Protein AF-A0A7J4TJB8-F1 (afdb_monomer)

Foldseek 3Di:
DQKFKFFDFQLAPPPCQLQVLQCVQPVHGLWDWDDDPHGITIQADRLDPDQQLCVQDLQNQWFDAPSFIDGNLVSDPPPCSSCVRGPSSSWDDDPRGIGGDRVPQPVPPDPDRSSCVRPPSNRMDIDGPLVVDDDPVVPDDDDPPPDRDGDSDDQLVVVVQVVCVVPQPLPCLLCQLQPQSQWDRDDRGIHGNPVRDPSPNLSLLRQLSNDDDDDDDPPPSVVSSQVSNCVRPVDFDKWWFFAPDDADALVLKDFFFDDDVFDFFDLVPAFFQAWFWFQPQQAPQTQTFSHLEAADADADLLWPPLQLLLNQQLQQLRRYEYEHHPQADDPSSLVRHPAYEYEDELLCFLDDLVSLQSHLEYEDELAAQQAQQFFAWAALQSQDPVSCVSRVHDHSHIRGGGSGNPQQDDQPPLLVVLVVSCVSNVSNHFYEYEHEQAQLLVVLLSVVVSPHSEYEYEHLLTTGLIDRNCRSHPDHHGQLLSLLSNCVSCVVVVCLVRYAYETEHPDAALSSQLSSLQLRHSHYHDHVNLLVQLPQPSSRNLNNQSRCQLTSHPPPVSVVNRDSNSSSNSSNVRSVRSRSSSCNSCSRRNHSYSNPRHLVSMERCDPVSCVSRVHHHPPD

Radius of gyration: 31.99 Å; Cα contacts (8 Å, |Δi|>4): 1359; chains: 1; bounding box: 102×50×69 Å

pLDDT: mean 87.49, std 13.73, range [32.53, 98.88]

Organism: NCBI:txid59277

InterPro domains:
  IPR002932 Glutamate synthase domain [PF01645] (275-592)
  IPR002932 Glutamate synthase domain [cd02808] (217-605)
  IPR013785 Aldolase-type TIM barrel [G3DSA:3.20.20.70] (262-620)
  IPR017896 4Fe-4S ferredoxin-type, iron-sulphur binding domain [PF12838] (168-209)
  IPR017896 4Fe-4S ferredoxin-type, iron-sulphur binding domain [PF13247] (41-126)
  IPR017896 4Fe-4S ferredoxin-type, iron-sulphur binding domain [PS51379] (2-22)
  IPR017896 4Fe-4S ferredoxin-type, iron-sulphur binding domain [PS51379] (67-96)
  IPR017896 4Fe-4S ferredoxin-type, iron-sulphur binding domain [PS51379] (158-188)
  IPR017896 4Fe-4S ferredoxin-type, iron-sulphur binding domain [PS51379] (189-217)
  IPR017900 4Fe-4S ferredoxin, iron-sulphur binding, conserved site [PS00198] (76-87)
  IPR017900 4Fe-4S ferredoxin, iron-sulphur binding, conserved site [PS00198] (168-179)
  IPR017900 4Fe-4S ferredoxin, iron-sulphur binding, conserved site [PS00198] (197-208)
  IPR024188 Glutamate synthase large subunit-like protein [PIRSF006429] (52-618)
  IPR043578 Glutamate synthase large subunit-like protein, archaeal type [PIRSF500061] (166-619)

Structure (mmCIF, N/CA/C/O backbone):
data_AF-A0A7J4TJB8-F1
#
_entry.id   AF-A0A7J4TJB8-F1
#
loop_
_atom_site.group_PDB
_atom_site.id
_atom_site.type_symbol
_atom_site.label_atom_id
_atom_site.label_alt_id
_atom_site.label_comp_id
_atom_site.label_asym_id
_atom_site.label_entity_id
_atom_site.label_seq_id
_atom_site.pdbx_PDB_ins_code
_atom_site.Cartn_x
_atom_site.Cartn_y
_atom_site.Cartn_z
_atom_site.occupancy
_atom_site.B_iso_or_equiv
_atom_site.auth_seq_id
_atom_site.auth_comp_id
_atom_site.auth_asym_id
_atom_site.auth_atom_id
_atom_site.pdbx_PDB_model_num
ATOM 1 N N . MET A 1 1 ? 46.210 -20.699 -13.558 1.00 47.84 1 MET A N 1
ATOM 2 C CA . MET A 1 1 ?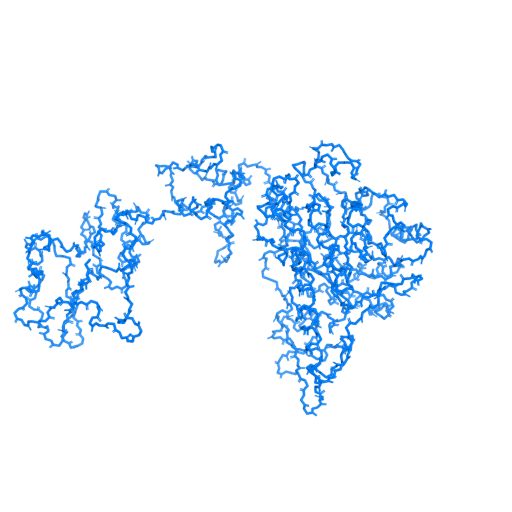 47.425 -20.871 -12.726 1.00 47.84 1 MET A CA 1
ATOM 3 C C . MET A 1 1 ? 47.164 -20.402 -11.297 1.00 47.84 1 MET A C 1
ATOM 5 O O . MET A 1 1 ? 46.428 -19.437 -11.131 1.00 47.84 1 MET A O 1
ATOM 9 N N . LYS A 1 2 ? 47.702 -21.111 -10.289 1.00 52.62 2 LYS A N 1
ATOM 10 C CA . LYS A 1 2 ? 47.479 -20.911 -8.836 1.00 52.62 2 LYS A CA 1
ATOM 11 C C . LYS A 1 2 ? 48.726 -20.380 -8.108 1.00 52.62 2 LYS A C 1
ATOM 13 O O . LYS A 1 2 ? 48.914 -20.658 -6.936 1.00 52.62 2 LYS A O 1
ATOM 18 N N . GLN A 1 3 ? 49.587 -19.644 -8.804 1.00 61.25 3 GLN A N 1
ATOM 19 C CA . GLN A 1 3 ? 50.872 -19.192 -8.276 1.00 61.25 3 GLN A CA 1
ATOM 20 C C . GLN A 1 3 ? 50.886 -17.669 -8.128 1.00 61.25 3 GLN A C 1
ATOM 22 O O . GLN A 1 3 ? 50.657 -16.950 -9.105 1.00 61.25 3 GLN A O 1
ATOM 27 N N . ILE A 1 4 ? 51.150 -17.186 -6.914 1.00 68.25 4 ILE A N 1
ATOM 28 C CA . ILE A 1 4 ? 51.391 -15.768 -6.625 1.00 68.25 4 ILE A CA 1
ATOM 29 C C . ILE A 1 4 ? 52.842 -15.566 -6.192 1.00 68.25 4 ILE A C 1
ATOM 31 O O . ILE A 1 4 ? 53.502 -16.499 -5.737 1.00 68.25 4 ILE A O 1
ATOM 35 N N . LEU A 1 5 ? 53.347 -14.346 -6.360 1.00 74.94 5 LEU A N 1
ATOM 36 C CA . LEU A 1 5 ? 54.679 -13.976 -5.897 1.00 74.94 5 LEU A CA 1
ATOM 37 C C . LEU A 1 5 ? 54.568 -13.302 -4.532 1.00 74.94 5 LEU A C 1
ATOM 39 O O . LEU A 1 5 ? 53.816 -12.333 -4.376 1.00 74.94 5 LEU A O 1
ATOM 43 N N . LEU A 1 6 ? 55.329 -13.807 -3.565 1.00 75.62 6 LEU A N 1
ATOM 44 C CA . LEU A 1 6 ? 55.437 -13.235 -2.227 1.00 75.62 6 LEU A CA 1
ATOM 45 C C . LEU A 1 6 ? 56.881 -12.861 -1.919 1.00 75.62 6 LEU A C 1
ATOM 47 O O . LEU A 1 6 ? 57.810 -13.584 -2.277 1.00 75.62 6 LEU A O 1
ATOM 51 N N . THR A 1 7 ? 57.034 -11.739 -1.224 1.00 82.00 7 THR A N 1
ATOM 52 C CA . THR A 1 7 ? 58.315 -11.271 -0.696 1.00 82.00 7 THR A CA 1
ATOM 53 C C . THR A 1 7 ? 58.364 -11.527 0.801 1.00 82.00 7 THR A C 1
ATOM 55 O O . THR A 1 7 ? 57.418 -11.178 1.506 1.00 82.00 7 THR A O 1
ATOM 58 N N . ASP A 1 8 ? 59.471 -12.083 1.275 1.00 85.06 8 ASP A N 1
ATOM 59 C CA . ASP A 1 8 ? 59.881 -12.093 2.674 1.00 85.06 8 ASP A CA 1
ATOM 60 C C . ASP A 1 8 ? 60.595 -10.758 2.977 1.00 85.06 8 ASP A C 1
ATOM 62 O O . ASP A 1 8 ? 61.728 -10.552 2.518 1.00 85.06 8 ASP A O 1
ATOM 66 N N . PRO A 1 9 ? 59.928 -9.811 3.665 1.00 81.50 9 PRO A N 1
ATOM 67 C CA . PRO A 1 9 ? 60.460 -8.466 3.857 1.00 81.50 9 PRO A CA 1
ATOM 68 C C . PRO A 1 9 ? 61.695 -8.440 4.763 1.00 81.50 9 PRO A C 1
ATOM 70 O O . PRO A 1 9 ? 62.539 -7.562 4.590 1.00 81.50 9 PRO A O 1
ATOM 73 N N . ASP A 1 10 ? 61.846 -9.427 5.651 1.00 81.69 10 ASP A N 1
ATOM 74 C CA . ASP A 1 10 ? 62.944 -9.502 6.621 1.00 81.69 10 ASP A CA 1
ATOM 75 C C . ASP A 1 10 ? 64.265 -9.935 5.963 1.00 81.69 10 ASP A C 1
ATOM 77 O O . ASP A 1 10 ? 65.349 -9.672 6.485 1.00 81.69 10 ASP A O 1
ATOM 81 N N . LYS A 1 11 ? 64.184 -10.584 4.794 1.00 85.31 11 LYS A N 1
ATOM 82 C CA . LYS A 1 11 ? 65.344 -11.013 3.993 1.00 85.31 11 LYS A CA 1
ATOM 83 C C . LYS A 1 11 ? 65.700 -10.057 2.860 1.00 85.31 11 LYS A C 1
ATOM 85 O O . LYS A 1 11 ? 66.760 -10.199 2.257 1.00 85.31 11 LYS A O 1
ATOM 90 N N . CYS A 1 12 ? 64.811 -9.129 2.509 1.00 87.06 12 CYS A N 1
ATOM 91 C CA . CYS A 1 12 ? 65.034 -8.235 1.382 1.00 87.06 12 CYS A CA 1
ATOM 92 C C . CYS A 1 12 ? 65.933 -7.060 1.792 1.00 87.06 12 CYS A C 1
ATOM 94 O O . CYS A 1 12 ? 65.550 -6.221 2.606 1.00 87.06 12 CYS A O 1
ATOM 96 N N . ASP A 1 13 ? 67.117 -6.976 1.186 1.00 87.44 13 ASP A N 1
ATOM 97 C CA . ASP A 1 13 ? 68.118 -5.928 1.422 1.00 87.44 13 ASP A CA 1
ATOM 98 C C . ASP A 1 13 ? 67.957 -4.697 0.507 1.00 87.44 13 ASP A C 1
ATOM 100 O O . ASP A 1 13 ? 68.605 -3.669 0.716 1.00 87.44 13 ASP A O 1
ATOM 104 N N . GLY A 1 14 ? 67.061 -4.776 -0.482 1.00 86.81 14 GLY A N 1
ATOM 105 C CA . GLY A 1 14 ? 66.777 -3.692 -1.419 1.00 86.81 14 GLY A CA 1
ATOM 106 C C . GLY A 1 14 ? 67.744 -3.595 -2.606 1.00 86.81 14 GLY A C 1
ATOM 107 O O . GLY A 1 14 ? 67.868 -2.516 -3.183 1.00 86.81 14 GLY A O 1
ATOM 108 N N . CYS A 1 15 ? 68.403 -4.692 -2.999 1.00 89.50 15 CYS A N 1
ATOM 109 C CA . CYS A 1 15 ? 69.392 -4.739 -4.089 1.00 89.50 15 CYS A CA 1
ATOM 110 C C . CYS A 1 15 ? 68.872 -4.378 -5.503 1.00 89.50 15 CYS A C 1
ATOM 112 O O . CYS A 1 15 ? 69.672 -4.089 -6.385 1.00 89.50 15 CYS A O 1
ATOM 114 N N . ASN A 1 16 ? 67.550 -4.363 -5.730 1.00 89.25 16 ASN A N 1
ATOM 115 C CA . ASN A 1 16 ? 66.865 -4.144 -7.023 1.00 89.25 16 ASN A CA 1
ATOM 116 C C . ASN A 1 16 ? 67.060 -5.218 -8.113 1.00 89.25 16 ASN A C 1
ATOM 118 O O . ASN A 1 16 ? 66.500 -5.071 -9.201 1.00 89.25 16 ASN A O 1
ATOM 122 N N . GLU A 1 17 ? 67.729 -6.336 -7.832 1.00 89.88 17 GLU A N 1
ATOM 123 C CA . GLU A 1 17 ? 67.968 -7.418 -8.809 1.00 89.88 17 GLU A CA 1
ATOM 124 C C . GLU A 1 17 ? 66.671 -7.934 -9.460 1.00 89.88 17 GLU A C 1
ATOM 126 O O . GLU A 1 17 ? 66.608 -8.187 -10.665 1.00 89.88 17 GLU A O 1
ATOM 131 N N . CYS A 1 18 ? 65.584 -8.021 -8.686 1.00 87.62 18 CYS A N 1
ATOM 132 C CA . CYS A 1 18 ? 64.275 -8.458 -9.172 1.00 87.62 18 CYS A CA 1
ATOM 133 C C . CYS A 1 18 ? 63.610 -7.455 -10.137 1.00 87.62 18 CYS A C 1
ATOM 135 O O . CYS A 1 18 ? 62.887 -7.870 -11.049 1.00 87.62 18 CYS A O 1
ATOM 137 N N . ILE A 1 19 ? 63.867 -6.153 -9.967 1.00 88.06 19 ILE A N 1
ATOM 138 C CA . ILE A 1 19 ? 63.383 -5.077 -10.845 1.00 88.06 19 ILE A CA 1
ATOM 139 C C . ILE A 1 19 ? 64.168 -5.100 -12.156 1.00 88.06 19 ILE A C 1
ATOM 141 O O . ILE A 1 19 ? 63.568 -5.088 -13.232 1.00 88.06 19 ILE A O 1
ATOM 145 N N . GLU A 1 20 ? 65.497 -5.192 -12.078 1.00 90.19 20 GLU A N 1
ATOM 146 C CA . GLU A 1 20 ? 66.376 -5.239 -13.251 1.00 90.19 20 GLU A CA 1
ATOM 147 C C . GLU A 1 20 ? 66.101 -6.476 -14.112 1.00 90.19 20 GLU A C 1
ATOM 149 O O . GLU A 1 20 ? 65.955 -6.374 -15.333 1.00 90.19 20 GLU A O 1
ATOM 154 N N . ALA A 1 21 ? 65.932 -7.640 -13.479 1.00 88.31 21 ALA A N 1
ATOM 155 C CA . ALA A 1 21 ? 65.569 -8.872 -14.168 1.00 88.31 21 ALA A CA 1
ATOM 156 C C . ALA A 1 21 ? 64.189 -8.781 -14.842 1.00 88.31 21 ALA A C 1
ATOM 158 O O . ALA A 1 21 ? 64.013 -9.280 -15.954 1.00 88.31 21 ALA A O 1
ATOM 159 N N . CYS A 1 22 ? 63.212 -8.122 -14.208 1.00 87.88 22 CYS A N 1
ATOM 160 C CA . CYS A 1 22 ? 61.885 -7.915 -14.791 1.00 87.88 22 CYS A CA 1
ATOM 161 C C . CYS A 1 22 ? 61.937 -6.992 -16.017 1.00 87.88 22 CYS A C 1
ATOM 163 O O . CYS A 1 22 ? 61.384 -7.336 -17.065 1.00 87.88 22 CYS A O 1
ATOM 165 N N . ALA A 1 23 ? 62.639 -5.862 -15.906 1.00 88.12 23 ALA A N 1
ATOM 166 C CA . ALA A 1 23 ? 62.807 -4.909 -16.999 1.00 88.12 23 ALA A CA 1
ATOM 167 C C . ALA A 1 23 ? 63.556 -5.525 -18.189 1.00 88.12 23 ALA A C 1
ATOM 169 O O . ALA A 1 23 ? 63.166 -5.323 -19.335 1.00 88.12 23 ALA A O 1
ATOM 170 N N . LYS A 1 24 ? 64.583 -6.346 -17.934 1.00 87.44 24 LYS A N 1
ATOM 171 C CA . LYS A 1 24 ? 65.353 -7.019 -18.990 1.00 87.44 24 LYS A CA 1
ATOM 172 C C . LYS A 1 24 ? 64.500 -7.943 -19.864 1.00 87.44 24 LYS A C 1
ATOM 174 O O . LYS A 1 24 ? 64.791 -8.086 -21.048 1.00 87.44 24 LYS A O 1
ATOM 179 N N . VAL A 1 25 ? 63.472 -8.573 -19.292 1.00 84.19 25 VAL A N 1
ATOM 180 C CA . VAL A 1 25 ? 62.590 -9.496 -20.023 1.00 84.19 25 VAL A CA 1
ATOM 181 C C . VAL A 1 25 ? 61.426 -8.765 -20.690 1.00 84.19 25 VAL A C 1
ATOM 183 O O . VAL A 1 25 ? 61.092 -9.078 -21.828 1.00 84.19 25 VAL A O 1
ATOM 186 N N . ASN A 1 26 ? 60.824 -7.788 -20.008 1.00 78.75 26 ASN A N 1
ATOM 187 C CA . ASN A 1 26 ? 59.563 -7.176 -20.447 1.00 78.75 26 ASN A CA 1
ATOM 188 C C . ASN A 1 26 ? 59.730 -5.761 -21.035 1.00 78.75 26 ASN A C 1
ATOM 190 O O . ASN A 1 26 ? 58.742 -5.105 -21.355 1.00 78.75 26 ASN A O 1
ATOM 194 N N . GLY A 1 27 ? 60.962 -5.256 -21.141 1.00 83.69 27 GLY A N 1
ATOM 195 C CA . GLY A 1 27 ? 61.284 -3.880 -21.536 1.00 83.69 27 GLY A CA 1
ATOM 196 C C . GLY A 1 27 ? 61.107 -2.864 -20.403 1.00 83.69 27 GLY A C 1
ATOM 197 O O . GLY A 1 27 ? 61.951 -1.991 -20.227 1.00 83.69 27 GLY A O 1
ATOM 198 N N . GLU A 1 28 ? 60.061 -3.012 -19.589 1.00 84.06 28 GLU A N 1
ATOM 199 C CA . GLU A 1 28 ? 59.794 -2.189 -18.406 1.00 84.06 28 GLU A CA 1
ATOM 200 C C . GLU A 1 28 ? 59.450 -3.073 -17.201 1.00 84.06 28 GLU A C 1
ATOM 202 O O . GLU A 1 28 ? 58.861 -4.150 -17.333 1.00 84.06 28 GLU A O 1
ATOM 207 N N . SER A 1 29 ? 59.832 -2.634 -15.998 1.00 85.44 29 SER A N 1
ATOM 208 C CA . SER A 1 29 ? 59.536 -3.391 -14.782 1.00 85.44 29 SER A CA 1
ATOM 209 C C . SER A 1 29 ? 58.091 -3.164 -14.340 1.00 85.44 29 SER A C 1
ATOM 211 O O . SER A 1 29 ? 57.691 -2.051 -14.008 1.00 85.44 29 SER A O 1
ATOM 213 N N . GLY A 1 30 ? 57.320 -4.249 -14.241 1.00 84.56 30 GLY A N 1
ATOM 214 C CA . GLY A 1 30 ? 56.019 -4.266 -13.560 1.00 84.56 30 GLY A CA 1
ATOM 215 C C . GLY A 1 30 ? 56.127 -4.439 -12.039 1.00 84.56 30 GLY A C 1
ATOM 216 O O . GLY A 1 30 ? 55.131 -4.777 -11.397 1.00 84.56 30 GLY A O 1
ATOM 217 N N . ILE A 1 31 ? 57.340 -4.294 -11.499 1.00 85.50 31 ILE A N 1
ATOM 218 C CA . ILE A 1 31 ? 57.729 -4.542 -10.113 1.00 85.50 31 ILE A CA 1
ATOM 219 C C . ILE A 1 31 ? 58.422 -3.295 -9.564 1.00 85.50 31 ILE A C 1
ATOM 221 O O . ILE A 1 31 ? 59.287 -2.722 -10.230 1.00 85.50 31 ILE A O 1
ATOM 225 N N . PHE A 1 32 ? 58.092 -2.912 -8.334 1.00 86.12 32 PHE A N 1
ATOM 226 C CA . PHE A 1 32 ? 58.811 -1.870 -7.604 1.00 86.12 32 PHE A CA 1
ATOM 227 C C . PHE A 1 32 ? 58.960 -2.229 -6.124 1.00 86.12 32 PHE A C 1
ATOM 229 O O . PHE A 1 32 ? 58.193 -3.030 -5.589 1.00 86.12 32 PHE A O 1
ATOM 236 N N . LEU A 1 33 ? 59.969 -1.658 -5.464 1.00 85.88 33 LEU A N 1
ATOM 237 C CA . LEU A 1 33 ? 60.226 -1.868 -4.041 1.00 85.88 33 LEU A CA 1
ATOM 238 C C . LEU A 1 33 ? 59.630 -0.732 -3.209 1.00 85.88 33 LEU A C 1
ATOM 240 O O . LEU A 1 33 ? 59.766 0.447 -3.536 1.00 85.88 33 LEU A O 1
ATOM 244 N N . HIS A 1 34 ? 59.004 -1.104 -2.101 1.00 83.00 34 HIS A N 1
ATOM 245 C CA . HIS A 1 34 ? 58.545 -0.208 -1.059 1.00 83.00 34 HIS A CA 1
ATOM 246 C C . HIS A 1 34 ? 59.405 -0.412 0.190 1.00 83.00 34 HIS A C 1
ATOM 248 O O . HIS A 1 34 ? 59.588 -1.537 0.653 1.00 83.00 34 HIS A O 1
ATOM 254 N N . LYS A 1 35 ? 59.961 0.676 0.726 1.00 83.81 35 LYS A N 1
ATOM 255 C CA . LYS A 1 35 ? 60.767 0.630 1.948 1.00 83.81 35 LYS A CA 1
ATOM 256 C C . LYS A 1 35 ? 59.850 0.551 3.168 1.00 83.81 35 LYS A C 1
ATOM 258 O O . LYS A 1 35 ? 59.024 1.440 3.356 1.00 83.81 35 LYS A O 1
ATOM 263 N N . MET A 1 36 ? 60.031 -0.479 3.989 1.00 79.75 36 MET A N 1
ATOM 264 C CA . MET A 1 36 ? 59.301 -0.672 5.243 1.00 79.75 36 MET A CA 1
ATOM 265 C C . MET A 1 36 ? 60.090 -0.078 6.423 1.00 79.75 36 MET A C 1
ATOM 267 O O . MET A 1 36 ? 61.220 0.390 6.260 1.00 79.75 36 MET A O 1
ATOM 271 N N . THR A 1 37 ? 59.498 -0.083 7.623 1.00 79.75 37 THR A N 1
ATOM 272 C CA . THR A 1 37 ? 60.195 0.298 8.868 1.00 79.75 37 THR A CA 1
ATOM 273 C C . THR A 1 37 ? 61.406 -0.604 9.126 1.00 79.75 37 THR A C 1
ATOM 275 O O . THR A 1 37 ? 62.458 -0.113 9.528 1.00 79.75 37 THR A O 1
ATOM 278 N N . GLU A 1 38 ? 61.270 -1.897 8.824 1.00 76.69 38 GLU A N 1
ATOM 279 C CA . GLU A 1 38 ? 62.338 -2.897 8.815 1.00 76.69 38 GLU A CA 1
ATOM 280 C C . GLU A 1 38 ? 62.246 -3.668 7.485 1.00 76.69 38 GLU A C 1
ATOM 282 O O . GLU A 1 38 ? 61.195 -4.220 7.164 1.00 76.69 38 GLU A O 1
ATOM 287 N N . GLY A 1 39 ? 63.306 -3.626 6.670 1.00 83.00 39 GLY A N 1
ATOM 288 C CA . GLY A 1 39 ? 63.370 -4.320 5.376 1.00 83.00 39 GLY A CA 1
ATOM 289 C C . GLY A 1 39 ? 62.679 -3.621 4.194 1.00 83.00 39 GLY A C 1
ATOM 290 O O . GLY A 1 39 ? 62.339 -2.431 4.225 1.00 83.00 39 GLY A O 1
ATOM 291 N N . TYR A 1 40 ? 62.494 -4.376 3.110 1.00 85.81 40 TYR A N 1
ATOM 292 C CA . TYR A 1 40 ? 61.868 -3.918 1.865 1.00 85.81 40 TYR A CA 1
ATOM 293 C C . TYR A 1 40 ? 60.791 -4.899 1.404 1.00 85.81 40 TYR A C 1
ATOM 295 O O . TYR A 1 40 ? 60.960 -6.111 1.481 1.00 85.81 40 TYR A O 1
ATOM 303 N N . GLN A 1 41 ? 59.689 -4.379 0.866 1.00 84.81 41 GLN A N 1
ATOM 304 C CA . GLN A 1 41 ? 58.614 -5.186 0.299 1.00 84.81 41 GLN A CA 1
ATOM 305 C C . GLN A 1 41 ? 58.478 -4.929 -1.197 1.00 84.81 41 GLN A C 1
ATOM 307 O O . GLN A 1 41 ? 58.440 -3.787 -1.653 1.00 84.81 41 GLN A O 1
ATOM 312 N N . THR A 1 42 ? 58.350 -5.994 -1.978 1.00 84.56 42 THR A N 1
ATOM 313 C CA . THR A 1 42 ? 58.063 -5.876 -3.405 1.00 84.56 42 THR A CA 1
ATOM 314 C C . THR A 1 42 ? 56.570 -5.671 -3.637 1.00 84.56 42 THR A C 1
ATOM 316 O O . THR A 1 42 ? 55.745 -6.461 -3.181 1.00 84.56 42 THR A O 1
ATOM 319 N N . ILE A 1 43 ? 56.215 -4.639 -4.398 1.00 84.06 43 ILE A N 1
ATOM 320 C CA . ILE A 1 43 ? 54.850 -4.404 -4.858 1.00 84.06 43 ILE A CA 1
ATOM 321 C C . ILE A 1 43 ? 54.710 -4.965 -6.272 1.00 84.06 43 ILE A C 1
ATOM 323 O O . ILE A 1 43 ? 55.362 -4.517 -7.217 1.00 84.06 43 ILE A O 1
ATOM 327 N N . LEU A 1 44 ? 53.855 -5.979 -6.407 1.00 84.94 44 LEU A N 1
ATOM 328 C CA . LEU A 1 44 ? 53.615 -6.701 -7.653 1.00 84.94 44 LEU A CA 1
ATOM 329 C C . LEU A 1 44 ? 52.138 -7.080 -7.791 1.00 84.94 44 LEU A C 1
ATOM 331 O O . LEU A 1 44 ? 51.409 -7.199 -6.805 1.00 84.94 44 LEU A O 1
ATOM 335 N N . CYS A 1 45 ? 51.682 -7.274 -9.031 1.00 87.12 45 CYS A N 1
ATOM 336 C CA . CYS A 1 45 ? 50.288 -7.622 -9.294 1.00 87.12 45 CYS A CA 1
ATOM 337 C C . CYS A 1 45 ? 49.970 -9.059 -8.875 1.00 87.12 45 CYS A C 1
ATOM 339 O O . CYS A 1 45 ? 50.537 -10.006 -9.414 1.00 87.12 45 CYS A O 1
ATOM 341 N N . GLN A 1 46 ? 49.001 -9.208 -7.970 1.00 84.38 46 GLN A N 1
ATOM 342 C CA . GLN A 1 46 ? 48.590 -10.495 -7.396 1.00 84.38 46 GLN A CA 1
ATOM 343 C C . GLN A 1 46 ? 47.597 -11.294 -8.260 1.00 84.38 46 GLN A C 1
ATOM 345 O O . GLN A 1 46 ? 47.017 -12.264 -7.786 1.00 84.38 46 GLN A O 1
ATOM 350 N N . GLN A 1 47 ? 47.353 -10.878 -9.510 1.00 85.19 47 GLN A N 1
ATOM 351 C CA . GLN A 1 47 ? 46.470 -11.571 -10.466 1.00 85.19 47 GLN A CA 1
ATOM 352 C C . GLN A 1 47 ? 45.119 -12.006 -9.863 1.00 85.19 47 GLN A C 1
ATOM 354 O O . GLN A 1 47 ? 44.693 -13.155 -9.984 1.00 85.19 47 GLN A O 1
ATOM 359 N N . CYS A 1 48 ? 44.458 -11.074 -9.165 1.00 78.69 48 CYS A N 1
ATOM 360 C CA . CYS A 1 48 ? 43.272 -11.354 -8.359 1.00 78.69 48 CYS A CA 1
ATOM 361 C C . CYS A 1 48 ? 42.196 -12.131 -9.138 1.00 78.69 48 CYS A C 1
ATOM 363 O O . CYS A 1 48 ? 41.914 -11.838 -10.297 1.00 78.69 48 CYS A O 1
ATOM 365 N N . ILE A 1 49 ? 41.517 -13.069 -8.471 1.00 72.50 49 ILE A N 1
ATOM 366 C CA . ILE A 1 49 ? 40.401 -13.823 -9.071 1.00 72.50 49 ILE A CA 1
ATOM 367 C C . ILE A 1 49 ? 39.254 -12.886 -9.482 1.00 72.50 49 ILE A C 1
ATOM 369 O O . ILE A 1 49 ? 38.635 -13.091 -10.525 1.00 72.50 49 ILE A O 1
ATOM 373 N N . ASN A 1 50 ? 39.012 -11.841 -8.683 1.00 69.31 50 ASN A N 1
ATOM 374 C CA . ASN A 1 50 ? 38.014 -10.800 -8.922 1.00 69.31 50 ASN A CA 1
ATOM 375 C C . ASN A 1 50 ? 38.683 -9.407 -8.889 1.00 69.31 50 ASN A C 1
ATOM 377 O O . ASN A 1 50 ? 38.663 -8.751 -7.845 1.00 69.31 50 ASN A O 1
ATOM 381 N N . PRO A 1 51 ? 39.346 -8.964 -9.975 1.00 78.44 51 PRO A N 1
ATOM 382 C CA . PRO A 1 51 ? 40.185 -7.770 -9.940 1.00 78.44 51 PRO A CA 1
ATOM 383 C C . PRO A 1 51 ? 39.365 -6.477 -9.844 1.00 78.44 51 PRO A C 1
ATOM 385 O O . PRO A 1 51 ? 38.587 -6.147 -10.738 1.00 78.44 51 PRO A O 1
ATOM 388 N N . SER A 1 52 ? 39.597 -5.679 -8.801 1.00 75.12 52 SER A N 1
ATOM 389 C CA . SER A 1 52 ? 38.989 -4.346 -8.659 1.00 75.12 52 SER A CA 1
ATOM 390 C C . SER A 1 52 ? 39.430 -3.374 -9.757 1.00 75.12 52 SER A C 1
ATOM 392 O O . SER A 1 52 ? 38.635 -2.558 -10.214 1.00 75.12 52 SER A O 1
ATOM 394 N N . CYS A 1 53 ? 40.673 -3.494 -10.235 1.00 82.44 53 CYS A N 1
ATOM 395 C CA . CYS A 1 53 ? 41.180 -2.704 -11.358 1.00 82.44 53 CYS A CA 1
ATOM 396 C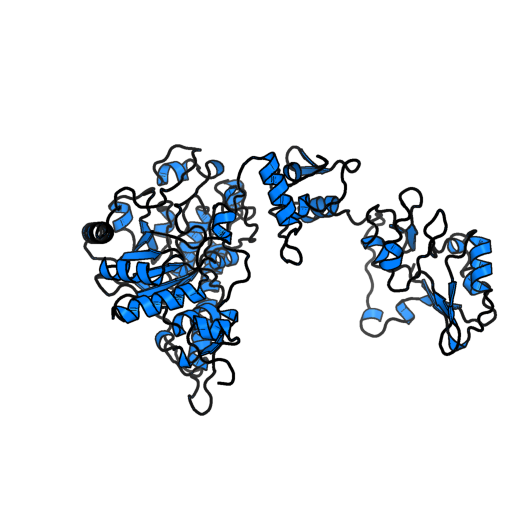 C . CYS A 1 53 ? 40.401 -2.960 -12.655 1.00 82.44 53 CYS A C 1
ATOM 398 O O . CYS A 1 53 ? 40.203 -2.028 -13.428 1.00 82.44 53 CYS A O 1
ATOM 400 N N . LEU A 1 54 ? 39.916 -4.189 -12.850 1.00 83.75 54 LEU A N 1
ATOM 401 C CA . LEU A 1 54 ? 39.064 -4.562 -13.971 1.00 83.75 54 LEU A CA 1
ATOM 402 C C . LEU A 1 54 ? 37.699 -3.871 -13.852 1.00 83.75 54 LEU A C 1
ATOM 404 O O . LEU A 1 54 ? 37.295 -3.171 -14.773 1.00 83.75 54 LEU A O 1
ATOM 408 N N . LYS A 1 55 ? 37.047 -3.953 -12.684 1.00 72.44 55 LYS A N 1
ATOM 409 C CA . LYS A 1 55 ? 35.763 -3.269 -12.413 1.00 72.44 55 LYS A CA 1
ATOM 410 C C . LYS A 1 55 ? 35.840 -1.746 -12.557 1.00 72.44 55 LYS A C 1
ATOM 412 O O . LYS A 1 55 ? 34.853 -1.104 -12.889 1.00 72.44 55 LYS A O 1
ATOM 417 N N . GLY A 1 56 ? 37.006 -1.169 -12.279 1.00 65.38 56 GLY A N 1
ATOM 418 C CA . GLY A 1 56 ? 37.260 0.263 -12.421 1.00 65.38 56 GLY A CA 1
ATOM 419 C C . GLY A 1 56 ? 37.598 0.726 -13.840 1.00 65.38 56 GLY A C 1
ATOM 420 O O . GLY A 1 56 ? 37.737 1.929 -14.062 1.00 65.38 56 GLY A O 1
ATOM 421 N N . CYS A 1 57 ? 37.783 -0.189 -14.797 1.00 75.62 57 CYS A N 1
ATOM 422 C CA . CYS A 1 57 ? 38.194 0.152 -16.154 1.00 75.62 57 CYS A CA 1
ATOM 423 C C . CYS A 1 57 ? 36.980 0.378 -17.064 1.00 75.62 57 CYS A C 1
ATOM 425 O O . CYS A 1 57 ? 36.490 -0.545 -17.699 1.00 75.62 57 CYS A O 1
ATOM 427 N N . PHE A 1 58 ? 36.536 1.629 -17.202 1.00 68.88 58 PHE A N 1
ATOM 428 C CA . PHE A 1 58 ? 35.381 1.974 -18.047 1.00 68.88 58 PHE A CA 1
ATOM 429 C C . PHE A 1 58 ? 35.594 1.751 -19.556 1.00 68.88 58 PHE A C 1
ATOM 431 O O . PHE A 1 58 ? 34.656 1.896 -20.323 1.00 68.88 58 PHE A O 1
ATOM 438 N N . ARG A 1 59 ? 36.814 1.461 -20.022 1.00 73.25 59 ARG A N 1
ATOM 439 C CA . ARG A 1 59 ? 37.104 1.175 -21.442 1.00 73.25 59 ARG A CA 1
ATOM 440 C C . ARG A 1 59 ? 37.140 -0.318 -21.757 1.00 73.25 59 ARG A C 1
ATOM 442 O O . ARG A 1 59 ? 37.441 -0.667 -22.893 1.00 73.25 59 ARG A O 1
ATOM 449 N N . ASP A 1 60 ? 36.915 -1.171 -20.756 1.00 76.50 60 ASP A N 1
ATOM 450 C CA . ASP A 1 60 ? 37.131 -2.620 -20.835 1.00 76.50 60 ASP A CA 1
ATOM 451 C C . ASP A 1 60 ? 38.550 -2.984 -21.318 1.00 76.50 60 ASP A C 1
ATOM 453 O O . ASP A 1 60 ? 38.782 -4.045 -21.893 1.00 76.50 60 ASP A O 1
ATOM 457 N N . ALA A 1 61 ? 39.519 -2.093 -21.078 1.00 82.94 61 ALA A N 1
ATOM 458 C CA . ALA A 1 61 ? 40.917 -2.299 -21.440 1.00 82.94 61 ALA A CA 1
ATOM 459 C C . ALA A 1 61 ? 41.606 -3.307 -20.507 1.00 82.94 61 ALA A C 1
ATOM 461 O O . ALA A 1 61 ? 42.679 -3.797 -20.823 1.00 82.94 61 ALA A O 1
ATOM 462 N N . ILE A 1 62 ? 41.018 -3.627 -19.351 1.00 86.94 62 ILE A N 1
ATOM 463 C CA . ILE A 1 62 ? 41.539 -4.642 -18.431 1.00 86.94 62 ILE A CA 1
ATOM 464 C C . ILE A 1 62 ? 40.671 -5.891 -18.544 1.00 86.94 62 ILE A C 1
ATOM 466 O O . ILE A 1 62 ? 39.449 -5.807 -18.474 1.00 86.94 62 ILE A O 1
ATOM 470 N N . TYR A 1 63 ? 41.298 -7.053 -18.692 1.00 83.81 63 TYR A N 1
ATOM 471 C CA . TYR A 1 63 ? 40.609 -8.337 -18.829 1.00 83.81 63 TYR A CA 1
ATOM 472 C C . TYR A 1 63 ? 41.395 -9.457 -18.145 1.00 83.81 63 TYR A C 1
ATOM 474 O O . TYR A 1 63 ? 42.519 -9.249 -17.688 1.00 83.81 63 TYR A O 1
ATOM 482 N N . ARG A 1 64 ? 40.794 -10.645 -18.025 1.00 82.38 64 ARG A N 1
ATOM 483 C CA . ARG A 1 64 ? 41.442 -11.827 -17.447 1.00 82.38 64 ARG A CA 1
ATOM 484 C C . ARG A 1 64 ? 41.532 -12.936 -18.489 1.00 82.38 64 ARG A C 1
ATOM 486 O O . ARG A 1 64 ? 40.527 -13.281 -19.100 1.00 82.38 64 ARG A O 1
ATOM 493 N N . GLU A 1 65 ? 42.721 -13.498 -18.652 1.00 81.12 65 GLU A N 1
ATOM 494 C CA . GLU A 1 65 ? 43.033 -14.569 -19.600 1.00 81.12 65 GLU A CA 1
ATOM 495 C C . GLU A 1 65 ? 43.968 -15.573 -18.915 1.00 81.12 65 GLU A C 1
ATOM 497 O O . GLU A 1 65 ? 44.963 -15.180 -18.310 1.00 81.12 65 GLU A O 1
ATOM 502 N N . ASP A 1 66 ? 43.602 -16.858 -18.910 1.00 74.12 66 ASP A N 1
ATOM 503 C CA . ASP A 1 66 ? 44.366 -17.960 -18.291 1.00 74.12 66 ASP A CA 1
ATOM 504 C C . ASP A 1 66 ? 44.766 -17.759 -16.814 1.00 74.12 66 ASP A C 1
ATOM 506 O O . ASP A 1 66 ? 45.715 -18.343 -16.280 1.00 74.12 66 ASP A O 1
ATOM 510 N N . GLY A 1 67 ? 43.976 -16.955 -16.101 1.00 73.25 67 GLY A N 1
ATOM 511 C CA . GLY A 1 67 ? 44.210 -16.601 -14.703 1.00 73.25 67 GLY A CA 1
ATOM 512 C C . GLY A 1 67 ? 45.084 -15.363 -14.504 1.00 73.25 67 GLY A C 1
ATOM 513 O O . GLY A 1 67 ? 45.193 -14.918 -13.366 1.00 73.25 67 GLY A O 1
ATOM 514 N N . VAL A 1 68 ? 45.609 -14.772 -15.578 1.00 81.44 68 VAL A N 1
ATOM 515 C CA . VAL A 1 68 ? 46.388 -13.530 -15.585 1.00 81.44 68 VAL A CA 1
ATOM 516 C C . VAL A 1 68 ? 45.470 -12.357 -15.917 1.00 81.44 68 VAL A C 1
ATOM 518 O O . VAL A 1 68 ? 44.689 -12.400 -16.865 1.00 81.44 68 VAL A O 1
ATOM 521 N N . VAL A 1 69 ? 45.542 -11.288 -15.133 1.00 86.31 69 VAL A N 1
ATOM 522 C CA . VAL A 1 69 ? 44.904 -10.009 -15.452 1.00 86.31 69 VAL A CA 1
ATOM 523 C C . VAL A 1 69 ? 45.802 -9.302 -16.458 1.00 86.31 69 VAL A C 1
ATOM 525 O O . VAL A 1 69 ? 46.994 -9.171 -16.198 1.00 86.31 69 VAL A O 1
ATOM 528 N N . LYS A 1 70 ? 45.267 -8.814 -17.576 1.00 88.44 70 LYS A N 1
ATOM 529 C CA . LYS A 1 70 ? 45.997 -8.145 -18.667 1.00 88.44 70 LYS A CA 1
ATOM 530 C C . LYS A 1 70 ? 45.425 -6.758 -18.960 1.00 88.44 70 LYS A C 1
ATOM 532 O O . LYS A 1 70 ? 44.266 -6.501 -18.634 1.00 88.44 70 LYS A O 1
ATOM 537 N N . ILE A 1 71 ? 46.244 -5.867 -19.517 1.00 89.75 71 ILE A N 1
ATOM 538 C CA . ILE A 1 71 ? 45.846 -4.537 -19.992 1.00 89.75 71 ILE A CA 1
ATOM 539 C C . ILE A 1 71 ? 46.055 -4.463 -21.508 1.00 89.75 71 ILE A C 1
ATOM 541 O O . ILE A 1 71 ? 47.183 -4.500 -21.990 1.00 89.75 71 ILE A O 1
ATOM 545 N N . ASP A 1 72 ? 44.961 -4.317 -22.247 1.00 88.81 72 ASP A N 1
ATOM 546 C CA . ASP A 1 72 ? 44.952 -3.943 -23.656 1.00 88.81 72 ASP A CA 1
ATOM 547 C C . ASP A 1 72 ? 45.338 -2.463 -23.787 1.00 88.81 72 ASP A C 1
ATOM 549 O O . ASP A 1 72 ? 44.579 -1.563 -23.411 1.00 88.81 72 ASP A O 1
ATOM 553 N N . GLN A 1 73 ? 46.547 -2.211 -24.284 1.00 89.31 73 GLN A N 1
ATOM 554 C CA . GLN A 1 73 ? 47.067 -0.851 -24.417 1.00 89.31 73 GLN A CA 1
ATOM 555 C C . GLN A 1 73 ? 46.392 -0.074 -25.556 1.00 89.31 73 GLN A C 1
ATOM 557 O O . GLN A 1 73 ? 46.361 1.150 -25.481 1.00 89.31 73 GLN A O 1
ATOM 562 N N . ASP A 1 74 ? 45.790 -0.743 -26.545 1.00 85.00 74 ASP A N 1
ATOM 563 C CA . ASP A 1 74 ? 45.099 -0.080 -27.660 1.00 85.00 74 ASP A CA 1
ATOM 564 C C . ASP A 1 74 ? 43.725 0.461 -27.225 1.00 85.00 74 ASP A C 1
ATOM 566 O O . ASP A 1 74 ? 43.240 1.479 -27.728 1.00 85.00 74 ASP A O 1
ATOM 570 N N . LEU A 1 75 ? 43.086 -0.195 -26.250 1.00 80.06 75 LEU A N 1
ATOM 571 C CA . LEU A 1 75 ? 41.833 0.271 -25.641 1.00 80.06 75 LEU A CA 1
ATOM 572 C C . LEU A 1 75 ? 42.053 1.262 -24.489 1.00 80.06 75 LEU A C 1
ATOM 574 O O . LEU A 1 75 ? 41.158 2.063 -24.169 1.00 80.06 75 LEU A O 1
ATOM 578 N N . CYS A 1 76 ? 43.223 1.198 -23.850 1.00 83.81 76 CYS A N 1
ATOM 579 C CA . CYS A 1 76 ? 43.583 2.020 -22.705 1.00 83.81 76 CYS A CA 1
ATOM 580 C C . CYS A 1 76 ? 43.731 3.498 -23.094 1.00 83.81 76 CYS A C 1
ATOM 582 O O . CYS A 1 76 ? 44.404 3.851 -24.051 1.00 83.81 76 CYS A O 1
ATOM 584 N N . VAL A 1 77 ? 43.128 4.386 -22.300 1.00 84.56 77 VAL A N 1
ATOM 585 C CA . VAL A 1 77 ? 43.202 5.849 -22.501 1.00 84.56 77 VAL A CA 1
ATOM 586 C C . VAL A 1 77 ? 44.039 6.558 -21.431 1.00 84.56 77 VAL A C 1
ATOM 588 O O . VAL A 1 77 ? 43.939 7.769 -21.269 1.00 84.56 77 VAL A O 1
ATOM 591 N N . GLY A 1 78 ? 44.795 5.812 -20.618 1.00 84.00 78 GLY A N 1
ATOM 592 C CA . GLY A 1 78 ? 45.698 6.392 -19.615 1.00 84.00 78 GLY A CA 1
ATOM 593 C C . GLY A 1 78 ? 45.020 7.147 -18.459 1.00 84.00 78 GLY A C 1
ATOM 594 O O . GLY A 1 78 ? 45.664 7.945 -17.790 1.00 84.00 78 GLY A O 1
ATOM 595 N N . CYS A 1 79 ? 43.732 6.902 -18.178 1.00 84.06 79 CYS A N 1
ATOM 596 C CA . CYS A 1 79 ? 42.952 7.634 -17.159 1.00 84.06 79 CYS A CA 1
ATOM 597 C C . CYS A 1 79 ? 43.382 7.414 -15.692 1.00 84.06 79 CYS A C 1
ATOM 599 O O . CYS A 1 79 ? 42.857 8.073 -14.798 1.00 84.06 79 CYS A O 1
ATOM 601 N N . ARG A 1 80 ? 44.282 6.455 -15.427 1.00 86.81 80 ARG A N 1
ATOM 602 C CA . ARG A 1 80 ? 44.833 6.103 -14.099 1.00 86.81 80 ARG A CA 1
ATOM 603 C C . ARG A 1 80 ? 43.833 5.598 -13.047 1.00 86.81 80 ARG A C 1
ATOM 605 O O . ARG A 1 80 ? 44.248 5.266 -11.941 1.00 86.81 80 ARG A O 1
ATOM 612 N N . LEU A 1 81 ? 42.547 5.434 -13.368 1.00 80.94 81 LEU A N 1
ATOM 613 C CA . LEU A 1 81 ? 41.544 4.903 -12.427 1.00 80.94 81 LEU A CA 1
ATOM 614 C C . LEU A 1 81 ? 41.902 3.509 -11.899 1.00 80.94 81 LEU A C 1
ATOM 616 O O . LEU A 1 81 ? 41.714 3.218 -10.722 1.00 80.94 81 LEU A O 1
ATOM 620 N N . CYS A 1 82 ? 42.482 2.654 -12.740 1.00 85.12 82 CYS A N 1
ATOM 621 C CA . CYS A 1 82 ? 42.929 1.330 -12.319 1.00 85.12 82 CYS A CA 1
ATOM 622 C C . CYS A 1 82 ? 44.046 1.372 -11.259 1.00 85.12 82 CYS A C 1
ATOM 624 O O . CYS A 1 82 ? 44.141 0.426 -10.479 1.00 85.12 82 CYS A O 1
ATOM 626 N N . MET A 1 83 ? 44.827 2.460 -11.174 1.00 87.62 83 MET A N 1
ATOM 627 C CA . MET A 1 83 ? 45.804 2.668 -10.096 1.00 87.62 83 MET A CA 1
ATOM 628 C C . MET A 1 83 ? 45.099 2.882 -8.754 1.00 87.62 83 MET A C 1
ATOM 630 O O . MET A 1 83 ? 45.455 2.236 -7.776 1.00 87.62 83 MET A O 1
ATOM 634 N N . LEU A 1 84 ? 44.056 3.724 -8.725 1.00 79.06 84 LEU A N 1
ATOM 635 C CA . LEU A 1 84 ? 43.244 3.974 -7.524 1.00 79.06 84 LEU A CA 1
ATOM 636 C C . LEU A 1 84 ? 42.481 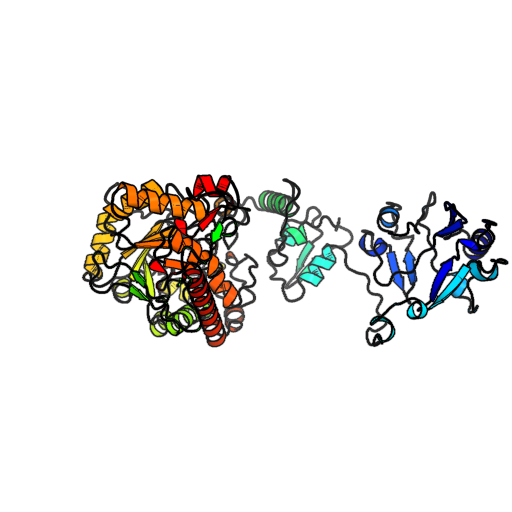2.725 -7.074 1.00 79.06 84 LEU A C 1
ATOM 638 O O . LEU A 1 84 ? 42.297 2.489 -5.886 1.00 79.06 84 LEU A O 1
ATOM 642 N N . MET A 1 85 ? 42.035 1.922 -8.037 1.00 79.19 85 MET A N 1
ATOM 643 C CA . MET A 1 85 ? 41.231 0.730 -7.777 1.00 79.19 85 MET A CA 1
ATOM 644 C C . MET A 1 85 ? 42.069 -0.490 -7.388 1.00 79.19 85 MET A C 1
ATOM 646 O O . MET A 1 85 ? 41.503 -1.508 -6.989 1.00 79.19 85 MET A O 1
ATOM 650 N N . CYS A 1 86 ? 43.396 -0.434 -7.521 1.00 83.00 86 CYS A N 1
ATOM 651 C CA . CYS A 1 86 ? 44.269 -1.521 -7.107 1.00 83.00 86 CYS A CA 1
ATOM 652 C C . CYS A 1 86 ? 44.530 -1.430 -5.593 1.00 83.00 86 CYS A C 1
ATOM 654 O O . CYS A 1 86 ? 45.263 -0.540 -5.168 1.00 83.00 86 CYS A O 1
ATOM 656 N N . PRO A 1 87 ? 44.021 -2.366 -4.767 1.00 74.00 87 PRO A N 1
ATOM 657 C CA . PRO A 1 87 ? 44.178 -2.287 -3.310 1.00 74.00 87 PRO A CA 1
ATOM 658 C C . PRO A 1 87 ? 45.633 -2.439 -2.840 1.00 74.00 87 PRO A C 1
ATOM 660 O O . PRO A 1 87 ? 45.954 -2.079 -1.716 1.00 74.00 87 PRO A O 1
ATOM 663 N N . ILE A 1 88 ? 46.506 -2.978 -3.697 1.00 78.56 88 ILE A N 1
ATOM 664 C CA . ILE A 1 88 ? 47.931 -3.220 -3.420 1.00 78.56 88 ILE A CA 1
ATOM 665 C C . ILE A 1 88 ? 48.805 -2.164 -4.127 1.00 78.56 88 ILE A C 1
ATOM 667 O O . ILE A 1 88 ? 50.017 -2.135 -3.962 1.00 78.56 88 ILE A O 1
ATOM 671 N N . GLY A 1 89 ? 48.205 -1.288 -4.943 1.00 84.38 89 GLY A N 1
ATOM 672 C CA . GLY A 1 89 ? 48.931 -0.262 -5.694 1.00 84.38 89 GLY A CA 1
ATOM 673 C C . GLY A 1 89 ? 49.829 -0.807 -6.809 1.00 84.38 89 GLY A C 1
ATOM 674 O O . GLY A 1 89 ? 50.681 -0.088 -7.307 1.00 84.38 89 GLY A O 1
ATOM 675 N N . SER A 1 90 ? 49.651 -2.055 -7.245 1.00 87.75 90 SER A N 1
ATOM 676 C CA . SER A 1 90 ? 50.557 -2.737 -8.182 1.00 87.75 90 SER A CA 1
ATOM 677 C C . SER A 1 90 ? 50.471 -2.287 -9.646 1.00 87.75 90 SER A C 1
ATOM 679 O O . SER A 1 90 ? 51.041 -2.948 -10.513 1.00 87.75 90 SER A O 1
ATOM 681 N N . ILE A 1 91 ? 49.673 -1.262 -9.948 1.00 90.38 91 ILE A N 1
ATOM 682 C CA . ILE A 1 91 ? 49.530 -0.706 -11.294 1.00 90.38 91 ILE A CA 1
ATOM 683 C C . ILE A 1 91 ? 50.173 0.673 -11.285 1.00 90.38 91 ILE A C 1
ATOM 685 O O . ILE A 1 91 ? 49.778 1.536 -10.505 1.00 90.38 91 ILE A O 1
ATOM 689 N N . THR A 1 92 ? 51.140 0.872 -12.170 1.00 85.00 92 THR A N 1
ATOM 690 C CA . THR A 1 92 ? 51.828 2.145 -12.381 1.00 85.00 92 THR A CA 1
ATOM 691 C C . THR A 1 92 ? 51.583 2.652 -13.803 1.00 85.00 92 THR A C 1
ATOM 693 O O . THR A 1 92 ? 50.899 2.000 -14.592 1.00 85.00 92 THR A O 1
ATOM 696 N N . HIS A 1 93 ? 52.079 3.839 -14.128 1.00 86.38 93 HIS A N 1
ATOM 697 C CA . HIS A 1 93 ? 51.964 4.427 -15.458 1.00 86.38 93 HIS A CA 1
ATOM 698 C C . HIS A 1 93 ? 53.303 5.018 -15.895 1.00 86.38 93 HIS A C 1
ATOM 700 O O . HIS A 1 93 ? 54.059 5.525 -15.065 1.00 86.38 93 HIS A O 1
ATOM 706 N N . THR A 1 94 ? 53.563 4.967 -17.194 1.00 81.12 94 THR A N 1
ATOM 707 C CA . THR A 1 94 ? 54.586 5.764 -17.879 1.00 81.12 94 THR A CA 1
ATOM 708 C C . THR A 1 94 ? 53.904 6.879 -18.671 1.00 81.12 94 THR A C 1
ATOM 710 O O . THR A 1 94 ? 52.695 7.083 -18.536 1.00 81.12 94 THR A O 1
ATOM 713 N N . GLU A 1 95 ? 54.662 7.633 -19.470 1.00 72.38 95 GLU A N 1
ATOM 714 C CA . GLU A 1 95 ? 54.094 8.694 -20.315 1.00 72.38 95 GLU A CA 1
ATOM 715 C C . GLU A 1 95 ? 53.029 8.152 -21.286 1.00 72.38 95 GLU A C 1
ATOM 717 O O . GLU A 1 95 ? 52.016 8.818 -21.490 1.00 72.38 95 GLU A O 1
ATOM 722 N N . ASP A 1 96 ? 53.187 6.908 -21.762 1.00 73.25 96 ASP A N 1
ATOM 723 C CA . ASP A 1 96 ? 52.345 6.346 -22.825 1.00 73.25 96 ASP A CA 1
ATOM 724 C C . ASP A 1 96 ? 51.540 5.091 -22.433 1.00 73.25 96 ASP A C 1
ATOM 726 O O . ASP A 1 96 ? 50.648 4.690 -23.182 1.00 73.25 96 ASP A O 1
ATOM 730 N N . LYS A 1 97 ? 51.835 4.419 -21.305 1.00 86.00 97 LYS A N 1
ATOM 731 C CA . LYS A 1 97 ? 51.247 3.097 -20.987 1.00 86.00 97 LYS A CA 1
ATOM 732 C C . LYS A 1 97 ? 50.918 2.902 -19.511 1.00 86.00 97 LYS A C 1
ATOM 734 O O . LYS A 1 97 ? 51.552 3.464 -18.621 1.00 86.00 97 LYS A O 1
ATOM 739 N N . MET A 1 98 ? 49.938 2.037 -19.247 1.00 89.50 98 MET A N 1
ATOM 740 C CA . MET A 1 98 ? 49.672 1.517 -17.900 1.00 89.50 98 MET A CA 1
ATOM 741 C C . MET A 1 98 ? 50.448 0.214 -17.698 1.00 89.50 98 MET A C 1
ATOM 743 O O . MET A 1 98 ? 50.303 -0.711 -18.495 1.00 89.50 98 MET A O 1
ATOM 747 N N . LEU A 1 99 ? 51.226 0.113 -16.623 1.00 87.06 99 LEU A N 1
ATOM 748 C CA . LEU A 1 99 ? 52.118 -1.013 -16.357 1.00 87.06 99 LEU A CA 1
ATOM 749 C C . LEU A 1 99 ? 51.722 -1.783 -15.106 1.00 87.06 99 LEU A C 1
ATOM 751 O O . LEU A 1 99 ? 51.354 -1.216 -14.080 1.00 87.06 99 LEU A O 1
ATOM 755 N N . LYS A 1 100 ? 51.868 -3.100 -15.184 1.00 90.25 100 LYS A N 1
ATOM 756 C CA . LYS A 1 100 ? 51.831 -4.034 -14.058 1.00 90.25 100 LYS A CA 1
ATOM 757 C C . LYS A 1 100 ? 52.462 -5.350 -14.501 1.00 90.25 100 LYS A C 1
ATOM 759 O O . LYS A 1 100 ? 52.602 -5.598 -15.695 1.00 90.25 100 LYS A O 1
ATOM 764 N N . CYS A 1 101 ? 52.775 -6.233 -13.559 1.00 87.56 101 CYS A N 1
ATOM 765 C CA . CYS A 1 101 ? 53.164 -7.597 -13.910 1.00 87.56 101 CYS A CA 1
ATOM 766 C C . CYS A 1 101 ? 52.029 -8.311 -14.680 1.00 87.56 101 CYS A C 1
ATOM 768 O O . CYS A 1 101 ? 50.896 -8.386 -14.199 1.00 87.56 101 CYS A O 1
ATOM 770 N N . GLU A 1 102 ? 52.339 -8.845 -15.863 1.00 86.44 102 GLU A N 1
ATOM 771 C CA . GLU A 1 102 ? 51.450 -9.711 -16.664 1.00 86.44 102 GLU A CA 1
ATOM 772 C C . GLU A 1 102 ? 52.028 -11.123 -16.841 1.00 86.44 102 GLU A C 1
ATOM 774 O O . GLU A 1 102 ? 51.608 -11.860 -17.724 1.00 86.44 102 GLU A O 1
ATOM 779 N N . GLN A 1 103 ? 53.026 -11.484 -16.023 1.00 80.69 103 GLN A N 1
ATOM 780 C CA . GLN A 1 103 ? 53.696 -12.793 -16.035 1.00 80.69 103 GLN A CA 1
ATOM 781 C C . GLN A 1 103 ? 54.230 -13.227 -17.417 1.00 80.69 103 GLN A C 1
ATOM 783 O O . GLN A 1 103 ? 54.379 -14.414 -17.683 1.00 80.69 103 GLN A O 1
ATOM 788 N N . GLN A 1 104 ? 54.582 -12.275 -18.287 1.00 77.19 104 GLN A N 1
ATOM 789 C CA . GLN A 1 104 ? 55.087 -12.545 -19.643 1.00 77.19 104 GLN A CA 1
ATOM 790 C C . GLN A 1 104 ? 56.351 -13.423 -19.644 1.00 77.19 104 GLN A C 1
ATOM 792 O O . GLN A 1 104 ? 56.516 -14.264 -20.521 1.00 77.19 104 GLN A O 1
ATOM 797 N N . CYS A 1 105 ? 57.193 -13.313 -18.611 1.00 76.38 105 CYS A N 1
ATOM 798 C CA . CYS A 1 105 ? 58.374 -14.158 -18.421 1.00 76.38 105 CYS A CA 1
ATOM 799 C C . CYS A 1 105 ? 58.065 -15.653 -18.198 1.00 76.38 105 CYS A C 1
ATOM 801 O O . CYS A 1 105 ? 58.955 -16.476 -18.381 1.00 76.38 105 CYS A O 1
ATOM 803 N N . MET A 1 106 ? 56.826 -16.012 -17.842 1.00 69.62 106 MET A N 1
ATOM 804 C CA . MET A 1 106 ? 56.390 -17.402 -17.644 1.00 69.62 106 MET A CA 1
ATOM 805 C C . MET A 1 106 ? 55.877 -18.062 -18.930 1.00 69.62 106 MET A C 1
ATOM 807 O O . MET A 1 106 ? 55.700 -19.276 -18.972 1.00 69.62 106 MET A O 1
ATOM 811 N N . ALA A 1 107 ? 55.657 -17.291 -20.000 1.00 59.38 107 ALA A N 1
ATOM 812 C CA . ALA A 1 107 ? 55.162 -17.816 -21.274 1.00 59.38 107 ALA A CA 1
ATOM 813 C C . ALA A 1 107 ? 56.208 -18.658 -22.040 1.00 59.38 107 ALA A C 1
ATOM 815 O O . ALA A 1 107 ? 55.856 -19.355 -22.988 1.00 59.38 107 ALA A O 1
ATOM 816 N N . SER A 1 108 ? 57.479 -18.617 -21.623 1.00 55.44 108 SER A N 1
ATOM 817 C CA . SER A 1 108 ? 58.619 -19.267 -22.293 1.00 55.44 108 SER A CA 1
ATOM 818 C C . SER A 1 108 ? 58.900 -20.710 -21.843 1.00 55.44 108 SER A C 1
ATOM 820 O O . SER A 1 108 ? 59.856 -21.311 -22.325 1.00 55.44 108 SER A O 1
ATOM 822 N N . GLY A 1 109 ? 58.104 -21.273 -20.924 1.00 57.84 109 GLY A N 1
ATOM 823 C CA . GLY A 1 109 ? 58.293 -22.641 -20.418 1.00 57.84 109 GLY A CA 1
ATOM 824 C C . GLY A 1 109 ? 59.370 -22.800 -19.334 1.00 57.84 109 GLY A C 1
ATOM 825 O O . GLY A 1 109 ? 59.836 -23.914 -19.119 1.00 57.84 109 GLY A O 1
ATOM 826 N N . GLU A 1 110 ? 59.779 -21.715 -18.665 1.00 59.78 110 GLU A N 1
ATOM 827 C CA . GLU A 1 110 ? 60.640 -21.782 -17.472 1.00 59.78 110 GLU A CA 1
ATOM 828 C C . GLU A 1 110 ? 59.813 -22.038 -16.197 1.00 59.78 110 GLU A C 1
ATOM 830 O O . GLU A 1 110 ? 58.723 -21.490 -16.033 1.00 59.78 110 GLU A O 1
ATOM 835 N N . ASP A 1 111 ? 60.362 -22.826 -15.265 1.00 66.00 111 ASP A N 1
ATOM 836 C CA . ASP A 1 111 ? 59.690 -23.217 -14.013 1.00 66.00 111 ASP A CA 1
ATOM 837 C C . ASP A 1 111 ? 59.573 -22.073 -12.982 1.00 66.00 111 ASP A C 1
ATOM 839 O O . ASP A 1 111 ? 58.829 -22.192 -12.005 1.00 66.00 111 ASP A O 1
ATOM 843 N N . GLN A 1 112 ? 60.299 -20.960 -13.167 1.00 73.31 112 GLN A N 1
ATOM 844 C CA . GLN A 1 112 ? 60.299 -19.811 -12.253 1.00 73.31 112 GLN A CA 1
ATOM 845 C C . GLN A 1 112 ? 60.403 -18.458 -12.984 1.00 73.31 112 GLN A C 1
ATOM 847 O O . GLN A 1 112 ? 61.154 -18.339 -13.953 1.00 73.31 112 GLN A O 1
ATOM 852 N N . PRO A 1 113 ? 59.733 -17.396 -12.486 1.00 83.81 113 PRO A N 1
ATOM 853 C CA . PRO A 1 113 ? 59.855 -16.048 -13.036 1.00 83.81 113 PRO A CA 1
ATOM 854 C C . PRO A 1 113 ? 61.277 -15.486 -12.935 1.00 83.81 113 PRO A C 1
ATOM 856 O O . PRO A 1 113 ? 61.962 -15.673 -11.929 1.00 83.81 113 PRO A O 1
ATOM 859 N N . ALA A 1 114 ? 61.677 -14.677 -13.921 1.00 85.19 114 ALA A N 1
ATOM 860 C CA . ALA A 1 114 ? 62.998 -14.034 -13.958 1.00 85.19 114 ALA A CA 1
ATOM 861 C C . ALA A 1 114 ? 63.337 -13.230 -12.686 1.00 85.19 114 ALA A C 1
ATOM 863 O O . ALA A 1 114 ? 64.481 -13.217 -12.247 1.00 85.19 114 ALA A O 1
ATOM 864 N N . CYS A 1 115 ? 62.338 -12.595 -12.068 1.00 87.31 115 CYS A N 1
ATOM 865 C CA . CYS A 1 115 ? 62.498 -11.832 -10.830 1.00 87.31 115 CYS A CA 1
ATOM 866 C C . CYS A 1 115 ? 62.754 -12.707 -9.590 1.00 87.31 115 CYS A C 1
ATOM 868 O O . CYS A 1 115 ? 63.412 -12.245 -8.665 1.00 87.31 115 CYS A O 1
ATOM 870 N N . VAL A 1 116 ? 62.266 -13.953 -9.576 1.00 87.50 116 VAL A N 1
ATOM 871 C CA . VAL A 1 116 ? 62.523 -14.937 -8.508 1.00 87.50 116 VAL A CA 1
ATOM 872 C C . VAL A 1 116 ? 63.910 -15.540 -8.681 1.00 87.50 116 VAL A C 1
ATOM 874 O O . VAL A 1 116 ? 64.696 -15.554 -7.743 1.00 87.50 116 VAL A O 1
ATOM 877 N N . LYS A 1 117 ? 64.243 -15.941 -9.912 1.00 86.00 117 LYS A N 1
ATOM 878 C CA . LYS A 1 117 ? 65.551 -16.504 -10.275 1.00 86.00 117 LYS A CA 1
ATOM 879 C C . LYS A 1 117 ? 66.716 -15.557 -9.972 1.00 86.00 117 LYS A C 1
ATOM 881 O O . LYS A 1 117 ? 67.824 -16.017 -9.727 1.00 86.00 117 LYS A O 1
ATOM 886 N N . ALA A 1 118 ? 66.460 -14.251 -10.021 1.00 87.25 118 ALA A N 1
ATOM 887 C CA . ALA A 1 118 ? 67.451 -13.219 -9.758 1.00 87.25 118 ALA A CA 1
ATOM 888 C C . ALA A 1 118 ? 67.598 -12.833 -8.275 1.00 87.25 118 ALA A C 1
ATOM 890 O O . ALA A 1 118 ? 68.573 -12.163 -7.977 1.00 87.25 118 ALA A O 1
ATOM 891 N N . CYS A 1 119 ? 66.688 -13.205 -7.352 1.00 87.19 119 CYS A N 1
ATOM 892 C CA . CYS A 1 119 ? 66.866 -12.847 -5.931 1.00 87.19 119 CYS A CA 1
ATOM 893 C C . CYS A 1 119 ? 67.832 -13.826 -5.241 1.00 87.19 119 CYS A C 1
ATOM 895 O O . CYS A 1 119 ? 67.408 -14.872 -4.746 1.00 87.19 119 CYS A O 1
ATOM 897 N N . GLU A 1 120 ? 69.114 -13.458 -5.135 1.00 83.69 120 GLU A N 1
ATOM 898 C CA . GLU A 1 120 ? 70.134 -14.276 -4.453 1.00 83.69 120 GLU A CA 1
ATOM 899 C C . GLU A 1 120 ? 69.823 -14.487 -2.960 1.00 83.69 120 GLU A C 1
ATOM 901 O O . GLU A 1 120 ? 70.097 -15.549 -2.396 1.00 83.69 120 GLU A O 1
ATOM 906 N N . GLN A 1 121 ? 69.158 -13.511 -2.331 1.00 82.25 121 GLN A N 1
ATOM 907 C CA . GLN A 1 121 ? 68.720 -13.577 -0.930 1.00 82.25 121 GLN A CA 1
ATOM 908 C C . GLN A 1 121 ? 67.534 -14.532 -0.696 1.00 82.25 121 GLN A C 1
ATOM 910 O O . GLN A 1 121 ? 67.094 -14.702 0.442 1.00 82.25 121 GLN A O 1
ATOM 915 N N . ASN A 1 122 ? 66.983 -15.151 -1.753 1.00 84.06 122 ASN A N 1
ATOM 916 C CA . ASN A 1 122 ? 65.771 -15.985 -1.708 1.00 84.06 122 ASN A CA 1
ATOM 917 C C . ASN A 1 122 ? 64.586 -15.290 -1.008 1.00 84.06 122 ASN A C 1
ATOM 919 O O . ASN A 1 122 ? 63.770 -15.905 -0.321 1.00 84.06 122 ASN A O 1
ATOM 923 N N . CYS A 1 123 ? 64.529 -13.974 -1.183 1.00 84.75 123 CYS A N 1
ATOM 924 C CA . CYS A 1 123 ? 63.539 -13.067 -0.635 1.00 84.75 123 CYS A CA 1
ATOM 925 C C . CYS A 1 123 ? 62.200 -13.124 -1.376 1.00 84.75 123 CYS A C 1
ATOM 927 O O . CYS A 1 123 ? 61.163 -12.875 -0.779 1.00 84.75 123 CYS A O 1
ATOM 929 N N . LEU A 1 124 ? 62.212 -13.419 -2.679 1.00 84.75 124 LEU A N 1
ATOM 930 C CA . LEU A 1 124 ? 61.031 -13.439 -3.537 1.00 84.75 124 LEU A CA 1
ATOM 931 C C . LEU A 1 124 ? 60.772 -14.878 -3.972 1.00 84.75 124 LEU A C 1
ATOM 933 O O . LEU A 1 124 ? 61.640 -15.500 -4.577 1.00 84.75 124 LEU A O 1
ATOM 937 N N . GLY A 1 125 ? 59.584 -15.399 -3.681 1.00 82.62 125 GLY A N 1
ATOM 938 C CA . GLY A 1 125 ? 59.217 -16.782 -3.967 1.00 82.62 125 GLY A CA 1
ATOM 939 C C . GLY A 1 125 ? 57.915 -16.896 -4.746 1.00 82.62 125 GLY A C 1
ATOM 940 O O . GLY A 1 125 ? 57.020 -16.058 -4.623 1.00 82.62 125 GLY A O 1
ATOM 941 N N . VAL A 1 126 ? 57.805 -17.965 -5.535 1.00 79.50 126 VAL A N 1
ATOM 942 C CA . VAL A 1 126 ? 56.527 -18.423 -6.089 1.00 79.50 126 VAL A CA 1
ATOM 943 C C . VAL A 1 126 ? 55.854 -19.298 -5.041 1.00 79.50 126 VAL A C 1
ATOM 945 O O . VAL A 1 126 ? 56.438 -20.289 -4.611 1.00 79.50 126 VAL A O 1
ATOM 948 N N . VAL A 1 127 ? 54.632 -18.957 -4.646 1.00 73.88 127 VAL A N 1
ATOM 949 C CA . VAL A 1 127 ? 53.842 -19.761 -3.705 1.00 73.88 127 VAL A CA 1
ATOM 950 C C . VAL A 1 127 ? 52.512 -20.166 -4.330 1.00 73.88 127 VAL A C 1
ATOM 952 O O . VAL A 1 127 ? 51.932 -19.396 -5.106 1.00 73.88 127 VAL A O 1
ATOM 955 N N . ASP A 1 128 ? 52.013 -21.362 -4.000 1.00 69.12 128 ASP A N 1
ATOM 956 C CA . ASP A 1 128 ? 50.638 -21.730 -4.338 1.00 69.12 128 ASP A CA 1
ATOM 957 C C . ASP A 1 128 ? 49.680 -21.051 -3.354 1.00 69.12 128 ASP A C 1
ATOM 959 O O . ASP A 1 128 ? 49.883 -21.057 -2.139 1.00 69.12 128 ASP A O 1
ATOM 963 N N . VAL A 1 129 ? 48.609 -20.460 -3.877 1.00 62.12 129 VAL A N 1
ATOM 964 C CA . VAL A 1 129 ? 47.571 -19.807 -3.065 1.00 62.12 129 VAL A CA 1
ATOM 965 C C . VAL A 1 129 ? 46.956 -20.779 -2.043 1.00 62.12 129 VAL A C 1
ATOM 967 O O . VAL A 1 129 ? 46.543 -20.350 -0.965 1.00 62.12 129 VAL A O 1
ATOM 970 N N . LYS A 1 130 ? 46.921 -22.086 -2.343 1.00 60.88 130 LYS A N 1
ATOM 971 C CA . LYS A 1 130 ? 46.442 -23.130 -1.422 1.00 60.88 130 LYS A CA 1
ATOM 972 C C . LYS A 1 130 ? 47.272 -23.236 -0.145 1.00 60.88 130 LYS A C 1
ATOM 974 O O . LYS A 1 130 ? 46.703 -23.500 0.912 1.00 60.88 130 LYS A O 1
ATOM 979 N N . ASP A 1 131 ? 48.576 -22.992 -0.237 1.00 60.12 131 ASP A N 1
ATOM 980 C CA . ASP A 1 131 ? 49.509 -23.154 0.882 1.00 60.12 131 ASP A CA 1
ATOM 981 C C . ASP A 1 131 ? 49.392 -22.007 1.903 1.00 60.12 131 ASP A C 1
ATOM 983 O O . ASP A 1 131 ? 49.880 -22.115 3.025 1.00 60.12 131 ASP A O 1
ATOM 987 N N . PHE A 1 132 ? 48.699 -20.921 1.535 1.00 55.69 132 PHE A N 1
ATOM 988 C CA . PHE A 1 132 ? 48.498 -19.723 2.359 1.00 55.69 132 PHE A CA 1
ATOM 989 C C . PHE A 1 132 ? 47.052 -19.527 2.851 1.00 55.69 132 PHE A C 1
ATOM 991 O O . PHE A 1 132 ? 46.798 -18.668 3.698 1.00 55.69 132 PHE A O 1
ATOM 998 N N . ALA A 1 133 ? 46.087 -20.298 2.337 1.00 54.28 133 ALA A N 1
ATOM 999 C CA . ALA A 1 133 ? 44.690 -20.208 2.754 1.00 54.28 133 ALA A CA 1
ATOM 1000 C C . ALA A 1 133 ? 44.486 -20.875 4.128 1.00 54.28 133 ALA A C 1
ATOM 1002 O O . ALA A 1 133 ? 44.833 -22.041 4.318 1.00 54.28 133 ALA A O 1
ATOM 1003 N N . THR A 1 134 ? 43.900 -20.162 5.096 1.00 45.47 134 THR A N 1
ATOM 1004 C CA . THR A 1 134 ? 43.576 -20.715 6.423 1.00 45.47 134 THR A CA 1
ATOM 1005 C C . THR A 1 134 ? 42.123 -21.208 6.490 1.00 45.47 134 THR A C 1
ATOM 1007 O O . THR A 1 134 ? 41.201 -20.589 5.959 1.00 45.47 134 THR A O 1
ATOM 1010 N N . GLY A 1 135 ? 41.896 -22.345 7.162 1.00 56.38 135 GLY A N 1
ATOM 1011 C CA . GLY A 1 135 ? 40.558 -22.886 7.447 1.00 56.38 135 GLY A CA 1
ATOM 1012 C C . GLY A 1 135 ? 39.850 -23.581 6.269 1.00 56.38 135 GLY A C 1
ATOM 1013 O O . GLY A 1 135 ? 40.483 -24.217 5.429 1.00 56.38 135 GLY A O 1
ATOM 1014 N N . LEU A 1 136 ? 38.512 -23.464 6.227 1.00 41.78 136 LEU A N 1
ATOM 1015 C CA . LEU A 1 136 ? 37.561 -24.108 5.288 1.00 41.78 136 LEU A CA 1
ATOM 1016 C C . LEU A 1 136 ? 37.887 -23.949 3.783 1.00 41.78 136 LEU A C 1
ATOM 1018 O O . LEU A 1 136 ? 37.288 -24.633 2.957 1.00 41.78 136 LEU A O 1
ATOM 1022 N N . GLN A 1 137 ? 38.824 -23.070 3.419 1.00 42.62 137 GLN A N 1
ATOM 1023 C CA . GLN A 1 137 ? 39.246 -22.811 2.040 1.00 42.62 137 GLN A CA 1
ATOM 1024 C C . GLN A 1 137 ? 40.291 -23.805 1.501 1.00 42.62 137 GLN A C 1
ATOM 1026 O O . GLN A 1 137 ? 40.426 -23.912 0.284 1.00 42.62 137 GLN A O 1
ATOM 1031 N N . GLN A 1 138 ? 40.988 -24.571 2.354 1.00 43.09 138 GLN A N 1
ATOM 1032 C CA . GLN A 1 138 ? 41.942 -25.598 1.891 1.00 43.09 138 GLN A CA 1
ATOM 1033 C C . GLN A 1 138 ? 41.257 -26.771 1.165 1.00 43.09 138 GLN A C 1
ATOM 1035 O O . GLN A 1 138 ? 41.847 -27.367 0.266 1.00 43.09 138 GLN A O 1
ATOM 1040 N N . ASN A 1 139 ? 39.996 -27.058 1.512 1.00 40.06 139 ASN A N 1
ATOM 1041 C CA . ASN A 1 139 ? 39.211 -28.181 0.981 1.00 40.06 139 ASN A CA 1
ATOM 1042 C C . ASN A 1 139 ? 38.230 -27.779 -0.135 1.00 40.06 139 ASN A C 1
ATOM 1044 O O . ASN A 1 139 ? 37.367 -28.569 -0.511 1.00 40.06 139 ASN A O 1
ATOM 1048 N N . PHE A 1 140 ? 38.322 -26.552 -0.657 1.00 40.09 140 PHE A N 1
ATOM 1049 C CA . PHE A 1 140 ? 37.464 -26.101 -1.751 1.00 40.09 140 PHE A CA 1
ATOM 1050 C C . PHE A 1 140 ? 38.053 -26.557 -3.097 1.00 40.09 140 PHE A C 1
ATOM 1052 O O . PHE A 1 140 ? 38.972 -25.937 -3.641 1.00 40.09 140 PHE A O 1
ATOM 1059 N N . GLU A 1 141 ? 37.534 -27.652 -3.655 1.00 43.69 141 GLU A N 1
ATOM 1060 C CA . GLU A 1 141 ? 37.752 -27.970 -5.067 1.00 43.69 141 GLU A CA 1
ATOM 1061 C C . GLU A 1 141 ? 36.830 -27.096 -5.920 1.00 43.69 141 GLU A C 1
ATOM 1063 O O . GLU A 1 141 ? 35.608 -27.218 -5.885 1.00 43.69 141 GLU A O 1
ATOM 1068 N N . MET A 1 142 ? 37.422 -26.168 -6.675 1.00 41.88 142 MET A N 1
ATOM 1069 C CA . MET A 1 142 ? 36.700 -25.480 -7.739 1.00 41.88 142 MET A CA 1
ATOM 1070 C C . MET A 1 142 ? 36.505 -26.461 -8.890 1.00 41.88 142 MET A C 1
ATOM 1072 O O . MET A 1 142 ? 37.475 -26.807 -9.568 1.00 41.88 142 MET A O 1
ATOM 1076 N N . ASP A 1 143 ? 35.265 -26.895 -9.093 1.00 34.84 143 ASP A N 1
ATOM 1077 C CA . ASP A 1 143 ? 34.873 -27.625 -10.290 1.00 34.84 143 ASP A CA 1
ATOM 1078 C C . ASP A 1 143 ? 35.113 -26.739 -11.524 1.00 34.84 143 ASP A C 1
ATOM 1080 O O . ASP A 1 143 ? 34.690 -25.583 -11.590 1.00 34.84 143 ASP A O 1
ATOM 1084 N N . ASN A 1 144 ? 35.864 -27.270 -12.485 1.00 39.44 144 ASN A N 1
ATOM 1085 C CA . ASN A 1 144 ? 36.394 -26.552 -13.648 1.00 39.44 144 ASN A CA 1
ATOM 1086 C C . ASN A 1 144 ? 35.389 -26.534 -14.818 1.00 39.44 144 ASN A C 1
ATOM 1088 O O . ASN A 1 144 ? 35.775 -26.454 -15.983 1.00 39.44 144 ASN A O 1
ATOM 1092 N N . SER A 1 145 ? 34.092 -26.622 -14.524 1.00 34.41 145 SER A N 1
ATOM 1093 C CA . SER A 1 145 ? 33.021 -26.692 -15.523 1.00 34.41 145 SER A CA 1
ATOM 1094 C C . SER A 1 145 ? 32.599 -25.326 -16.090 1.00 34.41 145 SER A C 1
ATOM 1096 O O . SER A 1 145 ? 31.698 -25.254 -16.925 1.00 34.41 145 SER A O 1
ATOM 1098 N N . LEU A 1 146 ? 33.295 -24.238 -15.739 1.00 36.38 146 LEU A N 1
ATOM 1099 C CA . LEU A 1 146 ? 33.233 -22.988 -16.498 1.00 36.38 146 LEU A CA 1
ATOM 1100 C C . LEU A 1 146 ? 34.233 -23.064 -17.651 1.00 36.38 146 LEU A C 1
ATOM 1102 O O . LEU A 1 146 ? 35.437 -22.882 -17.471 1.00 36.38 146 LEU A O 1
ATOM 1106 N N . GLY A 1 147 ? 33.703 -23.370 -18.835 1.00 32.53 147 GLY A N 1
ATOM 1107 C CA . GLY A 1 147 ? 34.449 -23.404 -20.084 1.00 32.53 147 GLY A CA 1
ATOM 1108 C C . GLY A 1 147 ? 35.291 -22.148 -20.318 1.00 32.53 147 GLY A C 1
ATOM 1109 O O . GLY A 1 147 ? 35.016 -21.063 -19.807 1.00 32.53 147 GLY A O 1
ATOM 1110 N N . SER A 1 148 ? 36.321 -22.328 -21.136 1.00 33.50 148 SER A N 1
ATOM 1111 C CA . SER A 1 148 ? 37.308 -21.357 -21.610 1.00 33.50 148 SER A CA 1
ATOM 1112 C C . SER A 1 148 ? 36.725 -20.210 -22.455 1.00 33.50 148 SER A C 1
ATOM 1114 O O . SER A 1 148 ? 37.220 -19.915 -23.541 1.00 33.50 148 SER A O 1
ATOM 1116 N N . SER A 1 149 ? 35.662 -19.555 -21.997 1.00 36.41 149 SER A N 1
ATOM 1117 C CA . SER A 1 149 ? 35.177 -18.312 -22.584 1.00 36.41 149 SER A CA 1
ATOM 1118 C C . SER A 1 149 ? 35.762 -17.138 -21.812 1.00 36.41 149 SER A C 1
ATOM 1120 O O . SER A 1 149 ? 35.561 -17.014 -20.606 1.00 36.41 149 SER A O 1
ATOM 1122 N N . SER A 1 150 ? 36.477 -16.269 -22.511 1.00 37.94 150 SER A N 1
ATOM 1123 C CA . SER A 1 150 ? 36.906 -14.951 -22.057 1.00 37.94 150 SER A CA 1
ATOM 1124 C C . SER A 1 150 ? 35.715 -14.126 -21.539 1.00 37.94 150 SER A C 1
ATOM 1126 O O . SER A 1 150 ? 35.000 -13.484 -22.305 1.00 37.94 150 SER A O 1
ATOM 1128 N N . ILE A 1 151 ? 35.473 -14.129 -20.224 1.00 45.03 151 ILE A N 1
ATOM 1129 C CA . ILE A 1 151 ? 34.410 -13.315 -19.619 1.00 45.03 151 ILE A CA 1
ATOM 1130 C C . ILE A 1 151 ? 34.916 -11.870 -19.508 1.00 45.03 151 ILE A C 1
ATOM 1132 O O . ILE A 1 151 ? 35.632 -11.521 -18.569 1.00 45.03 151 ILE A O 1
ATOM 1136 N N . ARG A 1 152 ? 34.542 -11.019 -20.473 1.00 46.56 152 ARG A N 1
ATOM 1137 C CA . ARG A 1 152 ? 34.535 -9.559 -20.287 1.00 46.56 152 ARG A CA 1
ATOM 1138 C C . ARG A 1 152 ? 33.309 -9.219 -19.432 1.00 46.56 152 ARG A C 1
ATOM 1140 O O . ARG A 1 152 ? 32.197 -9.444 -19.911 1.00 46.56 152 ARG A O 1
ATOM 1147 N N . PRO A 1 153 ? 33.446 -8.726 -18.190 1.00 45.12 153 PRO A N 1
ATOM 1148 C CA . PRO A 1 153 ? 32.295 -8.195 -17.485 1.00 45.12 153 PRO A CA 1
ATOM 1149 C C . PRO A 1 153 ? 31.843 -6.910 -18.174 1.00 45.12 153 PRO A C 1
ATOM 1151 O O . PRO A 1 153 ? 32.609 -6.226 -18.849 1.00 45.12 153 PRO A O 1
ATOM 1154 N N . LEU A 1 154 ? 30.550 -6.663 -18.064 1.00 47.91 154 LEU A N 1
ATOM 1155 C CA . LEU A 1 154 ? 29.832 -5.775 -18.952 1.00 47.91 154 LEU A CA 1
ATOM 1156 C C . LEU A 1 154 ? 29.900 -4.320 -18.466 1.00 47.91 154 LEU A C 1
ATOM 1158 O O . LEU A 1 154 ? 29.750 -4.051 -17.277 1.00 47.91 154 LEU A O 1
ATOM 1162 N N . SER A 1 155 ? 30.060 -3.380 -19.403 1.00 49.78 155 SER A N 1
ATOM 1163 C CA . SER A 1 155 ? 29.823 -1.943 -19.193 1.00 49.78 155 SER A CA 1
ATOM 1164 C C . SER A 1 155 ? 28.438 -1.694 -18.570 1.00 49.78 155 SER A C 1
ATOM 1166 O O . SER A 1 155 ? 27.568 -2.531 -18.762 1.00 49.78 155 SER A O 1
ATOM 1168 N N . PRO A 1 156 ? 28.122 -0.540 -17.950 1.00 49.31 156 PRO A N 1
ATOM 1169 C CA . PRO A 1 156 ? 26.774 -0.266 -17.411 1.00 49.31 156 PRO A CA 1
ATOM 1170 C C . PRO A 1 156 ? 25.623 -0.488 -18.416 1.00 49.31 156 PRO A C 1
ATOM 1172 O O . PRO A 1 156 ? 24.496 -0.813 -18.052 1.00 49.31 156 PRO A O 1
ATOM 1175 N N . SER A 1 157 ? 25.908 -0.336 -19.712 1.00 50.34 157 SER A N 1
ATOM 1176 C CA . SER A 1 157 ? 25.007 -0.686 -20.812 1.00 50.34 157 SER A CA 1
ATOM 1177 C C . SER A 1 157 ? 24.877 -2.194 -21.051 1.00 50.34 157 SER A C 1
ATOM 1179 O O . SER A 1 157 ? 23.777 -2.677 -21.304 1.00 50.34 157 SER A O 1
ATOM 1181 N N . GLY A 1 158 ? 25.966 -2.954 -20.963 1.00 55.56 158 GLY A N 1
ATOM 1182 C CA . GLY A 1 158 ? 25.885 -4.409 -20.969 1.00 55.56 158 GLY A CA 1
ATOM 1183 C C . GLY A 1 158 ? 25.332 -4.971 -19.648 1.00 55.56 158 GLY A C 1
ATOM 1184 O O . GLY A 1 158 ? 24.626 -5.967 -19.677 1.00 55.56 158 GLY A O 1
ATOM 1185 N N . GLU A 1 159 ? 25.550 -4.303 -18.514 1.00 57.25 159 GLU A N 1
ATOM 1186 C CA . GLU A 1 159 ? 24.917 -4.589 -17.227 1.00 57.25 159 GLU A CA 1
ATOM 1187 C C . GLU A 1 159 ? 23.409 -4.381 -17.332 1.00 57.25 159 GLU A C 1
ATOM 1189 O O . GLU A 1 159 ? 22.668 -5.227 -16.855 1.00 57.25 159 GLU A O 1
ATOM 1194 N N . LEU A 1 160 ? 22.932 -3.337 -18.022 1.00 64.06 160 LEU A N 1
ATOM 1195 C CA . LEU A 1 160 ? 21.511 -3.195 -18.353 1.00 64.06 160 LEU A CA 1
ATOM 1196 C C . LEU A 1 160 ? 21.016 -4.377 -19.197 1.00 64.06 160 LEU A C 1
ATOM 1198 O O . LEU A 1 160 ? 19.994 -4.966 -18.857 1.00 64.06 160 LEU A O 1
ATOM 1202 N N . ALA A 1 161 ? 21.722 -4.731 -20.275 1.00 61.03 161 ALA A N 1
ATOM 1203 C CA . ALA A 1 161 ? 21.316 -5.821 -21.165 1.00 61.03 161 ALA A CA 1
ATOM 1204 C C . ALA A 1 161 ? 21.261 -7.184 -20.446 1.00 61.03 161 ALA A C 1
ATOM 1206 O O . ALA A 1 161 ? 20.287 -7.909 -20.604 1.00 61.03 161 ALA A O 1
ATOM 1207 N N . MET A 1 162 ? 22.250 -7.493 -19.602 1.00 62.16 162 MET A N 1
ATOM 1208 C CA . MET A 1 162 ? 22.305 -8.723 -18.802 1.00 62.16 162 MET A CA 1
ATOM 1209 C C . MET A 1 162 ? 21.324 -8.697 -17.624 1.00 62.16 162 MET A C 1
ATOM 1211 O O . MET A 1 162 ? 20.584 -9.647 -17.409 1.00 62.16 162 MET A O 1
ATOM 1215 N N . SER A 1 163 ? 21.260 -7.600 -16.866 1.00 61.75 163 SER A N 1
ATOM 1216 C CA . SER A 1 163 ? 20.385 -7.491 -15.685 1.00 61.75 163 SER A CA 1
ATOM 1217 C C . SER A 1 163 ? 18.901 -7.415 -16.050 1.00 61.75 163 SER A C 1
ATOM 1219 O O . SER A 1 163 ? 18.045 -7.606 -15.190 1.00 61.75 163 SER A O 1
ATOM 1221 N N . THR A 1 164 ? 18.581 -7.127 -17.315 1.00 61.56 164 THR A N 1
ATOM 1222 C CA . THR A 1 164 ? 17.212 -7.178 -17.850 1.00 61.56 164 THR A CA 1
ATOM 1223 C C . THR A 1 164 ? 16.968 -8.374 -18.766 1.00 61.56 164 THR A C 1
ATOM 1225 O O . THR A 1 164 ? 15.895 -8.462 -19.367 1.00 61.56 164 THR A O 1
ATOM 1228 N N . GLU A 1 165 ? 17.908 -9.316 -18.870 1.00 66.50 165 GLU A N 1
ATOM 1229 C CA . GLU A 1 165 ? 17.733 -10.520 -19.681 1.00 66.50 165 GLU A CA 1
ATOM 1230 C C . GLU A 1 165 ? 16.519 -11.323 -19.181 1.00 66.50 165 GLU A C 1
ATOM 1232 O O . GLU A 1 165 ? 16.387 -11.623 -17.995 1.00 66.50 165 GLU A O 1
ATOM 1237 N N . GLY A 1 166 ? 15.553 -11.581 -20.070 1.00 65.19 166 GLY A N 1
ATOM 1238 C CA . GLY A 1 166 ? 14.272 -12.220 -19.728 1.00 65.19 166 GLY A CA 1
ATOM 1239 C C . GLY A 1 166 ? 13.296 -11.365 -18.900 1.00 65.19 166 GLY A C 1
ATOM 1240 O O . GLY A 1 166 ? 12.162 -11.786 -18.671 1.00 65.19 166 GLY A O 1
ATOM 1241 N N . LEU A 1 167 ? 13.699 -10.163 -18.475 1.00 67.44 167 LEU A N 1
ATOM 1242 C CA . LEU A 1 167 ? 12.884 -9.232 -17.686 1.00 67.44 167 LEU A CA 1
ATOM 1243 C C . LEU A 1 167 ? 12.524 -7.948 -18.447 1.00 67.44 167 LEU A C 1
ATOM 1245 O O . LEU A 1 167 ? 11.641 -7.212 -18.010 1.00 67.44 167 LEU A O 1
ATOM 1249 N N . CYS A 1 168 ? 13.203 -7.654 -19.560 1.00 74.94 168 CYS A N 1
ATOM 1250 C CA . CYS A 1 168 ? 12.943 -6.478 -20.380 1.00 74.94 168 CYS A CA 1
ATOM 1251 C C . CYS A 1 168 ? 11.512 -6.498 -20.942 1.00 74.94 168 CYS A C 1
ATOM 1253 O O . CYS A 1 168 ? 11.035 -7.506 -21.454 1.00 74.94 168 CYS A O 1
ATOM 1255 N N . VAL A 1 169 ? 10.836 -5.352 -20.851 1.00 73.75 169 VAL A N 1
ATOM 1256 C CA . VAL A 1 169 ? 9.416 -5.171 -21.223 1.00 73.75 169 VAL A CA 1
ATOM 1257 C C . VAL A 1 169 ? 9.224 -4.250 -22.434 1.00 73.75 169 VAL A C 1
ATOM 1259 O O . VAL A 1 169 ? 8.101 -3.840 -22.750 1.00 73.75 169 VAL A O 1
ATOM 1262 N N . PHE A 1 170 ? 10.333 -3.878 -23.081 1.00 77.69 170 PHE A N 1
ATOM 1263 C CA . PHE A 1 170 ? 10.370 -3.063 -24.303 1.00 77.69 170 PHE A CA 1
ATOM 1264 C C . PHE A 1 170 ? 9.579 -1.757 -24.152 1.00 77.69 170 PHE A C 1
ATOM 1266 O O . PHE A 1 170 ? 8.781 -1.380 -25.004 1.00 77.69 170 PHE A O 1
ATOM 1273 N N . CYS A 1 171 ? 9.750 -1.079 -23.011 1.00 77.00 171 CYS A N 1
ATOM 1274 C CA . CYS A 1 171 ? 9.047 0.172 -22.715 1.00 77.00 171 CYS A CA 1
ATOM 1275 C C . CYS A 1 171 ? 9.644 1.396 -23.426 1.00 77.00 171 CYS A C 1
ATOM 1277 O O . CYS A 1 171 ? 9.028 2.454 -23.413 1.00 77.00 171 CYS A O 1
ATOM 1279 N N . GLY A 1 172 ? 10.848 1.293 -24.001 1.00 82.94 172 GLY A N 1
ATOM 1280 C CA . GLY A 1 172 ? 11.506 2.408 -24.694 1.00 82.94 172 GLY A CA 1
ATOM 1281 C C . GLY A 1 172 ? 12.135 3.466 -23.788 1.00 82.94 172 GLY A C 1
ATOM 1282 O O . GLY A 1 172 ? 12.826 4.352 -24.285 1.00 82.94 172 GLY A O 1
ATOM 1283 N N . THR A 1 173 ? 11.989 3.374 -22.462 1.00 84.00 173 THR A N 1
ATOM 1284 C CA . THR A 1 173 ? 12.518 4.399 -21.547 1.00 84.00 173 THR A CA 1
ATOM 1285 C C . THR A 1 173 ? 14.030 4.576 -21.691 1.00 84.00 173 THR A C 1
ATOM 1287 O O . THR A 1 173 ? 14.502 5.706 -21.759 1.00 84.00 173 THR A O 1
ATOM 1290 N N . CYS A 1 174 ? 14.792 3.483 -21.809 1.00 86.19 174 CYS A N 1
ATOM 1291 C CA . CYS A 1 174 ? 16.248 3.524 -21.976 1.00 86.19 174 CYS A CA 1
ATOM 1292 C C . CYS A 1 174 ? 16.700 4.220 -23.276 1.00 86.19 174 CYS A C 1
ATOM 1294 O O . CYS A 1 174 ? 17.718 4.911 -23.263 1.00 86.19 174 CYS A O 1
ATOM 1296 N N . GLU A 1 175 ? 15.940 4.082 -24.365 1.00 89.50 175 GLU A N 1
ATOM 1297 C CA . GLU A 1 175 ? 16.152 4.801 -25.628 1.00 89.50 175 GLU A CA 1
ATOM 1298 C C . GLU A 1 175 ? 15.868 6.298 -25.453 1.00 89.50 175 GLU A C 1
ATOM 1300 O O . GLU A 1 175 ? 16.708 7.137 -25.790 1.00 89.50 175 GLU A O 1
ATOM 1305 N N . ILE A 1 176 ? 14.741 6.645 -24.820 1.00 85.19 176 ILE A N 1
ATOM 1306 C CA . ILE A 1 176 ? 14.352 8.041 -24.590 1.00 85.19 176 ILE A CA 1
ATOM 1307 C C . ILE A 1 176 ? 15.383 8.754 -23.707 1.00 85.19 176 ILE A C 1
ATOM 1309 O O . ILE A 1 176 ? 15.864 9.825 -24.068 1.00 85.19 176 ILE A O 1
ATOM 1313 N N . VAL A 1 177 ? 15.802 8.180 -22.579 1.00 85.62 177 VAL A N 1
ATOM 1314 C CA . VAL A 1 177 ? 16.736 8.859 -21.656 1.00 85.62 177 VAL A CA 1
ATOM 1315 C C . VAL A 1 177 ? 18.186 8.886 -22.147 1.00 85.62 177 VAL A C 1
ATOM 1317 O O . VAL A 1 177 ? 19.031 9.547 -21.532 1.00 85.62 177 VAL A O 1
ATOM 1320 N N . CYS A 1 178 ? 18.507 8.173 -23.233 1.00 87.31 178 CYS A N 1
ATOM 1321 C CA . CYS A 1 178 ? 19.862 8.108 -23.761 1.00 87.31 178 CYS A CA 1
ATOM 1322 C C . CYS A 1 178 ? 20.302 9.490 -24.286 1.00 87.31 178 CYS A C 1
ATOM 1324 O O . CYS A 1 178 ? 19.678 10.026 -25.208 1.00 87.31 178 CYS A O 1
ATOM 1326 N N . PRO A 1 179 ? 21.376 10.095 -23.743 1.00 85.44 179 PRO A N 1
ATOM 1327 C CA . PRO A 1 179 ? 21.814 11.425 -24.170 1.00 85.44 179 PRO A CA 1
ATOM 1328 C C . PRO A 1 179 ? 22.479 11.416 -25.552 1.00 85.44 179 PRO A C 1
ATOM 1330 O O . PRO A 1 179 ? 22.488 12.437 -26.227 1.00 85.44 179 PRO A O 1
ATOM 1333 N N . THR A 1 180 ? 23.026 10.274 -25.976 1.00 88.06 180 THR A N 1
ATOM 1334 C CA . THR A 1 180 ? 23.767 10.126 -27.238 1.00 88.06 180 THR A CA 1
ATOM 1335 C C . THR A 1 180 ? 23.013 9.323 -28.296 1.00 88.06 180 THR A C 1
ATOM 1337 O O . THR A 1 180 ? 23.572 9.034 -29.352 1.00 88.06 180 THR A O 1
ATOM 1340 N N . ASN A 1 181 ? 21.754 8.949 -28.023 1.00 88.81 181 ASN A N 1
ATOM 1341 C CA . ASN A 1 181 ? 20.945 8.067 -28.874 1.00 88.81 181 ASN A CA 1
ATOM 1342 C C . ASN A 1 181 ? 21.684 6.762 -29.238 1.00 88.81 181 ASN A C 1
ATOM 1344 O O . ASN A 1 181 ? 21.609 6.266 -30.359 1.00 88.81 181 ASN A O 1
ATOM 1348 N N . ALA A 1 182 ? 22.447 6.232 -28.279 1.00 86.00 182 ALA A N 1
ATOM 1349 C CA . ALA A 1 182 ? 23.174 4.976 -28.406 1.00 86.00 182 ALA A CA 1
ATOM 1350 C C . ALA A 1 182 ? 22.279 3.743 -28.230 1.00 86.00 182 ALA A C 1
ATOM 1352 O O . ALA A 1 182 ? 22.753 2.640 -28.454 1.00 86.00 182 ALA A O 1
ATOM 1353 N N . ILE A 1 183 ? 21.032 3.903 -27.783 1.00 88.75 183 ILE A N 1
ATOM 1354 C CA . ILE A 1 183 ? 20.115 2.795 -27.501 1.00 88.75 183 ILE A CA 1
ATOM 1355 C C . ILE A 1 183 ? 18.920 2.903 -28.434 1.00 88.75 183 ILE A C 1
ATOM 1357 O O . ILE A 1 183 ? 18.367 3.993 -28.568 1.00 88.75 183 ILE A O 1
ATOM 1361 N N . LYS A 1 184 ? 18.518 1.780 -29.027 1.00 87.69 184 LYS A N 1
ATOM 1362 C CA . LYS A 1 184 ? 17.306 1.656 -29.835 1.00 87.69 184 LYS A CA 1
ATOM 1363 C C . LYS A 1 184 ? 16.549 0.398 -29.432 1.00 87.69 184 LYS A C 1
ATOM 1365 O O . LYS A 1 184 ? 17.163 -0.657 -29.289 1.00 87.69 184 LYS A O 1
ATOM 1370 N N . ILE A 1 185 ? 15.236 0.486 -29.251 1.00 84.12 185 ILE A N 1
ATOM 1371 C CA . ILE A 1 185 ? 14.404 -0.709 -29.104 1.00 84.12 185 ILE A CA 1
ATOM 1372 C C . ILE A 1 185 ? 14.137 -1.290 -30.492 1.00 84.12 185 ILE A C 1
ATOM 1374 O O . ILE A 1 185 ? 13.598 -0.612 -31.368 1.00 84.12 185 ILE A O 1
ATOM 1378 N N . VAL A 1 186 ? 14.534 -2.545 -30.691 1.00 77.56 186 VAL A N 1
ATOM 1379 C CA . VAL A 1 186 ? 14.296 -3.303 -31.923 1.00 77.56 186 VAL A CA 1
ATOM 1380 C C . VAL A 1 186 ? 13.565 -4.576 -31.527 1.00 77.56 186 VAL A C 1
ATOM 1382 O O . VAL A 1 186 ? 14.044 -5.319 -30.676 1.00 77.56 186 VAL A O 1
ATOM 1385 N N . ASP A 1 187 ? 12.381 -4.785 -32.101 1.00 72.81 187 ASP A N 1
ATOM 1386 C CA . ASP A 1 187 ? 11.483 -5.903 -31.798 1.00 72.81 187 ASP A CA 1
ATOM 1387 C C . ASP A 1 187 ? 11.233 -6.092 -30.288 1.00 72.81 187 ASP A C 1
ATOM 1389 O O . ASP A 1 187 ? 10.411 -5.394 -29.689 1.00 72.81 187 ASP A O 1
ATOM 1393 N N . SER A 1 188 ? 11.960 -7.030 -29.674 1.00 69.12 188 SER A N 1
ATOM 1394 C CA . SER A 1 188 ? 11.863 -7.437 -28.276 1.00 69.12 188 SER A CA 1
ATOM 1395 C C . SER A 1 188 ? 13.227 -7.428 -27.572 1.00 69.12 188 SER A C 1
ATOM 1397 O O . SER A 1 188 ? 13.515 -8.312 -26.764 1.00 69.12 188 SER A O 1
ATOM 1399 N N . HIS A 1 189 ? 14.094 -6.454 -27.860 1.00 68.81 189 HIS A N 1
ATOM 1400 C CA . HIS A 1 189 ? 15.280 -6.155 -27.046 1.00 68.81 189 HIS A CA 1
ATOM 1401 C C . HIS A 1 189 ? 15.774 -4.719 -27.263 1.00 68.81 189 HIS A C 1
ATOM 1403 O O . HIS A 1 189 ? 15.356 -4.009 -28.176 1.00 68.81 189 HIS A O 1
ATOM 1409 N N . ALA A 1 190 ? 16.651 -4.260 -26.368 1.00 77.00 190 ALA A N 1
ATOM 1410 C CA . ALA A 1 190 ? 17.351 -2.990 -26.520 1.00 77.00 190 ALA A CA 1
ATOM 1411 C C . ALA A 1 190 ? 18.707 -3.238 -27.194 1.00 77.00 190 ALA A C 1
ATOM 1413 O O . ALA A 1 190 ? 19.560 -3.929 -26.638 1.00 77.00 190 ALA A O 1
ATOM 1414 N N . GLU A 1 191 ? 18.923 -2.655 -28.368 1.00 82.31 191 GLU A N 1
ATOM 1415 C CA . GLU A 1 191 ? 20.217 -2.658 -29.046 1.00 82.31 191 GLU A CA 1
ATOM 1416 C C . GLU A 1 191 ? 21.034 -1.443 -28.626 1.00 82.31 191 GLU A C 1
ATOM 1418 O O . GLU A 1 191 ? 20.520 -0.324 -28.568 1.00 82.31 191 GLU A O 1
ATOM 1423 N N . ILE A 1 192 ? 22.319 -1.661 -28.331 1.00 82.00 192 ILE A N 1
ATOM 1424 C CA . ILE A 1 192 ? 23.217 -0.612 -27.847 1.00 82.00 192 ILE A CA 1
ATOM 1425 C C . ILE A 1 192 ? 24.395 -0.442 -28.807 1.00 82.00 192 ILE A C 1
ATOM 1427 O O . ILE A 1 192 ? 25.275 -1.298 -28.904 1.00 82.00 192 ILE A O 1
ATOM 1431 N N . ASP A 1 193 ? 24.446 0.714 -29.464 1.00 80.12 193 ASP A N 1
ATOM 1432 C CA . ASP A 1 193 ? 25.570 1.182 -30.267 1.00 80.12 193 ASP A CA 1
ATOM 1433 C C . ASP A 1 193 ? 26.734 1.572 -29.343 1.00 80.12 193 ASP A C 1
ATOM 1435 O O . ASP A 1 193 ? 26.793 2.670 -28.773 1.00 80.12 193 ASP A O 1
ATOM 1439 N N . LYS A 1 194 ? 27.681 0.643 -29.185 1.00 76.25 194 LYS A N 1
ATOM 1440 C CA . LYS A 1 194 ? 28.856 0.812 -28.318 1.00 76.25 194 LYS A CA 1
ATOM 1441 C C . LYS A 1 194 ? 29.738 1.997 -28.723 1.00 76.25 194 LYS A C 1
ATOM 1443 O O . LYS A 1 194 ? 30.422 2.535 -27.861 1.00 76.25 194 LYS A O 1
ATOM 1448 N N . SER A 1 195 ? 29.699 2.438 -29.984 1.00 73.44 195 SER A N 1
ATOM 1449 C CA . SER A 1 195 ? 30.488 3.588 -30.449 1.00 73.44 195 SER A CA 1
ATOM 1450 C C . SER A 1 195 ? 29.929 4.931 -29.963 1.00 73.44 195 SER A C 1
ATOM 1452 O O . SER A 1 195 ? 30.681 5.883 -29.763 1.00 73.44 195 SER A O 1
ATOM 1454 N N . LYS A 1 196 ? 28.613 4.999 -29.724 1.00 76.69 196 LYS A N 1
ATOM 1455 C CA . LYS A 1 196 ? 27.913 6.189 -29.211 1.00 76.69 196 LYS A CA 1
ATOM 1456 C C . LYS A 1 196 ? 27.699 6.149 -27.703 1.00 76.69 196 LYS A C 1
ATOM 1458 O O . LYS A 1 196 ? 27.358 7.168 -27.098 1.00 76.69 196 LYS A O 1
ATOM 1463 N N . CYS A 1 197 ? 27.817 4.980 -27.080 1.00 79.94 197 CYS A N 1
ATOM 1464 C CA . CYS A 1 197 ? 27.575 4.818 -25.654 1.00 79.94 197 CYS A CA 1
ATOM 1465 C C . CYS A 1 197 ? 28.681 5.490 -24.827 1.00 79.94 197 CYS A C 1
ATOM 1467 O O . CYS A 1 197 ? 29.841 5.103 -24.888 1.00 79.94 197 CYS A O 1
ATOM 1469 N N . ILE A 1 198 ? 28.299 6.457 -23.989 1.00 76.12 198 ILE A N 1
ATOM 1470 C CA . ILE A 1 198 ? 29.216 7.143 -23.059 1.00 76.12 198 ILE A CA 1
ATOM 1471 C C . ILE A 1 198 ? 29.164 6.576 -21.631 1.00 76.12 198 ILE A C 1
ATOM 1473 O O . ILE A 1 198 ? 29.680 7.192 -20.708 1.00 76.12 198 ILE A O 1
ATOM 1477 N N . MET A 1 199 ? 28.477 5.444 -21.429 1.00 70.50 199 MET A N 1
ATOM 1478 C CA . MET A 1 199 ? 28.369 4.732 -20.141 1.00 70.50 199 MET A CA 1
ATOM 1479 C C . MET A 1 199 ? 27.884 5.584 -18.956 1.00 70.50 199 MET A C 1
ATOM 1481 O O . MET A 1 199 ? 28.217 5.329 -17.807 1.00 70.50 199 MET A O 1
ATOM 1485 N N . CYS A 1 200 ? 27.024 6.568 -19.220 1.00 73.44 200 CYS A N 1
ATOM 1486 C CA . CYS A 1 200 ? 26.489 7.466 -18.191 1.00 73.44 200 CYS A CA 1
ATOM 1487 C C . CYS A 1 200 ? 25.487 6.825 -17.204 1.00 73.44 200 CYS A C 1
ATOM 1489 O O . CYS A 1 200 ? 25.000 7.516 -16.316 1.00 73.44 200 CYS A O 1
ATOM 1491 N N . GLY A 1 201 ? 25.107 5.553 -17.387 1.00 75.12 201 GLY A N 1
ATOM 1492 C CA . GLY A 1 201 ? 24.184 4.828 -16.499 1.00 75.12 201 GLY A CA 1
ATOM 1493 C C . GLY A 1 201 ? 22.715 5.274 -16.541 1.00 75.12 201 GLY A C 1
ATOM 1494 O O . GLY A 1 201 ? 21.879 4.680 -15.867 1.00 75.12 201 GLY A O 1
ATOM 1495 N N . SER A 1 202 ? 22.350 6.278 -17.347 1.00 81.56 202 SER A N 1
ATOM 1496 C CA . SER A 1 202 ? 20.975 6.808 -17.371 1.00 81.56 202 SER A CA 1
ATOM 1497 C C . SER A 1 202 ? 19.936 5.790 -17.829 1.00 81.56 202 SER A C 1
ATOM 1499 O O . SER A 1 202 ? 18.809 5.815 -17.356 1.00 81.56 202 SER A O 1
ATOM 1501 N N . CYS A 1 203 ? 20.309 4.875 -18.722 1.00 82.00 203 CYS A N 1
ATOM 1502 C CA . CYS A 1 203 ? 19.430 3.802 -19.173 1.00 82.00 203 CYS A CA 1
ATOM 1503 C C . CYS A 1 203 ? 19.132 2.776 -18.071 1.00 82.00 203 CYS A C 1
ATOM 1505 O O . CYS A 1 203 ? 18.010 2.287 -17.999 1.00 82.00 203 CYS A O 1
ATOM 1507 N N . THR A 1 204 ? 20.105 2.503 -17.200 1.00 79.50 204 THR A N 1
ATOM 1508 C CA . THR A 1 204 ? 19.953 1.677 -15.998 1.00 79.50 204 THR A CA 1
ATOM 1509 C C . THR A 1 204 ? 19.082 2.392 -14.969 1.00 79.50 204 THR A C 1
ATOM 1511 O O . THR A 1 204 ? 18.128 1.809 -14.473 1.00 79.50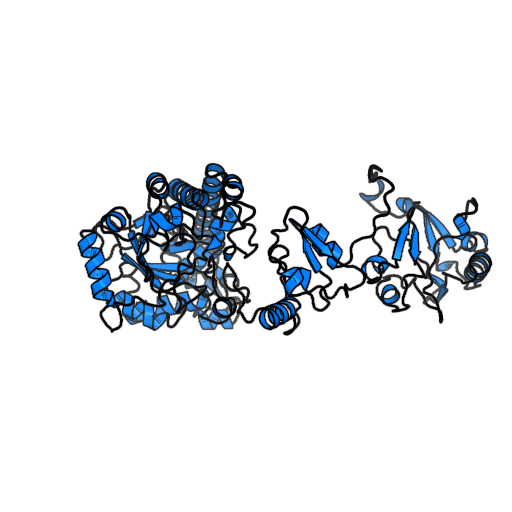 204 THR A O 1
ATOM 1514 N N . ALA A 1 205 ? 19.343 3.680 -14.720 1.00 77.31 205 ALA A N 1
ATOM 1515 C CA . ALA A 1 205 ? 18.593 4.489 -13.757 1.00 77.31 205 ALA A CA 1
ATOM 1516 C C . ALA A 1 205 ? 17.122 4.713 -14.144 1.00 77.31 205 ALA A C 1
ATOM 1518 O O . ALA A 1 205 ? 16.267 4.848 -13.275 1.00 77.31 205 ALA A O 1
ATOM 1519 N N . ALA A 1 206 ? 16.827 4.752 -15.443 1.00 79.69 206 ALA A N 1
ATOM 1520 C CA . ALA A 1 206 ? 15.467 4.895 -15.952 1.00 79.69 206 ALA A CA 1
ATOM 1521 C C . ALA A 1 206 ? 14.760 3.558 -16.194 1.00 79.69 206 ALA A C 1
ATOM 1523 O O . ALA A 1 206 ? 13.601 3.544 -16.611 1.00 79.69 206 ALA A O 1
ATOM 1524 N N . CYS A 1 207 ? 15.458 2.429 -16.042 1.00 80.25 207 CYS A N 1
ATOM 1525 C CA . CYS A 1 207 ? 14.864 1.136 -16.322 1.00 80.25 207 CYS A CA 1
ATOM 1526 C C . CYS A 1 207 ? 13.873 0.793 -15.199 1.00 80.25 207 CYS A C 1
ATOM 1528 O O . CYS A 1 207 ? 14.295 0.608 -14.064 1.00 80.25 207 CYS A O 1
ATOM 1530 N N . PRO A 1 208 ? 12.569 0.628 -15.482 1.00 71.88 208 PRO A N 1
ATOM 1531 C CA . PRO A 1 208 ? 11.590 0.312 -14.436 1.00 71.88 208 PRO A CA 1
ATOM 1532 C C . PRO A 1 208 ? 11.799 -1.083 -13.822 1.00 71.88 208 PRO A C 1
ATOM 1534 O O . PRO A 1 208 ? 11.291 -1.387 -12.747 1.00 71.88 208 PRO A O 1
ATOM 1537 N N . VAL A 1 209 ? 12.538 -1.948 -14.518 1.00 72.00 209 VAL A N 1
ATOM 1538 C CA . VAL A 1 209 ? 12.883 -3.298 -14.062 1.00 72.00 209 VAL A CA 1
ATOM 1539 C C . VAL A 1 209 ? 14.102 -3.272 -13.139 1.00 72.00 209 VAL A C 1
ATOM 1541 O O . VAL A 1 209 ? 14.163 -4.048 -12.188 1.00 72.00 209 VAL A O 1
ATOM 1544 N N . LEU A 1 210 ? 15.056 -2.372 -13.392 1.00 71.25 210 LEU A N 1
ATOM 1545 C CA . LEU A 1 210 ? 16.238 -2.203 -12.556 1.00 71.25 210 LEU A CA 1
ATOM 1546 C C . LEU A 1 210 ? 15.944 -1.115 -11.543 1.00 71.25 210 LEU A C 1
ATOM 1548 O O . LEU A 1 210 ? 16.128 0.058 -11.825 1.00 71.25 210 LEU A O 1
ATOM 1552 N N . ILE A 1 211 ? 15.443 -1.511 -10.378 1.00 60.09 211 ILE A N 1
ATOM 1553 C CA . ILE A 1 211 ? 15.069 -0.578 -9.317 1.00 60.09 211 ILE A CA 1
ATOM 1554 C C . ILE A 1 211 ? 16.338 0.135 -8.819 1.00 60.09 211 ILE A C 1
ATOM 1556 O O . ILE A 1 211 ? 17.141 -0.491 -8.124 1.00 60.09 211 ILE A O 1
ATOM 1560 N N . PRO A 1 212 ? 16.539 1.436 -9.092 1.00 54.69 212 PRO A N 1
ATOM 1561 C CA . PRO A 1 212 ? 17.606 2.184 -8.459 1.00 54.69 212 PRO A CA 1
ATOM 1562 C C . PRO A 1 212 ? 17.051 2.684 -7.124 1.00 54.69 212 PRO A C 1
ATOM 1564 O O . PRO A 1 212 ? 16.107 3.474 -7.090 1.00 54.69 212 PRO A O 1
ATOM 1567 N N . THR A 1 213 ? 17.607 2.219 -6.009 1.00 50.03 213 THR A N 1
ATOM 1568 C CA . THR A 1 213 ? 17.292 2.764 -4.682 1.00 50.03 213 THR A CA 1
ATOM 1569 C C . THR A 1 213 ? 18.551 3.323 -4.037 1.00 50.03 213 THR A C 1
ATOM 1571 O O . THR A 1 213 ? 19.496 2.571 -3.813 1.00 50.03 213 THR A O 1
ATOM 1574 N N . GLY A 1 214 ? 18.539 4.606 -3.671 1.00 52.47 214 GLY A N 1
ATOM 1575 C CA . GLY A 1 214 ? 19.499 5.168 -2.715 1.00 52.47 214 GLY A CA 1
ATOM 1576 C C . GLY A 1 214 ? 20.157 6.475 -3.151 1.00 52.47 214 GLY A C 1
ATOM 1577 O O . GLY A 1 214 ? 20.743 6.566 -4.225 1.00 52.47 214 GLY A O 1
ATOM 1578 N N . ALA A 1 215 ? 20.050 7.478 -2.279 1.00 46.22 215 ALA A N 1
ATOM 1579 C CA . ALA A 1 215 ? 20.442 8.865 -2.491 1.00 46.22 215 ALA A CA 1
ATOM 1580 C C . ALA A 1 215 ? 21.910 9.171 -2.146 1.00 46.22 215 ALA A C 1
ATOM 1582 O O . ALA A 1 215 ? 22.563 8.475 -1.372 1.00 46.22 215 ALA A O 1
ATOM 1583 N N . GLY A 1 216 ? 22.356 10.314 -2.669 1.00 58.44 216 GLY A N 1
ATOM 1584 C CA . GLY A 1 216 ? 23.562 11.039 -2.257 1.00 58.44 216 GLY A CA 1
ATOM 1585 C C . GLY A 1 216 ? 23.649 12.439 -2.881 1.00 58.44 216 GLY A C 1
ATOM 1586 O O . GLY A 1 216 ? 24.318 13.316 -2.345 1.00 58.44 216 GLY A O 1
ATOM 1587 N N . SER A 1 217 ? 22.926 12.676 -3.983 1.00 72.94 217 SER A N 1
ATOM 1588 C CA . SER A 1 217 ? 22.882 13.946 -4.713 1.00 72.94 217 SER A CA 1
ATOM 1589 C C . SER A 1 217 ? 21.440 14.333 -5.042 1.00 72.94 217 SER A C 1
ATOM 1591 O O . SER A 1 217 ? 20.624 13.458 -5.312 1.00 72.94 217 SER A O 1
ATOM 1593 N N . ILE A 1 218 ? 21.145 15.638 -5.081 1.00 75.75 218 ILE A N 1
ATOM 1594 C CA . ILE A 1 218 ? 19.898 16.174 -5.667 1.00 75.75 218 ILE A CA 1
ATOM 1595 C C . ILE A 1 218 ? 19.835 15.971 -7.193 1.00 75.75 218 ILE A C 1
ATOM 1597 O O . ILE A 1 218 ? 18.785 16.132 -7.800 1.00 75.75 218 ILE A O 1
ATOM 1601 N N . TRP A 1 219 ? 20.971 15.630 -7.806 1.00 81.19 219 TRP A N 1
ATOM 1602 C CA . TRP A 1 219 ? 21.117 15.253 -9.210 1.00 81.19 219 TRP A CA 1
ATOM 1603 C C . TRP A 1 219 ? 21.483 13.773 -9.310 1.00 81.19 219 TRP A C 1
ATOM 1605 O O . TRP A 1 219 ? 22.508 13.413 -9.893 1.00 81.19 219 TRP A O 1
ATOM 1615 N N . ASP A 1 220 ? 20.712 12.906 -8.658 1.00 77.75 220 ASP A N 1
ATOM 1616 C CA . ASP A 1 220 ? 20.922 11.470 -8.785 1.00 77.75 220 ASP A CA 1
ATOM 1617 C C . ASP A 1 220 ? 20.594 10.990 -10.221 1.00 77.75 220 ASP A C 1
ATOM 1619 O O . ASP A 1 220 ? 19.883 11.672 -10.975 1.00 77.75 220 ASP A O 1
ATOM 1623 N N . PRO A 1 221 ? 21.117 9.825 -10.643 1.00 76.88 221 PRO A N 1
ATOM 1624 C CA . PRO A 1 221 ? 20.909 9.316 -11.994 1.00 76.88 221 PRO A CA 1
ATOM 1625 C C . PRO A 1 221 ? 19.441 9.184 -12.419 1.00 76.88 221 PRO A C 1
ATOM 1627 O O . PRO A 1 221 ? 19.165 9.340 -13.612 1.00 76.88 221 PRO A O 1
ATOM 1630 N N . ARG A 1 222 ? 18.514 8.918 -11.487 1.00 78.06 222 ARG A N 1
ATOM 1631 C CA . ARG A 1 222 ? 17.082 8.832 -11.788 1.00 78.06 222 ARG A CA 1
ATOM 1632 C C . ARG A 1 222 ? 16.496 10.218 -12.019 1.00 78.06 222 ARG A C 1
ATOM 1634 O O . ARG A 1 222 ? 15.904 10.427 -13.069 1.00 78.06 222 ARG A O 1
ATOM 1641 N N . THR A 1 223 ? 16.805 11.198 -11.168 1.00 82.12 223 THR A N 1
ATOM 1642 C CA . THR A 1 223 ? 16.423 12.603 -11.412 1.00 82.12 223 THR A CA 1
ATOM 1643 C C . THR A 1 223 ? 16.914 13.104 -12.779 1.00 82.12 223 THR A C 1
ATOM 1645 O O . THR A 1 223 ? 16.163 13.714 -13.541 1.00 82.12 223 THR A O 1
ATOM 1648 N N . ILE A 1 224 ? 18.168 12.813 -13.152 1.00 81.62 224 ILE A N 1
ATOM 1649 C CA . ILE A 1 224 ? 18.707 13.185 -14.474 1.00 81.62 224 ILE A CA 1
ATOM 1650 C C . ILE A 1 224 ? 17.961 12.459 -15.604 1.00 81.62 224 ILE A C 1
ATOM 1652 O O . ILE A 1 224 ? 17.682 13.061 -16.647 1.00 81.62 224 ILE A O 1
ATOM 1656 N N . ALA A 1 225 ? 17.659 11.171 -15.427 1.00 82.56 225 ALA A N 1
ATOM 1657 C CA . ALA A 1 225 ? 16.892 10.394 -16.392 1.00 82.56 225 ALA A CA 1
ATOM 1658 C C . ALA A 1 225 ? 15.483 10.963 -16.595 1.00 82.56 225 ALA A C 1
ATOM 1660 O O . ALA A 1 225 ? 15.071 11.124 -17.743 1.00 82.56 225 ALA A O 1
ATOM 1661 N N . ASP A 1 226 ? 14.798 11.353 -15.524 1.00 84.50 226 ASP A N 1
ATOM 1662 C CA . ASP A 1 226 ? 13.463 11.945 -15.587 1.00 84.50 226 ASP A CA 1
ATOM 1663 C C . ASP A 1 226 ? 13.494 13.305 -16.293 1.00 84.50 226 ASP A C 1
ATOM 1665 O O . ASP A 1 226 ? 12.671 13.567 -17.168 1.00 84.50 226 ASP A O 1
ATOM 1669 N N . ILE A 1 227 ? 14.495 14.154 -16.034 1.00 85.81 227 ILE A N 1
ATOM 1670 C CA . ILE A 1 227 ? 14.680 15.418 -16.773 1.00 85.81 227 ILE A CA 1
ATOM 1671 C C . ILE A 1 227 ? 14.879 15.153 -18.274 1.00 85.81 227 ILE A C 1
ATOM 1673 O O . ILE A 1 227 ? 14.296 15.827 -19.126 1.00 85.81 227 ILE A O 1
ATOM 1677 N N . ARG A 1 228 ? 15.682 14.150 -18.639 1.00 84.38 228 ARG A N 1
ATOM 1678 C CA . ARG A 1 228 ? 15.892 13.777 -20.050 1.00 84.38 228 ARG A CA 1
ATOM 1679 C C . ARG A 1 228 ? 14.637 13.192 -20.687 1.00 84.38 228 ARG A C 1
ATOM 1681 O O . ARG A 1 228 ? 14.345 13.507 -21.837 1.00 84.38 228 ARG A O 1
ATOM 1688 N N . TYR A 1 229 ? 13.890 12.376 -19.950 1.00 84.88 229 TYR A N 1
ATOM 1689 C CA . TYR A 1 229 ? 12.602 11.863 -20.391 1.00 84.88 229 TYR A CA 1
ATOM 1690 C C . TYR A 1 229 ? 11.616 13.008 -20.636 1.00 84.88 229 TYR A C 1
ATOM 1692 O O . TYR A 1 229 ? 11.117 13.165 -21.748 1.00 84.88 229 TYR A O 1
ATOM 1700 N N . THR A 1 230 ? 11.385 13.850 -19.630 1.00 86.38 230 THR A N 1
ATOM 1701 C CA . THR A 1 230 ? 10.406 14.944 -19.683 1.00 86.38 230 THR A CA 1
ATOM 1702 C C . THR A 1 230 ? 10.767 15.999 -20.730 1.00 86.38 230 THR A C 1
ATOM 1704 O O . THR A 1 230 ? 9.881 16.453 -21.449 1.00 86.38 230 THR A O 1
ATOM 1707 N N . SER A 1 231 ? 12.052 16.335 -20.901 1.00 86.31 231 SER A N 1
ATOM 1708 C CA . SER A 1 231 ? 12.505 17.279 -21.936 1.00 86.31 231 SER A CA 1
ATOM 1709 C C . SER A 1 231 ? 12.293 16.778 -23.367 1.00 86.31 231 SER A C 1
ATOM 1711 O O . SER A 1 231 ? 12.031 17.589 -24.252 1.00 86.31 231 SER A O 1
ATOM 1713 N N . LYS A 1 232 ? 12.369 15.462 -23.609 1.00 83.31 232 LYS A N 1
ATOM 1714 C CA . LYS A 1 232 ? 12.086 14.871 -24.928 1.00 83.31 232 LYS A CA 1
ATOM 1715 C C . LYS A 1 232 ? 10.596 14.601 -25.140 1.00 83.31 232 LYS A C 1
ATOM 1717 O O . LYS A 1 232 ? 10.092 14.800 -26.239 1.00 83.31 232 LYS A O 1
ATOM 1722 N N . ALA A 1 233 ? 9.899 14.131 -24.106 1.00 84.75 233 ALA A N 1
ATOM 1723 C CA . ALA A 1 233 ? 8.509 13.693 -24.200 1.00 84.75 233 ALA A CA 1
ATOM 1724 C C . ALA A 1 233 ? 7.488 14.831 -24.029 1.00 84.75 233 ALA A C 1
ATOM 1726 O O . ALA A 1 233 ? 6.354 14.690 -24.483 1.00 84.75 233 ALA A O 1
ATOM 1727 N N . GLY A 1 234 ? 7.847 15.925 -23.345 1.00 84.38 234 GLY A N 1
ATOM 1728 C CA . GLY A 1 234 ? 6.920 17.009 -22.994 1.00 84.38 234 GLY A CA 1
ATOM 1729 C C . GLY A 1 234 ? 5.801 16.579 -22.035 1.00 84.38 234 GLY A C 1
ATOM 1730 O O . GLY A 1 234 ? 4.731 17.181 -22.022 1.00 84.38 234 GLY A O 1
ATOM 1731 N N . LYS A 1 235 ? 6.017 15.504 -21.266 1.00 84.88 235 LYS A N 1
ATOM 1732 C CA . LYS A 1 235 ? 5.029 14.874 -20.377 1.00 84.88 235 LYS A CA 1
ATOM 1733 C C . LYS A 1 235 ? 5.640 14.624 -19.006 1.00 84.88 235 LYS A C 1
ATOM 1735 O O . LYS A 1 235 ? 6.840 14.385 -18.914 1.00 84.88 235 LYS A O 1
ATOM 1740 N N . TYR A 1 236 ? 4.817 14.643 -17.962 1.00 88.38 236 TYR A N 1
ATOM 1741 C CA . TYR A 1 236 ? 5.226 14.209 -16.626 1.00 88.38 236 TYR A CA 1
ATOM 1742 C C . TYR A 1 236 ? 5.412 12.684 -16.571 1.00 88.38 236 TYR A C 1
ATOM 1744 O O . TYR A 1 236 ? 4.852 11.944 -17.384 1.00 88.38 236 TYR A O 1
ATOM 1752 N N . VAL A 1 237 ? 6.201 12.216 -15.604 1.00 87.12 237 VAL A N 1
ATOM 1753 C CA . VAL A 1 237 ? 6.439 10.784 -15.382 1.00 87.12 237 VAL A CA 1
ATOM 1754 C C . VAL A 1 237 ? 5.240 10.167 -14.663 1.00 87.12 237 VAL A C 1
ATOM 1756 O O . VAL A 1 237 ? 4.687 10.756 -13.732 1.00 87.12 237 VAL A O 1
ATOM 1759 N N . LEU A 1 238 ? 4.822 8.985 -15.116 1.00 87.69 238 LEU A N 1
ATOM 1760 C CA . LEU A 1 238 ? 3.815 8.157 -14.458 1.00 87.69 238 LEU A CA 1
ATOM 1761 C C . LEU A 1 238 ? 4.499 7.000 -13.732 1.00 87.69 238 LEU A C 1
ATOM 1763 O O . LEU A 1 238 ? 5.444 6.402 -14.250 1.00 87.69 238 LEU A O 1
ATOM 1767 N N . ARG A 1 239 ? 3.974 6.647 -12.559 1.00 88.75 239 ARG A N 1
ATOM 1768 C CA . ARG A 1 239 ? 4.469 5.528 -11.752 1.00 88.75 239 ARG A CA 1
ATOM 1769 C C . ARG A 1 239 ? 3.317 4.837 -11.016 1.00 88.75 239 ARG A C 1
ATOM 1771 O O . ARG A 1 239 ? 2.263 5.430 -10.782 1.00 88.75 239 ARG A O 1
ATOM 1778 N N . GLY A 1 240 ? 3.495 3.555 -10.705 1.00 90.69 240 GLY A N 1
ATOM 1779 C CA . GLY A 1 240 ? 2.699 2.848 -9.696 1.00 90.69 240 GLY A CA 1
ATOM 1780 C C . GLY A 1 240 ? 3.361 2.905 -8.313 1.00 90.69 240 GLY A C 1
ATOM 1781 O O . GLY A 1 240 ? 4.458 3.429 -8.181 1.00 90.69 240 GLY A O 1
ATOM 1782 N N . PHE A 1 241 ? 2.745 2.279 -7.307 1.00 92.50 241 PHE A N 1
ATOM 1783 C CA . PHE A 1 241 ? 3.179 2.296 -5.894 1.00 92.50 241 PHE A CA 1
ATOM 1784 C C . PHE A 1 241 ? 3.042 3.676 -5.219 1.00 92.50 241 PHE A C 1
ATOM 1786 O O . PHE A 1 241 ? 2.563 4.623 -5.831 1.00 92.50 241 PHE A O 1
ATOM 1793 N N . GLY A 1 242 ? 3.347 3.737 -3.919 1.00 91.81 242 GLY A N 1
ATOM 1794 C CA . GLY A 1 242 ? 3.343 4.964 -3.117 1.00 91.81 242 GLY A CA 1
ATOM 1795 C C . GLY A 1 242 ? 4.707 5.651 -3.092 1.00 91.81 242 GLY A C 1
ATOM 1796 O O . GLY A 1 242 ? 5.617 5.253 -3.832 1.00 91.81 242 GLY A O 1
ATOM 1797 N N . THR A 1 243 ? 4.835 6.677 -2.248 1.00 91.50 243 THR A N 1
ATOM 1798 C CA . THR A 1 243 ? 6.062 7.483 -2.114 1.00 91.50 243 THR A CA 1
ATOM 1799 C C . THR A 1 243 ? 7.314 6.639 -1.867 1.00 91.50 243 THR A C 1
ATOM 1801 O O . THR A 1 243 ? 7.286 5.613 -1.186 1.00 91.50 243 THR A O 1
ATOM 1804 N N . GLU A 1 244 ? 8.428 7.078 -2.448 1.00 84.69 244 GLU A N 1
ATOM 1805 C CA . GLU A 1 244 ? 9.764 6.519 -2.209 1.00 84.69 244 GLU A CA 1
ATOM 1806 C C . GLU A 1 244 ? 10.553 7.331 -1.172 1.00 84.69 244 GLU A C 1
ATOM 1808 O O . GLU A 1 244 ? 11.699 7.000 -0.852 1.00 84.69 244 GLU A O 1
ATOM 1813 N N . ARG A 1 245 ? 9.962 8.408 -0.643 1.00 84.69 245 ARG A N 1
ATOM 1814 C CA . ARG A 1 245 ? 10.616 9.267 0.339 1.00 84.69 245 ARG A CA 1
ATOM 1815 C C . ARG A 1 245 ? 10.786 8.537 1.658 1.00 84.69 245 ARG A C 1
ATOM 1817 O O . ARG A 1 245 ? 9.942 7.762 2.098 1.00 84.69 245 ARG A O 1
ATOM 1824 N N . ARG A 1 246 ? 11.872 8.880 2.344 1.00 86.31 246 ARG A N 1
ATOM 1825 C CA . ARG A 1 246 ? 12.017 8.561 3.758 1.00 86.31 246 ARG A CA 1
ATOM 1826 C C . ARG A 1 246 ? 11.146 9.527 4.557 1.00 86.31 246 ARG A C 1
ATOM 1828 O O . ARG A 1 246 ? 11.438 10.721 4.596 1.00 86.31 246 ARG A O 1
ATOM 1835 N N . LEU A 1 247 ? 10.093 8.998 5.160 1.00 91.81 247 LEU A N 1
ATOM 1836 C CA . LEU A 1 247 ? 9.142 9.730 5.992 1.00 91.81 247 LEU A CA 1
ATOM 1837 C C . LEU A 1 247 ? 9.257 9.256 7.451 1.00 91.81 247 LEU A C 1
ATOM 1839 O O . LEU A 1 247 ? 9.742 8.143 7.676 1.00 91.81 247 LEU A O 1
ATOM 1843 N N . PRO A 1 248 ? 8.830 10.067 8.438 1.00 93.69 248 PRO A N 1
ATOM 1844 C CA . PRO A 1 248 ? 8.575 9.572 9.789 1.00 93.69 248 PRO A CA 1
ATOM 1845 C C . PRO A 1 248 ? 7.616 8.385 9.728 1.00 93.69 248 PRO A C 1
ATOM 1847 O O . PRO A 1 248 ? 6.592 8.461 9.049 1.00 93.69 248 PRO A O 1
ATOM 1850 N N . SER A 1 249 ? 7.950 7.291 10.407 1.00 94.38 249 SER A N 1
ATOM 1851 C CA . SER A 1 249 ? 7.240 6.024 10.218 1.00 94.38 249 SER A CA 1
ATOM 1852 C C . SER A 1 249 ? 7.013 5.278 11.529 1.00 94.38 249 SER A C 1
ATOM 1854 O O . SER A 1 249 ? 7.588 5.604 12.565 1.00 94.38 249 SER A O 1
ATOM 1856 N N . LEU A 1 250 ? 6.201 4.221 11.475 1.00 96.75 250 LEU A N 1
ATOM 1857 C CA . LEU A 1 250 ? 5.974 3.332 12.617 1.00 96.75 250 LEU A CA 1
ATOM 1858 C C . LEU A 1 250 ? 7.262 2.613 13.069 1.00 96.75 250 LEU A C 1
ATOM 1860 O O . LEU A 1 250 ? 7.324 2.150 14.209 1.00 96.75 250 LEU A O 1
ATOM 1864 N N . ASP A 1 251 ? 8.308 2.551 12.235 1.00 96.25 251 ASP A N 1
ATOM 1865 C CA . ASP A 1 251 ? 9.620 2.003 12.617 1.00 96.25 251 ASP A CA 1
ATOM 1866 C C . ASP A 1 251 ? 10.310 2.851 13.699 1.00 96.25 251 ASP A C 1
ATOM 1868 O O . ASP A 1 251 ? 11.124 2.333 14.460 1.00 96.25 251 ASP A O 1
ATOM 1872 N N . ASP A 1 252 ? 9.934 4.126 13.830 1.00 96.75 252 ASP A N 1
ATOM 1873 C CA . ASP A 1 252 ? 10.462 5.051 14.834 1.00 96.75 252 ASP A CA 1
ATOM 1874 C C . ASP A 1 252 ? 9.770 4.921 16.210 1.00 96.75 252 ASP A C 1
ATOM 1876 O O . ASP A 1 252 ? 10.039 5.699 17.130 1.00 96.75 252 ASP A O 1
ATOM 1880 N N . ILE A 1 253 ? 8.884 3.934 16.374 1.00 97.81 253 ILE A N 1
ATOM 1881 C CA . ILE A 1 253 ? 8.149 3.639 17.610 1.00 97.81 253 ILE A CA 1
ATOM 1882 C C . ILE A 1 253 ? 8.493 2.227 18.083 1.00 97.81 253 ILE A C 1
ATOM 1884 O O . ILE A 1 253 ? 8.538 1.286 17.287 1.00 97.81 253 ILE A O 1
ATOM 1888 N N . ILE A 1 254 ? 8.684 2.058 19.390 1.00 96.88 254 ILE A N 1
ATOM 1889 C CA . ILE A 1 254 ? 8.913 0.763 20.033 1.00 96.88 254 ILE A CA 1
ATOM 1890 C C . ILE A 1 254 ? 7.791 0.435 21.021 1.00 96.88 254 ILE A C 1
ATOM 1892 O O . ILE A 1 254 ? 7.193 1.330 21.613 1.00 96.88 254 ILE A O 1
ATOM 1896 N N . ILE A 1 255 ? 7.525 -0.858 21.196 1.00 96.50 255 ILE A N 1
ATOM 1897 C CA . ILE A 1 255 ? 6.558 -1.391 22.161 1.00 96.50 255 ILE A CA 1
ATOM 1898 C C . ILE A 1 255 ? 7.299 -1.758 23.447 1.00 96.50 255 ILE A C 1
ATOM 1900 O O . ILE A 1 255 ? 8.370 -2.369 23.396 1.00 96.50 255 ILE A O 1
ATOM 1904 N N . LEU A 1 256 ? 6.731 -1.397 24.593 1.00 95.44 256 LEU A N 1
ATOM 1905 C CA . LEU A 1 256 ? 7.239 -1.744 25.910 1.00 95.44 256 LEU A CA 1
ATOM 1906 C C . LEU A 1 256 ? 6.658 -3.087 26.368 1.00 95.44 256 LEU A C 1
ATOM 1908 O O . LEU A 1 256 ? 5.450 -3.189 26.572 1.00 95.44 256 LEU A O 1
ATOM 1912 N N . PRO A 1 257 ? 7.486 -4.124 26.567 1.00 94.75 257 PRO A N 1
ATOM 1913 C CA . PRO A 1 257 ? 7.002 -5.378 27.117 1.00 94.75 257 PRO A CA 1
ATOM 1914 C C . PRO A 1 257 ? 6.718 -5.243 28.620 1.00 94.75 257 PRO A C 1
ATOM 1916 O O . PRO A 1 257 ? 7.481 -4.622 29.366 1.00 94.75 257 PRO A O 1
ATOM 1919 N N . GLY A 1 258 ? 5.654 -5.899 29.072 1.00 92.25 258 GLY A N 1
ATOM 1920 C CA . GLY A 1 258 ? 5.339 -6.095 30.479 1.00 92.25 258 GLY A CA 1
ATOM 1921 C C . GLY A 1 258 ? 6.414 -6.926 31.186 1.00 92.25 258 GLY A C 1
ATOM 1922 O O . GLY A 1 258 ? 7.017 -7.824 30.596 1.00 92.25 258 GLY A O 1
ATOM 1923 N N . GLN A 1 259 ? 6.668 -6.608 32.456 1.00 92.44 259 GLN A N 1
ATOM 1924 C CA . GLN A 1 259 ? 7.573 -7.312 33.370 1.00 92.44 259 GLN A CA 1
ATOM 1925 C C . GLN A 1 259 ? 6.944 -7.380 34.779 1.00 92.44 259 GLN A C 1
ATOM 1927 O O . GLN A 1 259 ? 5.944 -8.062 34.981 1.00 92.44 259 GLN A O 1
ATOM 1932 N N . ALA A 1 260 ? 7.512 -6.680 35.769 1.00 93.50 260 ALA A N 1
ATOM 1933 C CA . ALA A 1 260 ? 7.034 -6.710 37.153 1.00 93.50 260 ALA A CA 1
ATOM 1934 C C . ALA A 1 260 ? 5.864 -5.745 37.423 1.00 93.50 260 ALA A C 1
ATOM 1936 O O . ALA A 1 260 ? 5.012 -6.046 38.252 1.00 93.50 260 ALA A O 1
ATOM 1937 N N . SER A 1 261 ? 5.818 -4.589 36.749 1.00 91.94 261 SER A N 1
ATOM 1938 C CA . SER A 1 261 ? 4.755 -3.582 36.924 1.00 91.94 261 SER A CA 1
ATOM 1939 C C . SER A 1 261 ? 3.469 -3.927 36.174 1.00 91.94 261 SER A C 1
ATOM 1941 O O . SER A 1 261 ? 2.381 -3.589 36.625 1.00 91.94 261 SER A O 1
ATOM 1943 N N . VAL A 1 262 ? 3.607 -4.602 35.036 1.00 91.94 262 VAL A N 1
ATOM 1944 C CA . VAL A 1 262 ? 2.523 -5.139 34.212 1.00 91.94 262 VAL A CA 1
ATOM 1945 C C . VAL A 1 262 ? 2.967 -6.531 33.807 1.00 91.94 262 VAL A C 1
ATOM 1947 O O . VAL A 1 262 ? 4.002 -6.659 33.159 1.00 91.94 262 VAL A O 1
ATOM 1950 N N . SER A 1 263 ? 2.252 -7.570 34.226 1.00 94.44 263 SER A N 1
ATOM 1951 C CA . SER A 1 263 ? 2.611 -8.938 33.848 1.00 94.44 263 SER A CA 1
ATOM 1952 C C . SER A 1 263 ? 2.250 -9.193 32.381 1.00 94.44 263 SER A C 1
ATOM 1954 O O . SER A 1 263 ? 1.145 -8.832 31.972 1.00 94.44 263 SER A O 1
ATOM 1956 N N . PRO A 1 264 ? 3.143 -9.803 31.582 1.00 95.69 264 PRO A N 1
ATOM 1957 C CA . PRO A 1 264 ? 2.809 -10.188 30.217 1.00 95.69 264 PRO A CA 1
ATOM 1958 C C . PRO A 1 264 ? 1.771 -11.317 30.219 1.00 95.69 264 PRO A C 1
ATOM 1960 O O . PRO A 1 264 ? 1.725 -12.126 31.147 1.00 95.69 264 PRO A O 1
ATOM 1963 N N . VAL A 1 265 ? 0.985 -11.399 29.148 1.00 96.19 265 VAL A N 1
ATOM 1964 C CA . VAL A 1 265 ? 0.099 -12.537 28.869 1.00 96.19 265 VAL A CA 1
ATOM 1965 C C . VAL A 1 265 ? 0.911 -13.598 28.125 1.00 96.19 265 VAL A C 1
ATOM 1967 O O . VAL A 1 265 ? 1.603 -13.294 27.150 1.00 96.19 265 VAL A O 1
ATOM 1970 N N . ASP A 1 266 ? 0.862 -14.855 28.563 1.00 93.81 266 ASP A N 1
ATOM 1971 C CA . ASP A 1 266 ? 1.635 -15.929 27.937 1.00 93.81 266 ASP A CA 1
ATOM 1972 C C . ASP A 1 266 ? 1.034 -16.311 26.578 1.00 93.81 266 ASP A C 1
ATOM 1974 O O . ASP A 1 266 ? 0.026 -17.012 26.493 1.00 93.81 266 ASP A O 1
ATOM 1978 N N . LYS A 1 267 ? 1.710 -15.921 25.492 1.00 90.38 267 LYS A N 1
ATOM 1979 C CA . LYS A 1 267 ? 1.324 -16.243 24.109 1.00 90.38 267 LYS A CA 1
ATOM 1980 C C . LYS A 1 267 ? 0.967 -17.714 23.880 1.00 90.38 267 LYS A C 1
ATOM 1982 O O . LYS A 1 267 ? 0.058 -18.016 23.108 1.00 90.38 267 LYS A O 1
ATOM 1987 N N . TYR A 1 268 ? 1.721 -18.633 24.479 1.00 92.19 268 TYR A N 1
ATOM 1988 C CA . TYR A 1 268 ? 1.600 -20.063 24.201 1.00 92.19 268 TYR A CA 1
ATOM 1989 C C . TYR A 1 268 ? 0.570 -20.764 25.090 1.00 92.19 268 TYR A C 1
ATOM 1991 O O . TYR A 1 268 ? 0.243 -21.921 24.822 1.00 92.19 268 TYR A O 1
ATOM 1999 N N . ARG A 1 269 ? 0.080 -20.105 26.148 1.00 93.50 269 ARG A N 1
ATOM 2000 C CA . ARG A 1 269 ? -0.824 -20.710 27.144 1.00 93.50 269 ARG A CA 1
ATOM 2001 C C . ARG A 1 269 ? -2.135 -19.958 27.328 1.00 93.50 269 ARG A C 1
ATOM 2003 O O . ARG A 1 269 ? -3.116 -20.568 27.741 1.00 93.50 269 ARG A O 1
ATOM 2010 N N . GLU A 1 270 ? -2.166 -18.672 27.012 1.00 95.88 270 GLU A N 1
ATOM 2011 C CA . GLU A 1 270 ? -3.316 -17.803 27.212 1.00 95.88 270 GLU A CA 1
ATOM 2012 C C . GLU A 1 270 ? -3.865 -17.310 25.873 1.00 95.88 270 GLU A C 1
ATOM 2014 O O . GLU A 1 270 ? -3.132 -16.984 24.933 1.00 95.88 270 GLU A O 1
ATOM 2019 N N . ALA A 1 271 ? -5.193 -17.269 25.782 1.00 95.25 271 ALA A N 1
ATOM 2020 C CA . ALA A 1 271 ? -5.876 -16.758 24.606 1.00 95.25 271 ALA A CA 1
ATOM 2021 C C . ALA A 1 271 ? -5.728 -15.234 24.515 1.00 95.25 271 ALA A C 1
ATOM 2023 O O . ALA A 1 271 ? -5.662 -14.534 25.525 1.00 95.25 271 ALA A O 1
ATOM 2024 N N . CYS A 1 272 ? -5.729 -14.724 23.287 1.00 96.88 272 CYS A N 1
ATOM 2025 C CA . CYS A 1 272 ? -5.817 -13.298 23.023 1.00 96.88 272 CYS A CA 1
ATOM 2026 C C . CYS A 1 272 ? -6.803 -13.062 21.881 1.00 96.88 272 CYS A C 1
ATOM 2028 O O . CYS A 1 272 ? -6.732 -13.742 20.855 1.00 96.88 272 CYS A O 1
ATOM 2030 N N . ASN A 1 273 ? -7.753 -12.157 22.105 1.00 98.12 273 ASN A N 1
ATOM 2031 C CA . ASN A 1 273 ? -8.781 -11.815 21.137 1.00 98.12 273 ASN A CA 1
ATOM 2032 C C . ASN A 1 273 ? -8.205 -10.917 20.035 1.00 98.12 273 ASN A C 1
ATOM 2034 O O . ASN A 1 273 ? -7.618 -9.877 20.332 1.00 98.12 273 ASN A O 1
ATOM 2038 N N . THR A 1 274 ? -8.404 -11.318 18.778 1.00 98.06 274 THR A N 1
ATOM 2039 C CA . THR A 1 274 ? -7.998 -10.566 17.579 1.00 98.06 274 THR A CA 1
ATOM 2040 C C . THR A 1 274 ? -9.176 -10.076 16.744 1.00 98.06 274 THR A C 1
ATOM 2042 O O . THR A 1 274 ? -8.962 -9.424 15.724 1.00 98.06 274 THR A O 1
ATOM 2045 N N . LYS A 1 275 ? -10.408 -10.400 17.152 1.00 98.44 275 LYS A N 1
ATOM 2046 C CA . LYS A 1 275 ? -11.608 -10.055 16.398 1.00 98.44 275 LYS A CA 1
ATOM 2047 C C . LYS A 1 275 ? -11.910 -8.566 16.497 1.00 98.44 275 LYS A C 1
ATOM 2049 O O . LYS A 1 275 ? -11.794 -7.979 17.576 1.00 98.44 275 LYS A O 1
ATOM 2054 N N . VAL A 1 276 ? -12.370 -7.995 15.391 1.00 98.25 276 VAL A N 1
ATOM 2055 C CA . VAL A 1 276 ? -12.853 -6.612 15.315 1.00 98.25 276 VAL A CA 1
ATOM 2056 C C . VAL A 1 276 ? -14.255 -6.587 14.717 1.00 98.25 276 VAL A C 1
ATOM 2058 O O . VAL A 1 276 ? -14.613 -7.447 13.914 1.00 98.25 276 VAL A O 1
ATOM 2061 N N . VAL A 1 277 ? -15.052 -5.612 15.142 1.00 98.31 277 VAL A N 1
ATOM 2062 C CA . VAL A 1 277 ? -16.393 -5.349 14.616 1.00 98.31 277 VAL A CA 1
ATOM 2063 C C . VAL A 1 277 ? -16.390 -3.897 14.181 1.00 98.31 277 VAL A C 1
ATOM 2065 O O . VAL A 1 277 ? -16.097 -3.041 15.007 1.00 98.31 277 VAL A O 1
ATOM 2068 N N . LEU A 1 278 ? -16.645 -3.645 12.900 1.00 98.38 278 LEU A N 1
ATOM 2069 C CA . LEU A 1 278 ? -16.563 -2.311 12.313 1.00 98.38 278 LEU A CA 1
ATOM 2070 C C . LEU A 1 278 ? -17.925 -1.865 11.784 1.00 98.38 278 LEU A C 1
ATOM 2072 O O . LEU A 1 278 ? -18.619 -2.608 11.087 1.00 98.38 278 LEU A O 1
ATOM 2076 N N . GLY A 1 279 ? -18.263 -0.616 12.063 1.00 97.38 279 GLY A N 1
ATOM 2077 C CA . GLY A 1 279 ? -19.408 0.097 11.536 1.00 97.38 279 GLY A CA 1
ATOM 2078 C C . GLY A 1 279 ? -20.721 -0.185 12.259 1.00 97.38 279 GLY A C 1
ATOM 2079 O O . GLY A 1 279 ? -21.773 -0.207 11.629 1.00 97.38 279 GLY A O 1
ATOM 2080 N N . SER A 1 280 ? -20.681 -0.379 13.579 1.00 95.88 280 SER A N 1
ATOM 2081 C CA . SER A 1 280 ? -21.872 -0.646 14.404 1.00 95.88 280 SER A CA 1
ATOM 2082 C C . SER A 1 280 ? -22.735 0.588 14.701 1.00 95.88 280 SER A C 1
ATOM 2084 O O . SER A 1 280 ? -23.673 0.499 15.490 1.00 95.88 280 SER A O 1
ATOM 2086 N N . ARG A 1 281 ? -22.397 1.756 14.144 1.00 94.69 281 ARG A N 1
ATOM 2087 C CA . ARG A 1 281 ? -23.056 3.031 14.457 1.00 94.69 281 ARG A CA 1
ATOM 2088 C C . ARG A 1 281 ? -24.490 3.082 13.925 1.00 94.69 281 ARG A C 1
ATOM 2090 O O . ARG A 1 281 ? -25.398 3.398 14.689 1.00 94.69 281 ARG A O 1
ATOM 2097 N N . TYR A 1 282 ? -24.685 2.786 12.641 1.00 96.56 282 TYR A N 1
ATOM 2098 C CA . TYR A 1 282 ? -25.999 2.821 11.991 1.00 96.56 282 TYR A CA 1
ATOM 2099 C C . TYR A 1 282 ? -26.372 1.530 11.260 1.00 96.56 282 TYR A C 1
ATOM 2101 O O . TYR A 1 282 ? -27.555 1.316 11.014 1.00 96.56 282 TYR A O 1
ATOM 2109 N N . ALA A 1 283 ? -25.401 0.697 10.879 1.00 96.38 283 ALA A N 1
ATOM 2110 C CA . ALA A 1 283 ? -25.677 -0.520 10.123 1.00 96.38 283 ALA A CA 1
ATOM 2111 C C . ALA A 1 283 ? -26.276 -1.626 10.997 1.00 96.38 283 ALA A C 1
ATOM 2113 O O . ALA A 1 283 ? -25.772 -1.899 12.087 1.00 96.38 283 ALA A O 1
ATOM 2114 N N . GLU A 1 284 ? -27.297 -2.315 10.482 1.00 96.69 284 GLU A N 1
ATOM 2115 C CA . GLU A 1 284 ? -27.869 -3.486 11.159 1.00 96.69 284 GLU A CA 1
ATOM 2116 C C . GLU A 1 284 ? -26.887 -4.667 11.202 1.00 96.69 284 GLU A C 1
ATOM 2118 O O . GLU A 1 284 ? -26.810 -5.366 12.213 1.00 96.69 284 GLU A O 1
ATOM 2123 N N . ASN A 1 285 ? -26.099 -4.862 10.137 1.00 97.44 285 ASN A N 1
ATOM 2124 C CA . ASN A 1 285 ? -25.085 -5.910 10.044 1.00 97.44 285 ASN A CA 1
ATOM 2125 C C . ASN A 1 285 ? -23.683 -5.284 9.935 1.00 97.44 285 ASN A C 1
ATOM 2127 O O . ASN A 1 285 ? -23.197 -5.054 8.823 1.00 97.44 285 ASN A O 1
ATOM 2131 N N . PRO A 1 286 ? -23.005 -4.995 11.061 1.00 97.81 286 PRO A N 1
ATOM 2132 C CA . PRO A 1 286 ? -21.631 -4.510 11.026 1.00 97.81 286 PRO A CA 1
ATOM 2133 C C . PRO A 1 286 ? -20.672 -5.563 10.449 1.00 97.81 286 PRO A C 1
ATOM 2135 O O . PRO A 1 286 ? -20.955 -6.764 10.405 1.00 97.81 286 PRO A O 1
ATOM 2138 N N . LEU A 1 287 ? -19.491 -5.117 10.022 1.00 97.81 287 LEU A N 1
ATOM 2139 C CA . LEU A 1 287 ? -18.439 -6.011 9.548 1.00 97.81 287 LEU A CA 1
ATOM 2140 C C . LEU A 1 287 ? -17.752 -6.698 10.731 1.00 97.81 287 LEU A C 1
ATOM 2142 O O . LEU A 1 287 ? -16.887 -6.112 11.380 1.00 97.81 287 LEU A O 1
ATOM 2146 N N . GLU A 1 288 ? -18.098 -7.958 10.973 1.00 98.31 288 GLU A N 1
ATOM 2147 C CA . GLU A 1 288 ? -17.396 -8.830 11.918 1.00 98.31 288 GLU A CA 1
ATOM 2148 C C . GLU A 1 288 ? -16.219 -9.539 11.234 1.00 98.31 288 GLU A C 1
ATOM 2150 O O . GLU A 1 288 ? -16.394 -10.194 10.203 1.00 98.31 288 GLU A O 1
ATOM 2155 N N . LEU A 1 289 ? -15.016 -9.409 11.801 1.00 98.56 289 LEU A N 1
ATOM 2156 C CA . LEU A 1 289 ? -13.771 -9.929 11.230 1.00 98.56 289 LEU A CA 1
ATOM 2157 C C . LEU A 1 289 ? -12.945 -10.671 12.285 1.00 98.56 289 LEU A C 1
ATOM 2159 O O . LEU A 1 289 ? -12.875 -10.266 13.446 1.00 98.56 289 LEU A O 1
ATOM 2163 N N . GLU A 1 290 ? -12.246 -11.727 11.869 1.00 98.56 290 GLU A N 1
ATOM 2164 C CA . GLU A 1 290 ? -11.359 -12.517 12.743 1.00 98.56 290 GLU A CA 1
ATOM 2165 C C . GLU A 1 290 ? -9.981 -11.856 12.957 1.00 98.56 290 GLU A C 1
ATOM 2167 O O . GLU A 1 290 ? -9.196 -12.257 13.825 1.00 98.56 290 GLU A O 1
ATOM 2172 N N . THR A 1 291 ? -9.685 -10.827 12.162 1.00 98.62 291 THR A N 1
ATOM 2173 C CA . THR A 1 291 ? -8.418 -10.093 12.127 1.00 98.62 291 THR A CA 1
ATOM 2174 C C . THR A 1 291 ? -8.658 -8.592 11.927 1.00 98.62 291 THR A C 1
ATOM 2176 O O . THR A 1 291 ? -9.576 -8.223 11.194 1.00 98.62 291 THR A O 1
ATOM 2179 N N . PRO A 1 292 ? -7.807 -7.708 12.491 1.00 98.56 292 PRO A N 1
ATOM 2180 C CA . PRO A 1 292 ? -7.855 -6.268 12.225 1.00 98.56 292 PRO A CA 1
ATOM 2181 C C . PRO A 1 292 ? -7.287 -5.882 10.846 1.00 98.56 292 PRO A C 1
ATOM 2183 O O . PRO A 1 292 ? -7.190 -4.699 10.533 1.00 98.56 292 PRO A O 1
ATOM 2186 N N . VAL A 1 293 ? -6.830 -6.842 10.034 1.00 98.81 293 VAL A N 1
ATOM 2187 C CA . VAL A 1 293 ? -6.163 -6.576 8.752 1.00 98.81 293 VAL A CA 1
ATOM 2188 C C . VAL A 1 293 ? -7.116 -6.848 7.596 1.00 98.81 293 VAL A C 1
ATOM 2190 O O . VAL A 1 293 ? -7.503 -7.992 7.366 1.00 98.81 293 VAL A O 1
ATOM 2193 N N . LEU A 1 294 ? -7.449 -5.807 6.834 1.00 98.69 294 LEU A N 1
ATOM 2194 C CA . LEU A 1 294 ? -8.333 -5.857 5.668 1.00 98.69 294 LEU A CA 1
ATOM 2195 C C . LEU A 1 294 ? -7.557 -5.582 4.369 1.00 98.69 294 LEU A C 1
ATOM 2197 O O . LEU A 1 294 ? -6.499 -4.944 4.377 1.00 98.69 294 LEU A O 1
ATOM 2201 N N . ILE A 1 295 ? -8.094 -6.004 3.222 1.00 98.56 295 ILE A N 1
ATOM 2202 C CA . ILE A 1 295 ? -7.513 -5.681 1.910 1.00 98.56 295 ILE A CA 1
ATOM 2203 C C . ILE A 1 295 ? -8.065 -4.336 1.414 1.00 98.56 295 ILE A C 1
ATOM 2205 O O . ILE A 1 295 ? -9.274 -4.147 1.310 1.00 98.56 295 ILE A O 1
ATOM 2209 N N . ALA A 1 296 ? -7.172 -3.405 1.067 1.00 98.00 296 ALA A N 1
ATOM 2210 C CA . ALA A 1 296 ? -7.537 -2.097 0.521 1.00 98.00 296 ALA A CA 1
ATOM 2211 C C . ALA A 1 296 ? -8.208 -2.203 -0.861 1.00 98.00 296 ALA A C 1
ATOM 2213 O O . ALA A 1 296 ? -7.866 -3.075 -1.664 1.00 98.00 296 ALA A O 1
ATOM 2214 N N . GLY A 1 297 ? -9.070 -1.238 -1.196 1.00 96.88 297 GLY A N 1
ATOM 2215 C CA . GLY A 1 297 ? -9.690 -1.143 -2.519 1.00 96.88 297 GLY A CA 1
ATOM 2216 C C . GLY A 1 297 ? -8.678 -0.968 -3.651 1.00 96.88 297 GLY A C 1
ATOM 2217 O O . GLY A 1 297 ? -8.044 0.078 -3.793 1.00 96.88 297 GLY A O 1
ATOM 2218 N N . MET A 1 298 ? -8.558 -1.990 -4.498 1.00 97.56 298 MET A N 1
ATOM 2219 C CA . MET A 1 298 ? -7.728 -1.983 -5.702 1.00 97.56 298 MET A CA 1
ATOM 2220 C C . MET A 1 298 ? -8.550 -2.495 -6.884 1.00 97.56 298 MET A C 1
ATOM 2222 O O . MET A 1 298 ? -8.978 -3.646 -6.904 1.00 97.56 298 MET A O 1
ATOM 2226 N N . SER A 1 299 ? -8.777 -1.628 -7.870 1.00 97.06 299 SER A N 1
ATOM 2227 C CA . SER A 1 299 ? -9.752 -1.861 -8.942 1.00 97.06 299 SER A CA 1
ATOM 2228 C C . SER A 1 299 ? -9.377 -3.002 -9.892 1.00 97.06 299 SER A C 1
ATOM 2230 O O . SER A 1 299 ? -8.224 -3.064 -10.343 1.00 97.06 299 SER A O 1
ATOM 2232 N N . PHE A 1 300 ? -10.371 -3.773 -10.344 1.00 97.50 300 PHE A N 1
ATOM 2233 C CA . PHE A 1 300 ? -10.259 -4.511 -11.605 1.00 97.50 300 PHE A CA 1
ATOM 2234 C C . PHE A 1 300 ? -9.961 -3.541 -12.764 1.00 97.50 300 PHE A C 1
ATOM 2236 O O . PHE A 1 300 ? -10.461 -2.410 -12.812 1.00 97.50 300 PHE A O 1
ATOM 2243 N N . GLY A 1 301 ? -9.059 -3.941 -13.655 1.00 95.81 301 GLY A N 1
ATOM 2244 C CA . GLY A 1 301 ? -8.421 -3.073 -14.644 1.00 95.81 301 GLY A CA 1
ATOM 2245 C C . GLY A 1 301 ? -7.022 -2.668 -14.189 1.00 95.81 301 GLY A C 1
ATOM 2246 O O . GLY A 1 301 ? -6.043 -2.954 -14.878 1.00 95.81 301 GLY A O 1
ATOM 2247 N N . ALA A 1 302 ? -6.880 -2.079 -12.993 1.00 96.94 302 ALA A N 1
ATOM 2248 C CA . ALA A 1 302 ? -5.550 -1.856 -12.417 1.00 96.94 302 ALA A CA 1
ATOM 2249 C C . ALA A 1 302 ? -4.876 -3.192 -12.066 1.00 96.94 302 ALA A C 1
ATOM 2251 O O . ALA A 1 302 ? -3.695 -3.380 -12.373 1.00 96.94 302 ALA A O 1
ATOM 2252 N N . LEU A 1 303 ? -5.644 -4.112 -11.487 1.00 97.88 303 LEU A N 1
ATOM 2253 C CA . LEU A 1 303 ? -5.261 -5.496 -11.239 1.00 97.88 303 LEU A CA 1
ATOM 2254 C C . LEU A 1 303 ? -5.943 -6.435 -12.240 1.00 97.88 303 LEU A C 1
ATOM 2256 O O . LEU A 1 303 ? -7.004 -6.106 -12.784 1.00 97.88 303 LEU A O 1
ATOM 2260 N N . SER A 1 304 ? -5.319 -7.585 -12.478 1.00 97.88 304 SER A N 1
ATOM 2261 C CA . SER A 1 304 ? -5.897 -8.688 -13.248 1.00 97.88 304 SER A CA 1
ATOM 2262 C C . SER A 1 304 ? -7.075 -9.327 -12.507 1.00 97.88 304 SER A C 1
ATOM 2264 O O . SER A 1 304 ? -7.222 -9.171 -11.292 1.00 97.88 304 SER A O 1
ATOM 2266 N N . GLU A 1 305 ? -7.921 -10.062 -13.224 1.00 97.75 305 GLU A N 1
ATOM 2267 C CA . GLU A 1 305 ? -9.017 -10.820 -12.611 1.00 97.75 305 GLU A CA 1
ATOM 2268 C C . GLU A 1 305 ? -8.491 -11.897 -11.657 1.00 97.75 305 GLU A C 1
ATOM 2270 O O . GLU A 1 305 ? -9.013 -12.059 -10.556 1.00 97.75 305 GLU A O 1
ATOM 2275 N N . GLU A 1 306 ? -7.408 -12.570 -12.033 1.00 97.81 306 GLU A N 1
ATOM 2276 C CA . GLU A 1 306 ? -6.718 -13.579 -11.233 1.00 97.81 306 GLU A CA 1
ATOM 2277 C C . GLU A 1 306 ? -6.295 -13.004 -9.879 1.00 97.81 306 GLU A C 1
ATOM 2279 O O . GLU A 1 306 ? -6.501 -13.622 -8.834 1.00 97.81 306 GLU A O 1
ATOM 2284 N N . CYS A 1 307 ? -5.763 -11.780 -9.887 1.00 97.69 307 CYS A N 1
ATOM 2285 C CA . CYS A 1 307 ? -5.361 -11.070 -8.682 1.00 97.69 307 CYS A CA 1
ATOM 2286 C C . CYS A 1 307 ? -6.565 -10.735 -7.787 1.00 97.69 307 CYS A C 1
ATOM 2288 O O . CYS A 1 307 ? -6.515 -10.968 -6.578 1.00 97.69 307 CYS A O 1
ATOM 2290 N N . LYS A 1 308 ? -7.663 -10.249 -8.377 1.00 98.38 308 LYS A N 1
ATOM 2291 C CA . LYS A 1 308 ? -8.907 -9.924 -7.662 1.00 98.38 308 LYS A CA 1
ATOM 2292 C C . LYS A 1 308 ? -9.524 -11.160 -7.001 1.00 98.38 308 LYS A C 1
ATOM 2294 O O . LYS A 1 308 ? -9.836 -11.132 -5.813 1.00 98.38 308 LYS A O 1
ATOM 2299 N N . VAL A 1 309 ? -9.606 -12.269 -7.733 1.00 98.50 309 VAL A N 1
ATOM 2300 C CA . VAL A 1 309 ? -10.111 -13.550 -7.215 1.00 98.50 309 VAL A CA 1
ATOM 2301 C C . VAL A 1 309 ? -9.194 -14.108 -6.123 1.00 98.50 309 VAL A C 1
ATOM 2303 O O . VAL A 1 309 ? -9.683 -14.587 -5.101 1.00 98.50 309 VAL A O 1
ATOM 2306 N N . ALA A 1 310 ? -7.872 -14.018 -6.291 1.00 98.56 310 ALA A N 1
ATOM 2307 C CA . ALA A 1 310 ? -6.923 -14.466 -5.274 1.00 98.56 310 ALA A CA 1
ATOM 2308 C C . ALA A 1 310 ? -7.053 -13.673 -3.962 1.00 98.56 310 ALA A C 1
ATOM 2310 O O . ALA A 1 310 ? -6.965 -14.261 -2.887 1.00 98.56 310 ALA A O 1
ATOM 2311 N N . MET A 1 311 ? -7.294 -12.358 -4.032 1.00 98.38 311 MET A N 1
ATOM 2312 C CA . MET A 1 311 ? -7.542 -11.530 -2.845 1.00 98.38 311 MET A CA 1
ATOM 2313 C C . MET A 1 311 ? -8.837 -11.923 -2.134 1.00 98.38 311 MET A C 1
ATOM 2315 O O . MET A 1 311 ? -8.805 -12.114 -0.923 1.00 98.38 311 MET A O 1
ATOM 2319 N N . ALA A 1 312 ? -9.929 -12.115 -2.880 1.00 98.62 312 ALA A N 1
ATOM 2320 C CA . ALA A 1 312 ? -11.213 -12.567 -2.341 1.00 98.62 312 ALA A CA 1
ATOM 2321 C C . ALA A 1 312 ? -11.107 -13.924 -1.625 1.00 98.62 312 ALA A C 1
ATOM 2323 O O . ALA A 1 312 ? -11.519 -14.059 -0.474 1.00 98.62 312 ALA A O 1
ATOM 2324 N N . LYS A 1 313 ? -10.475 -14.917 -2.268 1.00 98.75 313 LYS A N 1
ATOM 2325 C CA . LYS A 1 313 ? -10.214 -16.223 -1.644 1.00 98.75 313 LYS A CA 1
ATOM 2326 C C . LYS A 1 313 ? -9.300 -16.096 -0.424 1.00 98.75 313 LYS A C 1
ATOM 2328 O O . LYS A 1 313 ? -9.552 -16.702 0.612 1.00 98.75 313 LYS A O 1
ATOM 2333 N N . GLY A 1 314 ? -8.217 -15.330 -0.553 1.00 98.56 314 GLY A N 1
ATOM 2334 C CA . GLY A 1 314 ? -7.211 -15.169 0.492 1.00 98.56 314 GLY A CA 1
ATOM 2335 C C . GLY A 1 314 ? -7.771 -14.527 1.759 1.00 98.56 314 GLY A C 1
ATOM 2336 O O . GLY A 1 314 ? -7.456 -14.993 2.851 1.00 98.56 314 GLY A O 1
ATOM 2337 N N . SER A 1 315 ? -8.621 -13.504 1.627 1.00 98.56 315 SER A N 1
ATOM 2338 C CA . SER A 1 315 ? -9.285 -12.869 2.769 1.00 98.56 315 SER A CA 1
ATOM 2339 C C . SER A 1 315 ? -10.321 -13.792 3.415 1.00 98.56 315 SER A C 1
ATOM 2341 O O . SER A 1 315 ? -10.351 -13.892 4.640 1.00 98.56 315 SER A O 1
ATOM 2343 N N . ALA A 1 316 ? -11.097 -14.534 2.616 1.00 98.69 316 ALA A N 1
ATOM 2344 C CA . ALA A 1 316 ? -12.083 -15.495 3.116 1.00 98.69 316 ALA A CA 1
ATOM 2345 C C . ALA A 1 316 ? -11.449 -16.593 3.991 1.00 98.69 316 ALA A C 1
ATOM 2347 O O . ALA A 1 316 ? -11.981 -16.943 5.040 1.00 98.69 316 ALA A O 1
ATOM 2348 N N . LEU A 1 317 ? -10.263 -17.092 3.617 1.00 98.62 317 LEU A N 1
ATOM 2349 C CA . LEU A 1 317 ? -9.541 -18.128 4.375 1.00 98.62 317 LEU A CA 1
ATOM 2350 C C . LEU A 1 317 ? -9.143 -17.713 5.802 1.00 98.62 317 LEU A C 1
ATOM 2352 O O . LEU A 1 317 ? -8.795 -18.576 6.609 1.00 98.62 317 LEU A O 1
ATOM 2356 N N . VAL A 1 318 ? -9.137 -16.413 6.102 1.00 98.38 318 VAL A N 1
ATOM 2357 C CA . VAL A 1 318 ? -8.691 -15.857 7.389 1.00 98.38 318 VAL A CA 1
ATOM 2358 C C . VAL A 1 318 ? -9.743 -14.971 8.057 1.00 98.38 318 VAL A C 1
ATOM 2360 O O . VAL A 1 318 ? -9.407 -14.261 8.999 1.00 98.38 318 VAL A O 1
ATOM 2363 N N . GLY A 1 319 ? -10.995 -14.997 7.580 1.00 98.31 319 GLY A N 1
ATOM 2364 C CA . GLY A 1 319 ? -12.081 -14.174 8.128 1.00 98.31 319 GLY A CA 1
ATOM 2365 C C . GLY A 1 319 ? -11.822 -12.669 7.998 1.00 98.31 319 GLY A C 1
ATOM 2366 O O . GLY A 1 319 ? -12.112 -11.908 8.919 1.00 98.31 319 GLY A O 1
ATOM 2367 N N . SER A 1 320 ? -11.202 -12.255 6.889 1.00 98.50 320 SER A N 1
ATOM 2368 C CA . SER A 1 320 ? -10.933 -10.859 6.527 1.00 98.50 320 SER A CA 1
ATOM 2369 C C . SER A 1 320 ? -11.841 -10.412 5.369 1.00 98.50 320 SER A C 1
ATOM 2371 O O . SER A 1 320 ? -12.528 -11.219 4.743 1.00 98.50 320 SER A O 1
ATOM 2373 N N . CYS A 1 321 ? -11.809 -9.122 5.039 1.00 98.50 321 CYS A N 1
ATOM 2374 C CA . CYS A 1 321 ? -12.620 -8.510 3.992 1.00 98.50 321 CYS A CA 1
ATOM 2375 C C . CYS A 1 321 ? -11.775 -8.124 2.766 1.00 98.50 321 CYS A C 1
ATOM 2377 O O . CYS A 1 321 ? -10.710 -7.506 2.894 1.00 98.50 321 CYS A O 1
ATOM 2379 N N . ALA A 1 322 ? -12.262 -8.482 1.575 1.00 98.31 322 ALA A N 1
ATOM 2380 C CA . ALA A 1 322 ? -11.742 -7.999 0.297 1.00 98.31 322 ALA A CA 1
ATOM 2381 C C . ALA A 1 322 ? -12.439 -6.695 -0.120 1.00 98.31 322 ALA A C 1
ATOM 2383 O O . ALA A 1 322 ? -13.524 -6.384 0.360 1.00 98.31 322 ALA A O 1
ATOM 2384 N N . ASN A 1 323 ? -11.852 -5.937 -1.049 1.00 98.62 323 ASN A N 1
ATOM 2385 C CA . ASN A 1 323 ? -12.451 -4.695 -1.544 1.00 98.62 323 ASN A CA 1
ATOM 2386 C C . ASN A 1 323 ? -12.302 -4.571 -3.068 1.00 98.62 323 ASN A C 1
ATOM 2388 O O . ASN A 1 323 ? -11.205 -4.713 -3.621 1.00 98.62 323 ASN A O 1
ATOM 2392 N N . THR A 1 324 ? -13.414 -4.285 -3.750 1.00 98.06 324 THR A N 1
ATOM 2393 C CA . THR A 1 324 ? -13.497 -4.192 -5.221 1.00 98.06 324 THR A CA 1
ATOM 2394 C C . THR A 1 324 ? -12.602 -3.097 -5.811 1.00 98.06 324 THR A C 1
ATOM 2396 O O . THR A 1 324 ? -11.984 -3.302 -6.861 1.00 98.06 324 THR A O 1
ATOM 2399 N N . GLY A 1 325 ? -12.458 -1.963 -5.120 1.00 97.00 325 GLY A N 1
ATOM 2400 C CA . GLY A 1 325 ? -11.890 -0.730 -5.665 1.00 97.00 325 GLY A CA 1
ATOM 2401 C C . GLY A 1 325 ? -12.757 -0.091 -6.765 1.00 97.00 325 GLY A C 1
ATOM 2402 O O . GLY A 1 325 ? -13.799 -0.609 -7.148 1.00 97.00 325 GLY A O 1
ATOM 2403 N N . GLU A 1 326 ? -12.295 1.022 -7.341 1.00 94.88 326 GLU A N 1
ATOM 2404 C CA . GLU A 1 326 ? -13.086 1.874 -8.259 1.00 94.88 326 GLU A CA 1
ATOM 2405 C C . GLU A 1 326 ? -13.508 1.233 -9.598 1.00 94.88 326 GLU A C 1
ATOM 2407 O O . GLU A 1 326 ? -14.045 1.917 -10.463 1.00 94.88 326 GLU A O 1
ATOM 2412 N N . GLY A 1 327 ? -13.157 -0.027 -9.855 1.00 91.88 327 GLY A N 1
ATOM 2413 C CA . GLY A 1 327 ? -13.251 -0.629 -11.188 1.00 91.88 327 GLY A CA 1
ATOM 2414 C C . GLY A 1 327 ? -14.572 -1.308 -11.512 1.00 91.88 327 GLY A C 1
ATOM 2415 O O . GLY A 1 327 ? -14.685 -1.821 -12.622 1.00 91.88 327 GLY A O 1
ATOM 2416 N N . GLY A 1 328 ? -15.509 -1.350 -10.565 1.00 94.19 328 GLY A N 1
ATOM 2417 C CA . GLY A 1 328 ? -16.632 -2.284 -10.573 1.00 94.19 328 GLY A CA 1
ATOM 2418 C C . GLY A 1 328 ? -16.246 -3.646 -9.982 1.00 94.19 328 GLY A C 1
ATOM 2419 O O . GLY A 1 328 ? -15.110 -3.857 -9.550 1.00 94.19 328 GLY A O 1
ATOM 2420 N N . MET A 1 329 ? -17.209 -4.567 -9.948 1.00 96.06 329 MET A N 1
ATOM 2421 C CA . MET A 1 329 ? -17.062 -5.890 -9.334 1.00 96.06 329 MET A CA 1
ATOM 2422 C C . MET A 1 329 ? -17.068 -6.992 -10.389 1.00 96.06 329 MET A C 1
ATOM 2424 O O . MET A 1 329 ? -17.907 -7.007 -11.289 1.00 96.06 329 MET A O 1
ATOM 2428 N N . LEU A 1 330 ? -16.157 -7.951 -10.244 1.00 96.38 330 LEU A N 1
ATOM 2429 C CA . LEU A 1 330 ? -16.182 -9.187 -11.020 1.00 96.38 330 LEU A CA 1
ATOM 2430 C C . LEU A 1 330 ? -17.145 -10.195 -10.369 1.00 96.38 330 LEU A C 1
ATOM 2432 O O . LEU A 1 330 ? -17.041 -10.410 -9.161 1.00 96.38 330 LEU A O 1
ATOM 2436 N N . PRO A 1 331 ? -18.001 -10.905 -11.130 1.00 95.62 331 PRO A N 1
ATOM 2437 C CA . PRO A 1 331 ? -18.875 -11.938 -10.560 1.00 95.62 331 PRO A CA 1
ATOM 2438 C C . PRO A 1 331 ? -18.101 -12.993 -9.755 1.00 95.62 331 PRO A C 1
ATOM 2440 O O . PRO A 1 331 ? -18.426 -13.280 -8.606 1.00 95.62 331 PRO A O 1
ATOM 2443 N N . ARG A 1 332 ? -16.981 -13.470 -10.312 1.00 96.38 332 ARG A N 1
ATOM 2444 C CA . ARG A 1 332 ? -16.109 -14.463 -9.672 1.00 96.38 332 ARG A CA 1
ATOM 2445 C C . ARG A 1 332 ? -15.422 -13.948 -8.401 1.00 96.38 332 ARG A C 1
ATOM 2447 O O . ARG A 1 332 ? -15.116 -14.740 -7.515 1.00 96.38 332 ARG A O 1
ATOM 2454 N N . GLU A 1 333 ? -15.162 -12.640 -8.305 1.00 96.44 333 GLU A N 1
ATOM 2455 C CA . GLU A 1 333 ? -14.626 -12.026 -7.080 1.00 96.44 333 GLU A CA 1
ATOM 2456 C C . GLU A 1 333 ? -15.654 -12.125 -5.949 1.00 96.44 333 GLU A C 1
ATOM 2458 O O . GLU A 1 333 ? -15.304 -12.571 -4.859 1.00 96.44 333 GLU A O 1
ATOM 2463 N N . ARG A 1 334 ? -16.925 -11.801 -6.225 1.00 97.06 334 ARG A N 1
ATOM 2464 C CA . ARG A 1 334 ? -18.013 -11.927 -5.246 1.00 97.06 334 ARG A CA 1
ATOM 2465 C C . ARG A 1 334 ? -18.257 -13.370 -4.826 1.00 97.06 334 ARG A C 1
ATOM 2467 O O . ARG A 1 334 ? -18.402 -13.608 -3.634 1.00 97.06 334 ARG A O 1
ATOM 2474 N N . GLU A 1 335 ? -18.266 -14.310 -5.771 1.00 97.56 335 GLU A N 1
ATOM 2475 C CA . GLU A 1 335 ? -18.444 -15.746 -5.490 1.00 97.56 335 GLU A CA 1
ATOM 2476 C C . GLU A 1 335 ? -17.370 -16.307 -4.548 1.00 97.56 335 GLU A C 1
ATOM 2478 O O . GLU A 1 335 ? -17.638 -17.222 -3.774 1.00 97.56 335 GLU A O 1
ATOM 2483 N N . CYS A 1 336 ? -16.143 -15.786 -4.631 1.00 98.00 336 CYS A N 1
ATOM 2484 C CA . CYS A 1 336 ? -15.013 -16.270 -3.840 1.00 98.00 336 CYS A CA 1
ATOM 2485 C C . CYS A 1 336 ? -14.833 -15.543 -2.501 1.00 98.00 336 CYS A C 1
ATOM 2487 O O . CYS A 1 336 ? -14.095 -16.041 -1.650 1.00 98.00 336 CYS A O 1
ATOM 2489 N N . ALA A 1 337 ? -15.423 -14.360 -2.335 1.00 97.81 337 ALA A N 1
ATOM 2490 C CA . ALA A 1 337 ? -15.289 -13.561 -1.126 1.00 97.81 337 ALA A CA 1
ATOM 2491 C C . ALA A 1 337 ? -16.316 -13.993 -0.075 1.00 97.81 337 ALA A C 1
ATOM 2493 O O . ALA A 1 337 ? -17.508 -14.054 -0.371 1.00 97.81 337 ALA A O 1
ATOM 2494 N N . ASP A 1 338 ? -15.860 -14.194 1.160 1.00 97.81 338 ASP A N 1
ATOM 2495 C CA . ASP A 1 338 ? -16.745 -14.286 2.327 1.00 97.81 338 ASP A CA 1
ATOM 2496 C C . ASP A 1 338 ? -17.323 -12.897 2.641 1.00 97.81 338 ASP A C 1
ATOM 2498 O O . ASP A 1 338 ? -18.514 -12.654 2.468 1.00 97.81 338 ASP A O 1
ATOM 2502 N N . LYS A 1 339 ? -16.440 -11.932 2.934 1.00 98.56 339 LYS A N 1
ATOM 2503 C CA . LYS A 1 339 ? -16.769 -10.507 3.058 1.00 98.56 339 LYS A CA 1
ATOM 2504 C C . LYS A 1 339 ? -16.171 -9.698 1.909 1.00 98.56 339 LYS A C 1
ATOM 2506 O O . LYS A 1 339 ? -14.963 -9.780 1.655 1.00 98.56 339 LYS A O 1
ATOM 2511 N N . LEU A 1 340 ? -17.003 -8.907 1.228 1.00 98.44 340 LEU A N 1
ATOM 2512 C CA . LEU A 1 340 ? -16.580 -8.011 0.149 1.00 98.44 340 LEU A CA 1
ATOM 2513 C C . LEU A 1 340 ? -17.141 -6.604 0.336 1.00 98.44 340 LEU A C 1
ATOM 2515 O O . LEU A 1 340 ? -18.349 -6.380 0.314 1.00 98.44 340 LEU A O 1
ATOM 2519 N N . MET A 1 341 ? -16.233 -5.643 0.413 1.00 98.56 341 MET A N 1
ATOM 2520 C CA . MET A 1 341 ? -16.543 -4.226 0.380 1.00 98.56 341 MET A CA 1
ATOM 2521 C C . MET A 1 341 ? -16.595 -3.718 -1.065 1.00 98.56 341 MET A C 1
ATOM 2523 O O . MET A 1 341 ? -15.658 -3.907 -1.855 1.00 98.56 341 MET A O 1
ATOM 2527 N N . VAL A 1 342 ? -17.686 -3.048 -1.419 1.00 98.31 342 VAL A N 1
ATOM 2528 C CA . VAL A 1 342 ? -17.878 -2.456 -2.749 1.00 98.31 342 VAL A CA 1
ATOM 2529 C C . VAL A 1 342 ? -17.602 -0.955 -2.699 1.00 98.31 342 VAL A C 1
ATOM 2531 O O . VAL A 1 342 ? -17.946 -0.293 -1.725 1.00 98.31 342 VAL A O 1
ATOM 2534 N N . GLN A 1 343 ? -16.931 -0.402 -3.709 1.00 97.62 343 GLN A N 1
ATOM 2535 C CA . GLN A 1 343 ? -16.466 0.983 -3.676 1.00 97.62 343 GLN A CA 1
ATOM 2536 C C . GLN A 1 343 ? -17.344 1.902 -4.535 1.00 97.62 343 GLN A C 1
ATOM 2538 O O . GLN A 1 343 ? -17.546 1.679 -5.726 1.00 97.62 343 GLN A O 1
ATOM 2543 N N . TYR A 1 344 ? -17.800 2.999 -3.938 1.00 97.06 344 TYR A N 1
ATOM 2544 C CA . TYR A 1 344 ? -18.531 4.079 -4.590 1.00 97.06 344 TYR A CA 1
ATOM 2545 C C . TYR A 1 344 ? -17.607 5.293 -4.756 1.00 97.06 344 TYR A C 1
ATOM 2547 O O . TYR A 1 344 ? -17.263 5.968 -3.786 1.00 97.06 344 TYR A O 1
ATOM 2555 N N . SER A 1 345 ? -17.158 5.569 -5.984 1.00 95.12 345 SER A N 1
ATOM 2556 C CA . SER A 1 345 ? -16.188 6.637 -6.278 1.00 95.12 345 SER A CA 1
ATOM 2557 C C . SER A 1 345 ? -16.732 7.691 -7.243 1.00 95.12 345 SER A C 1
ATOM 2559 O O . SER A 1 345 ? -17.777 7.512 -7.871 1.00 95.12 345 SER A O 1
ATOM 2561 N N . SER A 1 346 ? -15.988 8.788 -7.413 1.00 94.56 346 SER A N 1
ATOM 2562 C CA . SER A 1 346 ? -16.349 9.897 -8.307 1.00 94.56 346 SER A CA 1
ATOM 2563 C C . SER A 1 346 ? -16.555 9.493 -9.772 1.00 94.56 346 SER A C 1
ATOM 2565 O O . SER A 1 346 ? -17.285 10.176 -10.489 1.00 94.56 346 SER A O 1
ATOM 2567 N N . GLY A 1 347 ? -15.921 8.404 -10.225 1.00 93.38 347 GLY A N 1
ATOM 2568 C CA . GLY A 1 347 ? -16.075 7.875 -11.583 1.00 93.38 347 GLY A CA 1
ATOM 2569 C C . GLY A 1 347 ? -17.333 7.025 -11.785 1.00 93.38 347 GLY A C 1
ATOM 2570 O O . GLY A 1 347 ? -17.761 6.865 -12.922 1.00 93.38 347 GLY A O 1
ATOM 2571 N N . ARG A 1 348 ? -17.928 6.495 -10.702 1.00 94.00 348 ARG A N 1
ATOM 2572 C CA . ARG A 1 348 ? -19.122 5.622 -10.710 1.00 94.00 348 ARG A CA 1
ATOM 2573 C C . ARG A 1 348 ? -19.066 4.455 -11.707 1.00 94.00 348 ARG A C 1
ATOM 2575 O O . ARG A 1 348 ? -20.094 4.011 -12.212 1.00 94.00 348 ARG A O 1
ATOM 2582 N N . PHE A 1 349 ? -17.871 3.939 -11.988 1.00 94.50 349 PHE A N 1
ATOM 2583 C CA . PHE A 1 349 ? -17.708 2.832 -12.926 1.00 94.50 349 PHE A CA 1
ATOM 2584 C C . PHE A 1 349 ? -18.372 1.562 -12.388 1.00 94.50 349 PHE A C 1
ATOM 2586 O O . PHE A 1 349 ? -18.052 1.114 -11.289 1.00 94.50 349 PHE A O 1
ATOM 2593 N N . GLY A 1 350 ? -19.289 0.987 -13.169 1.00 90.94 350 GLY A N 1
ATOM 2594 C CA . GLY A 1 350 ? -19.995 -0.245 -12.803 1.00 90.94 350 GLY A CA 1
ATOM 2595 C C . GLY A 1 350 ? -20.943 -0.122 -11.602 1.00 90.94 350 GLY A C 1
ATOM 2596 O O . GLY A 1 350 ? -21.400 -1.142 -11.092 1.00 90.94 350 GLY A O 1
ATOM 2597 N N . VAL A 1 351 ? -21.244 1.097 -11.137 1.00 95.38 351 VAL A N 1
ATOM 2598 C CA . VAL A 1 351 ? -22.125 1.317 -9.982 1.00 95.38 351 VAL A CA 1
ATOM 2599 C C . VAL A 1 351 ? -23.592 1.232 -10.406 1.00 95.38 351 VAL A C 1
ATOM 2601 O O . VAL A 1 351 ? -24.040 1.930 -11.313 1.00 95.38 351 VAL A O 1
ATOM 2604 N N . SER A 1 352 ? -24.350 0.404 -9.696 1.00 95.25 352 SER A N 1
ATOM 2605 C CA . SER A 1 352 ? -25.804 0.244 -9.799 1.00 95.25 352 SER A CA 1
ATOM 2606 C C . SER A 1 352 ? -26.380 -0.098 -8.419 1.00 95.25 352 SER A C 1
ATOM 2608 O O . SER A 1 352 ? -25.618 -0.392 -7.497 1.00 95.25 352 SER A O 1
ATOM 2610 N N . ALA A 1 353 ? -27.707 -0.078 -8.260 1.00 95.75 353 ALA A N 1
ATOM 2611 C CA . ALA A 1 353 ? -28.338 -0.528 -7.015 1.00 95.75 353 ALA A CA 1
ATOM 2612 C C . ALA A 1 353 ? -27.986 -1.995 -6.706 1.00 95.75 353 ALA A C 1
ATOM 2614 O O . ALA A 1 353 ? -27.580 -2.303 -5.590 1.00 95.75 353 ALA A O 1
ATOM 2615 N N . ASP A 1 354 ? -28.020 -2.867 -7.718 1.00 95.12 354 ASP A N 1
ATOM 2616 C CA . ASP A 1 354 ? -27.639 -4.278 -7.580 1.00 95.12 354 ASP A CA 1
ATOM 2617 C C . ASP A 1 354 ? -26.183 -4.437 -7.123 1.00 95.12 354 ASP A C 1
ATOM 2619 O O . ASP A 1 354 ? -25.889 -5.276 -6.281 1.00 95.12 354 ASP A O 1
ATOM 2623 N N . TYR A 1 355 ? -25.270 -3.600 -7.628 1.00 96.25 355 TYR A N 1
ATOM 2624 C CA . TYR A 1 355 ? -23.867 -3.582 -7.199 1.00 96.25 355 TYR A CA 1
ATOM 2625 C C . TYR A 1 355 ? -23.695 -3.165 -5.732 1.00 96.25 355 TYR A C 1
ATOM 2627 O O . TYR A 1 355 ? -22.842 -3.715 -5.040 1.00 96.25 355 TYR A O 1
ATOM 2635 N N . LEU A 1 356 ? -24.480 -2.198 -5.252 1.00 97.44 356 LEU A N 1
ATOM 2636 C CA . LEU A 1 356 ? -24.419 -1.767 -3.854 1.00 97.44 356 LEU A CA 1
ATOM 2637 C C . LEU A 1 356 ? -25.008 -2.841 -2.926 1.00 97.44 356 LEU A C 1
ATOM 2639 O O . LEU A 1 356 ? -24.403 -3.165 -1.911 1.00 97.44 356 LEU A O 1
ATOM 2643 N N . ASN A 1 357 ? -26.116 -3.469 -3.322 1.00 96.44 357 ASN A N 1
ATOM 2644 C CA . ASN A 1 357 ? -26.843 -4.448 -2.504 1.00 96.44 357 ASN A CA 1
ATOM 2645 C C . ASN A 1 357 ? -26.129 -5.790 -2.295 1.00 96.44 357 ASN A C 1
ATOM 2647 O O . ASN A 1 357 ? -26.531 -6.573 -1.440 1.00 96.44 357 ASN A O 1
ATOM 2651 N N . VAL A 1 358 ? -25.080 -6.081 -3.065 1.00 95.94 358 VAL A N 1
ATOM 2652 C CA . VAL A 1 358 ? -24.276 -7.311 -2.927 1.00 95.94 358 VAL A CA 1
ATOM 2653 C C . VAL A 1 358 ? -23.007 -7.125 -2.088 1.00 95.94 358 VAL A C 1
ATOM 2655 O O . VAL A 1 358 ? -22.276 -8.095 -1.858 1.00 95.94 358 VAL A O 1
ATOM 2658 N N . GLY A 1 359 ? -22.701 -5.893 -1.674 1.00 97.06 359 GLY A N 1
ATOM 2659 C CA . GLY A 1 359 ? -21.579 -5.602 -0.788 1.00 97.06 359 GLY A CA 1
ATOM 2660 C C . GLY A 1 359 ? -21.923 -5.881 0.672 1.00 97.06 359 GLY A C 1
ATOM 2661 O O . GLY A 1 359 ? -23.022 -5.582 1.112 1.00 97.06 359 GLY A O 1
ATOM 2662 N N . ASP A 1 360 ? -20.960 -6.394 1.437 1.00 98.44 360 ASP A N 1
ATOM 2663 C CA . ASP A 1 360 ? -21.056 -6.507 2.903 1.00 98.44 360 ASP A CA 1
ATOM 2664 C C . ASP A 1 360 ? -20.760 -5.171 3.609 1.00 98.44 360 ASP A C 1
ATOM 2666 O O . ASP A 1 360 ? -20.937 -5.044 4.816 1.00 98.44 360 ASP A O 1
ATOM 2670 N N . ALA A 1 361 ? -20.248 -4.195 2.857 1.00 98.50 361 ALA A N 1
ATOM 2671 C CA . ALA A 1 361 ? -20.025 -2.809 3.249 1.00 98.50 361 ALA A CA 1
ATOM 2672 C C . ALA A 1 361 ? -19.830 -1.952 1.994 1.00 98.50 361 ALA A C 1
ATOM 2674 O O . ALA A 1 361 ? -19.361 -2.450 0.962 1.00 98.50 361 ALA A O 1
ATOM 2675 N N . ILE A 1 362 ? -20.118 -0.655 2.098 1.00 98.62 362 ILE A N 1
ATOM 2676 C CA . ILE A 1 362 ? -19.918 0.305 1.008 1.00 98.62 362 ILE A CA 1
ATOM 2677 C C . ILE A 1 362 ? -18.790 1.265 1.371 1.00 98.62 362 ILE A C 1
ATOM 2679 O O . ILE A 1 362 ? -18.858 1.933 2.395 1.00 98.62 362 ILE A O 1
ATOM 2683 N N . GLU A 1 363 ? -17.773 1.393 0.520 1.00 98.69 363 GLU A N 1
ATOM 2684 C CA . GLU A 1 363 ? -16.711 2.385 0.693 1.00 98.69 363 GLU A CA 1
ATOM 2685 C C . GLU A 1 363 ? -16.900 3.578 -0.244 1.00 98.69 363 GLU A C 1
ATOM 2687 O O . GLU A 1 363 ? -16.646 3.494 -1.446 1.00 98.69 363 GLU A O 1
ATOM 2692 N N . VAL A 1 364 ? -17.299 4.723 0.301 1.00 98.06 364 VAL A N 1
ATOM 2693 C CA . VAL A 1 364 ? -17.338 5.996 -0.419 1.00 98.06 364 VAL A CA 1
ATOM 2694 C C . VAL A 1 364 ? -15.922 6.552 -0.516 1.00 98.06 364 VAL A C 1
ATOM 2696 O O . VAL A 1 364 ? -15.353 7.044 0.459 1.00 98.06 364 VAL A O 1
ATOM 2699 N N . LYS A 1 365 ? -15.331 6.496 -1.710 1.00 97.06 365 LYS A N 1
ATOM 2700 C CA . LYS A 1 365 ? -13.967 6.978 -1.942 1.00 97.06 365 LYS A CA 1
ATOM 2701 C C . LYS A 1 365 ? -13.948 8.461 -2.293 1.00 97.06 365 LYS A C 1
ATOM 2703 O O . LYS A 1 365 ? -14.287 8.841 -3.414 1.00 97.06 365 LYS A O 1
ATOM 2708 N N . ILE A 1 366 ? -13.444 9.271 -1.365 1.00 95.19 366 ILE A N 1
ATOM 2709 C CA . ILE A 1 366 ? -13.135 10.691 -1.575 1.00 95.19 366 ILE A CA 1
ATOM 2710 C C . ILE A 1 366 ? -11.688 10.856 -2.054 1.00 95.19 366 ILE A C 1
ATOM 2712 O O . ILE A 1 366 ? -11.430 11.586 -3.008 1.00 95.19 366 ILE A O 1
ATOM 2716 N N . GLY A 1 367 ? -10.742 10.145 -1.431 1.00 93.94 367 GLY A N 1
ATOM 2717 C CA . GLY A 1 367 ? -9.311 10.274 -1.716 1.00 93.94 367 GLY A CA 1
ATOM 2718 C C . GLY A 1 367 ? -8.528 8.966 -1.601 1.00 93.94 367 GLY A C 1
ATOM 2719 O O . GLY A 1 367 ? -9.086 7.901 -1.356 1.00 93.94 367 GLY A O 1
ATOM 2720 N N . GLN A 1 368 ? -7.220 9.043 -1.854 1.00 95.25 368 GLN A N 1
ATOM 2721 C CA . GLN A 1 368 ? -6.252 7.962 -1.625 1.00 95.25 368 GLN A CA 1
ATOM 2722 C C . GLN A 1 368 ? -4.843 8.535 -1.423 1.00 95.25 368 GLN A C 1
ATOM 2724 O O . GLN A 1 368 ? -4.572 9.652 -1.864 1.00 95.25 368 GLN A O 1
ATOM 2729 N N . GLY A 1 369 ? -3.937 7.734 -0.862 1.00 95.38 369 GLY A N 1
ATOM 2730 C CA . GLY A 1 369 ? -2.569 8.124 -0.497 1.00 95.38 369 GLY A CA 1
ATOM 2731 C C . GLY A 1 369 ? -1.691 8.611 -1.643 1.00 95.38 369 GLY A C 1
ATOM 2732 O O . GLY A 1 369 ? -1.080 9.665 -1.555 1.00 95.38 369 GLY A O 1
ATOM 2733 N N . ALA A 1 370 ? -1.670 7.878 -2.756 1.00 95.56 370 ALA A N 1
ATOM 2734 C CA . ALA A 1 370 ? -0.773 8.174 -3.877 1.00 95.56 370 ALA A CA 1
ATOM 2735 C C . ALA A 1 370 ? -1.129 9.446 -4.668 1.00 95.56 370 ALA A C 1
ATOM 2737 O O . ALA A 1 370 ? -0.345 9.892 -5.504 1.00 95.56 370 ALA A O 1
ATOM 2738 N N . LYS A 1 371 ? -2.360 9.948 -4.523 1.00 94.88 371 LYS A N 1
ATOM 2739 C CA . LYS A 1 371 ? -2.858 11.088 -5.302 1.00 94.88 371 LYS A CA 1
ATOM 2740 C C . LYS A 1 371 ? -4.037 11.804 -4.641 1.00 94.88 371 LYS A C 1
ATOM 2742 O O . LYS A 1 371 ? -5.115 11.882 -5.240 1.00 94.88 371 LYS A O 1
ATOM 2747 N N . PRO A 1 372 ? -3.868 12.315 -3.409 1.00 92.38 372 PRO A N 1
ATOM 2748 C CA . PRO A 1 372 ? -4.887 13.142 -2.779 1.00 92.38 372 PRO A CA 1
ATOM 2749 C C . PRO A 1 372 ? -5.227 14.334 -3.687 1.00 92.38 372 PRO A C 1
ATOM 2751 O O . PRO A 1 372 ? -4.349 14.970 -4.266 1.00 92.38 372 PRO A O 1
ATOM 2754 N N . GLY A 1 373 ? -6.522 14.605 -3.860 1.00 91.19 373 GLY A N 1
ATOM 2755 C CA . GLY A 1 373 ? -7.006 15.667 -4.751 1.00 91.19 373 GLY A CA 1
ATOM 2756 C C . GLY A 1 373 ? -7.064 15.306 -6.243 1.00 91.19 373 GLY A C 1
ATOM 2757 O O . GLY A 1 373 ? -7.355 16.180 -7.058 1.00 91.19 373 GLY A O 1
ATOM 2758 N N . MET A 1 374 ? -6.829 14.045 -6.627 1.00 93.19 374 MET A N 1
ATOM 2759 C CA . MET A 1 374 ? -7.069 13.539 -7.985 1.00 93.19 374 MET A CA 1
ATOM 2760 C C . MET A 1 374 ? -7.888 12.243 -7.974 1.00 93.19 374 MET A C 1
ATOM 2762 O O . MET A 1 374 ? -7.843 11.457 -7.030 1.00 93.19 374 MET A O 1
ATOM 2766 N N . GLY A 1 375 ? -8.605 11.981 -9.069 1.00 90.88 375 GLY A N 1
ATOM 2767 C CA . GLY A 1 375 ? -9.358 10.740 -9.241 1.00 90.88 375 GLY A CA 1
ATOM 2768 C C . GLY A 1 375 ? -8.511 9.547 -9.705 1.00 90.88 375 GLY A C 1
ATOM 2769 O O . GLY A 1 375 ? -7.317 9.655 -10.017 1.00 90.88 375 GLY A O 1
ATOM 2770 N N . GLY A 1 376 ? -9.145 8.375 -9.778 1.00 93.31 376 GLY A N 1
ATOM 2771 C CA . GLY A 1 376 ? -8.591 7.155 -10.363 1.00 93.31 376 GLY A CA 1
ATOM 2772 C C . GLY A 1 376 ? -8.006 7.371 -11.766 1.00 93.31 376 GLY A C 1
ATOM 2773 O O . GLY A 1 376 ? -8.410 8.269 -12.498 1.00 93.31 376 GLY A O 1
ATOM 2774 N N . HIS A 1 377 ? -6.978 6.595 -12.113 1.00 94.62 377 HIS A N 1
ATOM 2775 C CA . HIS A 1 377 ? -6.356 6.615 -13.442 1.00 94.62 377 HIS A CA 1
ATOM 2776 C C . HIS A 1 377 ? -6.204 5.171 -13.887 1.00 94.62 377 HIS A C 1
ATOM 2778 O O . HIS A 1 377 ? -5.525 4.385 -13.220 1.00 94.62 377 HIS A O 1
ATOM 2784 N N . LEU A 1 378 ? -6.813 4.838 -15.014 1.00 96.38 378 LEU A N 1
ATOM 2785 C CA . LEU A 1 378 ? -6.555 3.605 -15.731 1.00 96.38 378 LEU A CA 1
ATOM 2786 C C . LEU A 1 378 ? -6.272 3.968 -17.186 1.00 96.38 378 LEU A C 1
ATOM 2788 O O . LEU A 1 378 ? -7.124 4.551 -17.849 1.00 96.38 378 LEU A O 1
ATOM 2792 N N . LEU A 1 379 ? -5.066 3.653 -17.652 1.00 93.00 379 LEU A N 1
ATOM 2793 C CA . LEU A 1 379 ? -4.652 3.965 -19.016 1.00 93.00 379 LEU A CA 1
ATOM 2794 C C . LEU A 1 379 ? -5.337 3.033 -20.022 1.00 93.00 379 LEU A C 1
ATOM 2796 O O . LEU A 1 379 ? -5.607 1.872 -19.709 1.00 93.00 379 LEU A O 1
ATOM 2800 N N . ALA A 1 380 ? -5.553 3.536 -21.233 1.00 92.12 380 ALA A N 1
ATOM 2801 C CA . ALA A 1 380 ? -6.185 2.874 -22.368 1.00 92.12 380 ALA A CA 1
ATOM 2802 C C . ALA A 1 380 ? -5.620 1.476 -22.646 1.00 92.12 380 ALA A C 1
ATOM 2804 O O . ALA A 1 380 ? -6.376 0.546 -22.915 1.00 92.12 380 ALA A O 1
ATOM 2805 N N . GLU A 1 381 ? -4.303 1.307 -22.502 1.00 88.12 381 GLU A N 1
ATOM 2806 C CA . GLU A 1 381 ? -3.590 0.030 -22.671 1.00 88.12 381 GLU A CA 1
ATOM 2807 C C . GLU A 1 381 ? -4.117 -1.084 -21.749 1.00 88.12 381 GLU A C 1
ATOM 2809 O O . GLU A 1 381 ? -3.926 -2.266 -22.019 1.00 88.12 381 GLU A O 1
ATOM 2814 N N . LYS A 1 382 ? -4.792 -0.716 -20.655 1.00 93.88 382 LYS A N 1
ATOM 2815 C CA . LYS A 1 382 ? -5.377 -1.630 -19.668 1.00 93.88 382 LYS A CA 1
ATOM 2816 C C . LYS A 1 382 ? -6.903 -1.666 -19.716 1.00 93.88 382 LYS A C 1
ATOM 2818 O O . LYS A 1 382 ? -7.521 -2.300 -18.863 1.00 93.88 382 LYS A O 1
ATOM 2823 N N . VAL A 1 383 ? -7.528 -1.000 -20.681 1.00 95.81 383 VAL A N 1
ATOM 2824 C CA . VAL A 1 383 ? -8.974 -1.075 -20.902 1.00 95.81 383 VAL A CA 1
ATOM 2825 C C . VAL A 1 383 ? -9.242 -2.184 -21.911 1.00 95.81 383 VAL A C 1
ATOM 2827 O O . VAL A 1 383 ? -9.397 -1.942 -23.105 1.00 95.81 383 VAL A O 1
ATOM 2830 N N . SER A 1 384 ? -9.240 -3.422 -21.411 1.00 94.88 384 SER A N 1
ATOM 2831 C CA . SER A 1 384 ? -9.625 -4.618 -22.169 1.00 94.88 384 SER A CA 1
ATOM 2832 C C . SER A 1 384 ? -11.144 -4.657 -22.411 1.00 94.88 384 SER A C 1
ATOM 2834 O O . SER A 1 384 ? -11.880 -3.930 -21.738 1.00 94.88 384 SER A O 1
ATOM 2836 N N . PRO A 1 385 ? -11.657 -5.519 -23.313 1.00 96.19 385 PRO A N 1
ATOM 2837 C CA . PRO A 1 385 ? -13.100 -5.653 -23.541 1.00 96.19 385 PRO A CA 1
ATOM 2838 C C . PRO A 1 385 ? -13.899 -5.904 -22.259 1.00 96.19 385 PRO A C 1
ATOM 2840 O O . PRO A 1 385 ? -14.910 -5.248 -22.031 1.00 96.19 385 PRO A O 1
ATOM 2843 N N . LYS A 1 386 ? -13.390 -6.768 -21.373 1.00 95.81 386 LYS A N 1
ATOM 2844 C CA . LYS A 1 386 ? -14.030 -7.068 -20.087 1.00 95.81 386 LYS A CA 1
ATOM 2845 C C . LYS A 1 386 ? -13.995 -5.880 -19.120 1.00 95.81 386 LYS A C 1
ATOM 2847 O O . LYS A 1 386 ? -14.962 -5.634 -18.407 1.00 95.81 386 LYS A O 1
ATOM 2852 N N . VAL A 1 387 ? -12.900 -5.116 -19.098 1.00 97.00 387 VAL A N 1
ATOM 2853 C CA . VAL A 1 387 ? -12.813 -3.883 -18.294 1.00 97.00 387 VAL A CA 1
ATOM 2854 C C . VAL A 1 387 ? -13.789 -2.826 -18.811 1.00 97.00 387 VAL A C 1
ATOM 2856 O O . VAL A 1 387 ? -14.467 -2.187 -18.012 1.00 97.00 387 VAL A O 1
ATOM 2859 N N . ALA A 1 388 ? -13.870 -2.647 -20.131 1.00 96.94 388 ALA A N 1
ATOM 2860 C CA . ALA A 1 388 ? -14.786 -1.710 -20.774 1.00 96.94 388 ALA A CA 1
ATOM 2861 C C . ALA A 1 388 ? -16.253 -2.046 -20.461 1.00 96.94 388 ALA A C 1
ATOM 2863 O O . ALA A 1 388 ? -17.014 -1.158 -20.079 1.00 96.94 388 ALA A O 1
ATOM 2864 N N . GLU A 1 389 ? -16.613 -3.330 -20.547 1.00 96.19 389 GLU A N 1
ATOM 2865 C CA . GLU A 1 389 ? -17.939 -3.851 -20.208 1.00 96.19 389 GLU A CA 1
ATOM 2866 C C . GLU A 1 389 ? -18.308 -3.571 -18.747 1.00 96.19 389 GLU A C 1
ATOM 2868 O O . GLU A 1 389 ? -19.312 -2.912 -18.490 1.00 96.19 389 GLU A O 1
ATOM 2873 N N . ILE A 1 390 ? -17.469 -3.991 -17.793 1.00 95.50 390 ILE A N 1
ATOM 2874 C CA . ILE A 1 390 ? -17.748 -3.821 -16.356 1.00 95.50 390 ILE A CA 1
ATOM 2875 C C . ILE A 1 390 ? -17.848 -2.343 -15.972 1.00 95.50 390 ILE A C 1
ATOM 2877 O O . ILE A 1 390 ? -18.678 -1.965 -15.147 1.00 95.50 390 ILE A O 1
ATOM 2881 N N . ARG A 1 391 ? -17.010 -1.486 -16.562 1.00 95.69 391 ARG A N 1
ATOM 2882 C CA . ARG A 1 391 ? -16.993 -0.054 -16.242 1.00 95.69 391 ARG A CA 1
ATOM 2883 C C . ARG A 1 391 ? -18.044 0.758 -16.996 1.00 95.69 391 ARG A C 1
ATOM 2885 O O . ARG A 1 391 ? -18.291 1.895 -16.598 1.00 95.69 391 ARG A O 1
ATOM 2892 N N . GLY A 1 392 ? -18.626 0.219 -18.067 1.00 93.62 392 GLY A N 1
ATOM 2893 C CA . GLY A 1 392 ? -19.534 0.950 -18.952 1.00 93.62 392 GLY A CA 1
ATOM 2894 C C . GLY A 1 392 ? -18.841 2.063 -19.748 1.00 93.62 392 GLY A C 1
ATOM 2895 O O . GLY A 1 392 ? -19.407 3.142 -19.914 1.00 93.62 392 GLY A O 1
ATOM 2896 N N . ILE A 1 393 ? -17.608 1.831 -20.214 1.00 94.19 393 ILE A N 1
ATOM 2897 C CA . ILE A 1 393 ? -16.798 2.817 -20.956 1.00 94.19 393 ILE A CA 1
ATOM 2898 C C . ILE A 1 393 ? -16.386 2.294 -22.341 1.00 94.19 393 ILE A C 1
ATOM 2900 O O . ILE A 1 393 ? -16.369 1.082 -22.552 1.00 94.19 393 ILE A O 1
ATOM 2904 N N . PRO A 1 394 ? -16.010 3.169 -23.293 1.00 94.31 394 PRO A N 1
ATOM 2905 C CA . PRO A 1 394 ? -15.470 2.732 -24.577 1.00 94.31 394 PRO A CA 1
ATOM 2906 C C . PRO A 1 394 ? -14.169 1.923 -24.438 1.00 94.31 394 PRO A C 1
ATOM 2908 O O . PRO A 1 394 ? -13.331 2.179 -23.572 1.00 94.31 394 PRO A O 1
ATOM 2911 N N . LEU A 1 395 ? -13.983 0.950 -25.333 1.00 94.75 395 LEU A N 1
ATOM 2912 C CA . LEU A 1 395 ? -12.756 0.157 -25.406 1.00 94.75 395 LEU A CA 1
ATOM 2913 C C . LEU A 1 395 ? -11.553 1.039 -25.772 1.00 94.75 395 LEU A C 1
ATOM 2915 O O . LEU A 1 395 ? -11.637 1.852 -26.692 1.00 94.75 395 LEU A O 1
ATOM 2919 N N . GLY A 1 396 ? -10.417 0.832 -25.097 1.00 87.94 396 GLY A N 1
ATOM 2920 C CA . GLY A 1 396 ? -9.151 1.483 -25.447 1.00 87.94 396 GLY A CA 1
ATOM 2921 C C . GLY A 1 396 ? -9.100 2.990 -25.176 1.00 87.94 396 GLY A C 1
ATOM 2922 O O . GLY A 1 396 ? -8.272 3.680 -25.765 1.00 87.94 396 GLY A O 1
ATOM 2923 N N . THR A 1 397 ? -9.965 3.517 -24.306 1.00 91.81 397 THR A N 1
ATOM 2924 C CA . THR A 1 397 ? -9.904 4.914 -23.845 1.00 91.81 397 THR A CA 1
ATOM 2925 C C . THR A 1 397 ? -9.413 4.997 -22.409 1.00 91.81 397 THR A C 1
ATOM 2927 O O . THR A 1 397 ? -9.794 4.164 -21.591 1.00 91.81 397 THR A O 1
ATOM 2930 N N . ASP A 1 398 ? -8.622 6.018 -22.079 1.00 92.81 398 ASP A N 1
ATOM 2931 C CA . ASP A 1 398 ? -8.236 6.283 -20.691 1.00 92.81 398 ASP A CA 1
ATOM 2932 C C . ASP A 1 398 ? -9.485 6.483 -19.815 1.00 92.81 398 ASP A C 1
ATOM 2934 O O . ASP A 1 398 ? -10.375 7.270 -20.143 1.00 92.81 398 ASP A O 1
ATOM 2938 N N . ALA A 1 399 ? -9.532 5.810 -18.666 1.00 93.62 399 ALA A N 1
ATOM 2939 C CA . ALA A 1 399 ? -10.546 6.027 -17.643 1.00 93.62 399 ALA A CA 1
ATOM 2940 C C . ALA A 1 399 ? -9.956 6.881 -16.517 1.00 93.62 399 ALA A C 1
ATOM 2942 O O . ALA A 1 399 ? -9.263 6.384 -15.620 1.00 93.62 399 ALA A O 1
ATOM 2943 N N . LEU A 1 400 ? -10.225 8.184 -16.594 1.00 93.81 400 LEU A N 1
ATOM 2944 C CA . LEU A 1 400 ? -9.806 9.181 -15.614 1.00 93.81 400 LEU A CA 1
ATOM 2945 C C . LEU A 1 400 ? -11.015 9.600 -14.778 1.00 93.81 400 LEU A C 1
ATOM 2947 O O . LEU A 1 400 ? -11.929 10.250 -15.287 1.00 93.81 400 LEU A O 1
ATOM 2951 N N . SER A 1 401 ? -11.032 9.229 -13.497 1.00 94.94 401 SER A N 1
ATOM 2952 C CA . SER A 1 401 ? -12.110 9.652 -12.601 1.00 94.94 401 SER A CA 1
ATOM 2953 C C . SER A 1 401 ? -11.972 11.153 -12.291 1.00 94.94 401 SER A C 1
ATOM 2955 O O . SER A 1 401 ? -10.849 11.655 -12.154 1.00 94.94 401 SER A O 1
ATOM 2957 N N . PRO A 1 402 ? -13.083 11.887 -12.106 1.00 95.19 402 PRO A N 1
ATOM 2958 C CA . PRO A 1 402 ? -13.042 13.257 -11.604 1.00 95.19 402 PRO A CA 1
ATOM 2959 C C . PRO A 1 402 ? -12.357 13.354 -10.229 1.00 95.19 402 PRO A C 1
ATOM 2961 O O . PRO A 1 402 ? -12.436 12.432 -9.418 1.00 95.19 402 PRO A O 1
ATOM 2964 N N . ALA A 1 403 ? -11.725 14.492 -9.930 1.00 92.88 403 ALA A N 1
ATOM 2965 C CA . ALA A 1 403 ? -11.055 14.736 -8.642 1.00 92.88 403 ALA A CA 1
ATOM 2966 C C . ALA A 1 403 ? -12.009 14.813 -7.435 1.00 92.88 403 ALA A C 1
ATOM 2968 O O . ALA A 1 403 ? -11.575 14.708 -6.294 1.00 92.88 403 ALA A O 1
ATOM 2969 N N . ARG A 1 404 ? -13.302 15.016 -7.692 1.00 92.31 404 ARG A N 1
ATOM 2970 C CA . ARG A 1 404 ? -14.381 15.074 -6.704 1.00 92.31 404 ARG A CA 1
ATOM 2971 C C . ARG A 1 404 ? -15.656 14.522 -7.321 1.00 92.31 404 ARG A C 1
ATOM 2973 O O . ARG A 1 404 ? -15.778 14.504 -8.547 1.00 92.31 404 ARG A O 1
ATOM 2980 N N . PHE A 1 405 ? -16.625 14.145 -6.498 1.00 93.81 405 PHE A N 1
ATOM 2981 C CA . PHE A 1 405 ? -17.985 13.921 -6.980 1.00 93.81 405 PHE A CA 1
ATOM 2982 C C . PHE A 1 405 ? -18.497 15.203 -7.655 1.00 93.81 405 PHE A C 1
ATOM 2984 O O . PHE A 1 405 ? -18.433 16.297 -7.090 1.00 93.81 405 PHE A O 1
ATOM 2991 N N . LEU A 1 406 ? -18.931 15.095 -8.912 1.00 91.69 406 LEU A N 1
ATOM 2992 C CA . LEU A 1 406 ? -19.361 16.268 -9.684 1.00 91.69 406 LEU A CA 1
ATOM 2993 C C . LEU A 1 406 ? -20.672 16.857 -9.152 1.00 91.69 406 LEU A C 1
ATOM 2995 O O . LEU A 1 406 ? -20.914 18.050 -9.310 1.00 91.69 406 LEU A O 1
ATOM 2999 N N . ASP A 1 407 ? -21.455 16.020 -8.486 1.00 90.19 407 ASP A N 1
ATOM 3000 C CA . ASP A 1 407 ? -22.746 16.277 -7.863 1.00 90.19 407 ASP A CA 1
ATOM 3001 C C . ASP A 1 407 ? -22.682 16.487 -6.340 1.00 90.19 407 ASP A C 1
ATOM 3003 O O . ASP A 1 407 ? -23.700 16.839 -5.757 1.00 90.19 407 ASP A O 1
ATOM 3007 N N . ALA A 1 408 ? -21.500 16.385 -5.716 1.00 87.56 408 ALA A N 1
ATOM 3008 C CA . ALA A 1 408 ? -21.271 16.855 -4.345 1.00 87.56 408 ALA A CA 1
ATOM 3009 C C . ALA A 1 408 ? -20.232 17.980 -4.347 1.00 87.56 408 ALA A C 1
ATOM 3011 O O . ALA A 1 408 ? -19.029 17.763 -4.511 1.00 87.56 408 ALA A O 1
ATOM 3012 N N . THR A 1 409 ? -20.715 19.218 -4.251 1.00 85.00 409 THR A N 1
ATOM 3013 C CA . THR A 1 409 ? -19.902 20.429 -4.476 1.00 85.00 409 THR A CA 1
ATOM 3014 C C . THR A 1 409 ? -20.000 21.437 -3.338 1.00 85.00 409 THR A C 1
ATOM 3016 O O . THR A 1 409 ? -19.231 22.399 -3.305 1.00 85.00 409 THR A O 1
ATOM 3019 N N . ARG A 1 410 ? -20.952 21.237 -2.424 1.00 88.12 410 ARG A N 1
ATOM 3020 C CA . ARG A 1 410 ? -21.258 22.121 -1.305 1.00 88.12 410 ARG A CA 1
ATOM 3021 C C . ARG A 1 410 ? -21.146 21.357 0.018 1.00 88.12 410 ARG A C 1
ATOM 3023 O O . ARG A 1 410 ? -21.254 20.130 0.029 1.00 88.12 410 ARG A O 1
ATOM 3030 N N . PRO A 1 411 ? -20.951 22.072 1.138 1.00 81.56 411 PRO A N 1
ATOM 3031 C CA . PRO A 1 411 ? -21.132 21.488 2.463 1.00 81.56 411 PRO A CA 1
ATOM 3032 C C . PRO A 1 411 ? -22.515 20.832 2.571 1.00 81.56 411 PRO A C 1
ATOM 3034 O O . PRO A 1 411 ? -23.497 21.411 2.104 1.00 81.56 411 PRO A O 1
ATOM 3037 N N . GLY A 1 412 ? -22.585 19.637 3.159 1.00 86.06 412 GLY A N 1
ATOM 3038 C CA . GLY A 1 412 ? -23.835 18.875 3.247 1.00 86.06 412 GLY A CA 1
ATOM 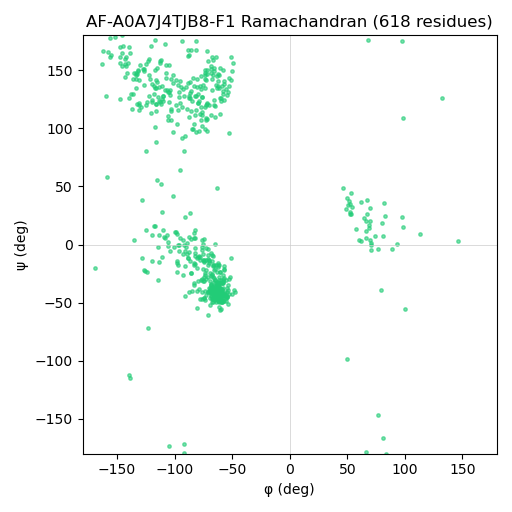3039 C C . GLY A 1 412 ? -24.328 18.325 1.904 1.00 86.06 412 GLY A C 1
ATOM 3040 O O . GLY A 1 412 ? -25.531 18.272 1.671 1.00 86.06 412 GLY A O 1
ATOM 3041 N N . ASP A 1 413 ? -23.439 17.990 0.965 1.00 93.12 413 ASP A N 1
ATOM 3042 C CA . ASP A 1 413 ? -23.790 17.073 -0.134 1.00 93.12 413 ASP A CA 1
ATOM 3043 C C . ASP A 1 413 ? -23.322 15.629 0.144 1.00 93.12 413 ASP A C 1
ATOM 3045 O O . ASP A 1 413 ? -23.877 14.680 -0.409 1.00 93.12 413 ASP A O 1
ATOM 3049 N N . LEU A 1 414 ? -22.307 15.448 1.000 1.00 93.50 414 LEU A N 1
ATOM 3050 C CA . LEU A 1 414 ? -21.794 14.122 1.362 1.00 93.50 414 LEU A CA 1
ATOM 3051 C C . LEU A 1 414 ? -22.781 13.337 2.237 1.00 93.50 414 LEU A C 1
ATOM 3053 O O . LEU A 1 414 ? -22.960 12.146 2.011 1.00 93.50 414 LEU A O 1
ATOM 3057 N N . ASP A 1 415 ? -23.441 14.003 3.182 1.00 94.38 415 ASP A N 1
ATOM 3058 C CA . ASP A 1 415 ? -24.545 13.453 3.984 1.00 94.38 415 ASP A CA 1
ATOM 3059 C C . ASP A 1 415 ? -25.658 12.893 3.087 1.00 94.38 415 ASP A C 1
ATOM 3061 O O . ASP A 1 415 ? -26.076 11.758 3.266 1.00 94.38 415 ASP A O 1
ATOM 3065 N N . LYS A 1 416 ? -26.065 13.619 2.038 1.00 94.50 416 LYS A N 1
ATOM 3066 C CA . LYS A 1 416 ? -27.071 13.161 1.070 1.00 94.50 416 LYS A CA 1
ATOM 3067 C C . LYS A 1 416 ? -26.606 11.936 0.290 1.00 94.50 416 LYS A C 1
ATOM 3069 O O . LYS A 1 416 ? -27.420 11.082 -0.047 1.00 94.50 416 LYS A O 1
ATOM 3074 N N . HIS A 1 417 ? -25.316 11.856 -0.040 1.00 93.62 417 HIS A N 1
ATOM 3075 C CA . HIS A 1 417 ? -24.751 10.676 -0.694 1.00 93.62 417 HIS A CA 1
ATOM 3076 C C . HIS A 1 417 ? -24.741 9.466 0.241 1.00 93.62 417 HIS A C 1
ATOM 3078 O O . HIS A 1 417 ? -25.094 8.374 -0.195 1.00 93.62 417 HIS A O 1
ATOM 3084 N N . ILE A 1 418 ? -24.343 9.658 1.500 1.00 96.50 418 ILE A N 1
ATOM 3085 C CA . ILE A 1 418 ? -24.363 8.608 2.521 1.00 96.50 418 ILE A CA 1
ATOM 3086 C C . ILE A 1 418 ? -25.804 8.138 2.734 1.00 96.50 418 ILE A C 1
ATOM 3088 O O . ILE A 1 418 ? -26.059 6.946 2.613 1.00 96.50 418 ILE A O 1
ATOM 3092 N N . GLU A 1 419 ? -26.750 9.057 2.924 1.00 96.50 419 GLU A N 1
ATOM 3093 C CA . GLU A 1 419 ? -28.175 8.753 3.094 1.00 96.50 419 GLU A CA 1
ATOM 3094 C C . GLU A 1 419 ? -28.742 7.977 1.900 1.00 96.50 419 GLU A C 1
ATOM 3096 O O . GLU A 1 419 ? -29.382 6.947 2.073 1.00 96.50 419 GLU A O 1
ATOM 3101 N N . LEU A 1 420 ? -28.440 8.403 0.668 1.00 95.75 420 LEU A N 1
ATOM 3102 C CA . LEU A 1 420 ? -28.847 7.672 -0.535 1.00 95.75 420 LEU A CA 1
ATOM 3103 C C . LEU A 1 420 ? -28.343 6.223 -0.517 1.00 95.75 420 LEU A C 1
ATOM 3105 O O . LEU A 1 420 ? -29.078 5.310 -0.880 1.00 95.75 420 LEU A O 1
ATOM 3109 N N . ILE A 1 421 ? -27.086 6.008 -0.130 1.00 97.12 421 ILE A N 1
ATOM 3110 C CA . ILE A 1 421 ? -26.500 4.667 -0.062 1.00 97.12 421 ILE A CA 1
ATOM 3111 C C . ILE A 1 421 ? -27.170 3.846 1.045 1.00 97.12 421 ILE A C 1
ATOM 3113 O O . ILE A 1 421 ? -27.434 2.662 0.831 1.00 97.12 421 ILE A O 1
ATOM 3117 N N . ARG A 1 422 ? -27.495 4.456 2.192 1.00 96.88 422 ARG A N 1
ATOM 3118 C CA . ARG A 1 422 ? -28.243 3.789 3.269 1.00 96.88 422 ARG A CA 1
ATOM 3119 C C . ARG A 1 422 ? -29.612 3.328 2.802 1.00 96.88 422 ARG A C 1
ATOM 3121 O O . ARG A 1 422 ? -29.938 2.164 2.982 1.00 96.88 422 ARG A O 1
ATOM 3128 N N . GLU A 1 423 ? -30.357 4.203 2.137 1.00 97.50 423 GLU A N 1
ATOM 3129 C CA . GLU A 1 423 ? -31.679 3.884 1.593 1.00 97.50 423 GLU A CA 1
ATOM 3130 C C . GLU A 1 423 ? -31.612 2.773 0.537 1.00 97.50 423 GLU A C 1
ATOM 3132 O O . GLU A 1 423 ? -32.440 1.868 0.530 1.00 97.50 423 GLU A O 1
ATOM 3137 N N . VAL A 1 424 ? -30.602 2.794 -0.342 1.00 97.62 424 VAL A N 1
ATOM 3138 C CA . VAL A 1 424 ? -30.418 1.729 -1.343 1.00 97.62 424 VAL A CA 1
ATOM 3139 C C . VAL A 1 424 ? -30.136 0.383 -0.680 1.00 97.62 424 VAL A C 1
ATOM 3141 O O . VAL A 1 424 ? -30.681 -0.623 -1.123 1.00 97.62 424 VAL A O 1
ATOM 3144 N N . THR A 1 425 ? -29.304 0.384 0.362 1.00 97.19 425 THR A N 1
ATOM 3145 C CA . THR A 1 425 ? -28.877 -0.823 1.086 1.00 97.19 425 THR A CA 1
ATOM 3146 C C . THR A 1 425 ? -29.815 -1.223 2.226 1.00 97.19 425 THR A C 1
ATOM 3148 O O . THR A 1 425 ? -29.492 -2.144 2.974 1.00 97.19 425 THR A O 1
ATOM 3151 N N . ASP A 1 426 ? -30.959 -0.546 2.369 1.00 97.19 426 ASP A N 1
ATOM 3152 C CA . ASP A 1 426 ? -31.949 -0.758 3.433 1.00 97.19 426 ASP A CA 1
ATOM 3153 C C . ASP A 1 426 ? -31.322 -0.788 4.839 1.00 97.19 426 ASP A C 1
ATOM 3155 O O . ASP A 1 426 ? -31.636 -1.635 5.675 1.00 97.19 426 ASP A O 1
ATOM 3159 N N . TRP A 1 427 ? -30.348 0.105 5.066 1.00 97.31 427 TRP A N 1
ATOM 3160 C CA . TRP A 1 427 ? -29.612 0.248 6.329 1.00 97.31 427 TRP A CA 1
ATOM 3161 C C . TRP A 1 427 ? -28.879 -1.029 6.799 1.00 97.31 427 TRP A C 1
ATOM 3163 O O . TRP A 1 427 ? -28.387 -1.098 7.927 1.00 97.31 427 TRP A O 1
ATOM 3173 N N . GLN A 1 428 ? -28.742 -2.033 5.926 1.00 97.94 428 GLN A N 1
ATOM 3174 C CA . GLN A 1 428 ? -28.227 -3.351 6.295 1.00 97.94 428 GLN A CA 1
ATOM 3175 C C . GLN A 1 428 ? -26.717 -3.375 6.520 1.00 97.94 428 GLN A C 1
ATOM 3177 O O . GLN A 1 428 ? -26.251 -4.183 7.319 1.00 97.94 428 GLN A O 1
ATOM 3182 N N . VAL A 1 429 ? -25.949 -2.545 5.810 1.00 98.31 429 VAL A N 1
ATOM 3183 C CA . VAL A 1 429 ? -24.481 -2.648 5.750 1.00 98.31 429 VAL A CA 1
ATOM 3184 C C . VAL A 1 429 ? -23.795 -1.327 6.103 1.00 98.31 429 VAL A C 1
ATOM 3186 O O . VAL A 1 429 ? -24.358 -0.256 5.860 1.00 98.31 429 VAL A O 1
ATOM 3189 N N . PRO A 1 430 ? -22.572 -1.363 6.663 1.00 98.44 430 PRO A N 1
ATOM 3190 C CA . PRO A 1 430 ? -21.867 -0.156 7.063 1.00 98.44 430 PRO A CA 1
ATOM 3191 C C . PRO A 1 430 ? -21.330 0.629 5.873 1.00 98.44 430 PRO A C 1
ATOM 3193 O O . PRO A 1 430 ? -20.896 0.076 4.855 1.00 98.44 430 PRO A O 1
ATOM 3196 N N . ILE A 1 4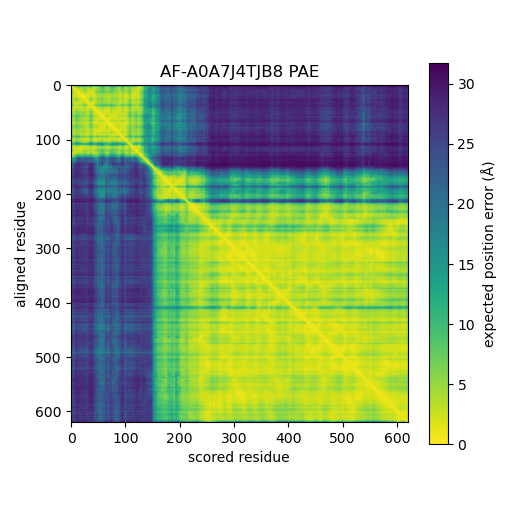31 ? -21.304 1.949 6.051 1.00 98.69 431 ILE A N 1
ATOM 3197 C CA . ILE A 1 431 ? -20.720 2.895 5.110 1.00 98.69 431 ILE A CA 1
ATOM 3198 C C . ILE A 1 431 ? -19.370 3.364 5.643 1.00 98.69 431 ILE A C 1
ATOM 3200 O O . ILE A 1 431 ? -19.266 4.062 6.655 1.00 98.69 431 ILE A O 1
ATOM 3204 N N . VAL A 1 432 ? -18.329 2.999 4.902 1.00 98.75 432 VAL A N 1
ATOM 3205 C CA . VAL A 1 432 ? -16.955 3.448 5.095 1.00 98.75 432 VAL A CA 1
ATOM 3206 C C . VAL A 1 432 ? -16.708 4.666 4.215 1.00 98.75 432 VAL A C 1
ATOM 3208 O O . VAL A 1 432 ? -17.017 4.642 3.027 1.00 98.75 432 VAL A O 1
ATOM 3211 N N . VAL A 1 433 ? -16.103 5.727 4.739 1.00 98.50 433 VAL A N 1
ATOM 3212 C CA . VAL A 1 433 ? -15.672 6.868 3.917 1.00 98.50 433 VAL A CA 1
ATOM 3213 C C . VAL A 1 433 ? -14.154 6.926 3.882 1.00 98.50 433 VAL A C 1
ATOM 3215 O O . VAL A 1 433 ? -13.498 7.025 4.916 1.00 98.50 433 VAL A O 1
ATOM 3218 N N . LYS A 1 434 ? -13.588 6.851 2.675 1.00 98.25 434 LYS A N 1
ATOM 3219 C CA . LYS A 1 434 ? -12.143 6.795 2.446 1.00 98.25 434 LYS A CA 1
ATOM 3220 C C . LYS A 1 434 ? -11.565 8.156 2.079 1.00 98.25 434 LYS A C 1
ATOM 3222 O O . LYS A 1 434 ? -11.897 8.725 1.033 1.00 98.25 434 LYS A O 1
ATOM 3227 N N . LEU A 1 435 ? -10.637 8.625 2.903 1.00 97.81 435 LEU A N 1
ATOM 3228 C CA . LEU A 1 435 ? -9.934 9.895 2.791 1.00 97.81 435 LEU A CA 1
ATOM 3229 C C . LEU A 1 435 ? -8.475 9.694 2.368 1.00 97.81 435 LEU A C 1
ATOM 3231 O O . LEU A 1 435 ? -7.825 8.702 2.699 1.00 97.81 435 LEU A O 1
ATOM 3235 N N . GLY A 1 436 ? -7.962 10.663 1.611 1.00 96.00 436 GLY A N 1
ATOM 3236 C CA . GLY A 1 436 ? -6.533 10.773 1.331 1.00 96.00 436 GLY A CA 1
ATOM 3237 C C . GLY A 1 436 ? -5.815 11.609 2.398 1.00 96.00 436 GLY A C 1
ATOM 3238 O O . GLY A 1 436 ? -6.467 12.322 3.160 1.00 96.00 436 GLY A O 1
ATOM 3239 N N . PRO A 1 437 ? -4.477 11.587 2.414 1.00 93.31 437 PRO A N 1
ATOM 3240 C CA . PRO A 1 437 ? -3.675 12.362 3.349 1.00 93.31 437 PRO A CA 1
ATOM 3241 C C . PRO A 1 437 ? -3.717 13.835 2.932 1.00 93.31 437 PRO A C 1
ATOM 3243 O O . PRO A 1 437 ? -3.036 14.241 1.994 1.00 93.31 437 PRO A O 1
ATOM 3246 N N . GLY A 1 438 ? -4.563 14.629 3.580 1.00 92.88 438 GLY A N 1
ATOM 3247 C CA . GLY A 1 438 ? -4.797 16.033 3.246 1.00 92.88 438 GLY A CA 1
ATOM 3248 C C . GLY A 1 438 ? -4.898 16.885 4.500 1.00 92.88 438 GLY A C 1
ATOM 3249 O O . GLY A 1 438 ? -3.922 17.019 5.234 1.00 92.88 438 GLY A O 1
ATOM 3250 N N . ARG A 1 439 ? -6.081 17.456 4.740 1.00 95.94 439 ARG A N 1
ATOM 3251 C CA . ARG A 1 439 ? -6.412 18.133 5.998 1.00 95.94 439 ARG A CA 1
ATOM 3252 C C . ARG A 1 439 ? -7.132 17.135 6.887 1.00 95.94 439 ARG A C 1
ATOM 3254 O O . ARG A 1 439 ? -8.320 17.282 7.148 1.00 95.94 439 ARG A O 1
ATOM 3261 N N . VAL A 1 440 ? -6.415 16.081 7.274 1.00 97.94 440 VAL A N 1
ATOM 3262 C CA . VAL A 1 440 ? -7.030 14.861 7.807 1.00 97.94 440 VAL A CA 1
ATOM 3263 C C . VAL A 1 440 ? -7.927 15.184 8.991 1.00 97.94 440 VAL A C 1
ATOM 3265 O O . VAL A 1 440 ? -9.071 14.753 8.995 1.00 97.94 440 VAL A O 1
ATOM 3268 N N . LYS A 1 441 ? -7.455 16.008 9.930 1.00 98.19 441 LYS A N 1
ATOM 3269 C CA . LYS A 1 441 ? -8.245 16.432 11.090 1.00 98.19 441 LYS A CA 1
ATOM 3270 C C . LYS A 1 441 ? -9.603 17.052 10.712 1.00 98.19 441 LYS A C 1
ATOM 3272 O O . LYS A 1 441 ? -10.627 16.631 11.241 1.00 98.19 441 LYS A O 1
ATOM 3277 N N . ASP A 1 442 ? -9.610 18.023 9.799 1.00 97.31 442 ASP A N 1
ATOM 3278 C CA . ASP A 1 442 ? -10.835 18.713 9.364 1.00 97.31 442 ASP A CA 1
ATOM 3279 C C . ASP A 1 442 ? -11.748 17.754 8.575 1.00 97.31 442 ASP A C 1
ATOM 3281 O O . ASP A 1 442 ? -12.967 17.729 8.756 1.00 97.31 442 ASP A O 1
ATOM 3285 N N . ASP A 1 443 ? -11.146 16.938 7.705 1.00 96.69 443 ASP A N 1
ATOM 3286 C CA . ASP A 1 443 ? -11.861 16.020 6.824 1.00 96.69 443 ASP A CA 1
ATOM 3287 C C . ASP A 1 443 ? -12.543 14.892 7.622 1.00 96.69 443 ASP A C 1
ATOM 3289 O O . ASP A 1 443 ? -13.695 14.560 7.337 1.00 96.69 443 ASP A O 1
ATOM 3293 N N . VAL A 1 444 ? -11.890 14.322 8.648 1.00 98.19 444 VAL A N 1
ATOM 3294 C CA . VAL A 1 444 ? -12.514 13.279 9.486 1.00 98.19 444 VAL A CA 1
ATOM 3295 C C . VAL A 1 444 ? -13.686 13.820 10.299 1.00 98.19 444 VAL A C 1
ATOM 3297 O O . VAL A 1 444 ? -14.682 13.116 10.448 1.00 98.19 444 VAL A O 1
ATOM 3300 N N . GLN A 1 445 ? -13.605 15.065 10.780 1.00 98.06 445 GLN A N 1
ATOM 3301 C CA . GLN A 1 445 ? -14.691 15.696 11.534 1.00 98.06 445 GLN A CA 1
ATOM 3302 C C . GLN A 1 445 ? -15.926 15.868 10.650 1.00 98.06 445 GLN A C 1
ATOM 3304 O O . GLN A 1 445 ? -17.011 15.405 10.999 1.00 98.06 445 GLN A O 1
ATOM 3309 N N . LEU A 1 446 ? -15.736 16.430 9.453 1.00 96.38 446 LEU A N 1
ATOM 3310 C CA . LEU A 1 446 ? -16.808 16.608 8.475 1.00 96.38 446 LEU A CA 1
ATOM 3311 C C . LEU A 1 446 ? -17.456 15.274 8.091 1.00 96.38 446 LEU A C 1
ATOM 3313 O O . LEU A 1 446 ? -18.677 15.173 7.986 1.00 96.38 446 LEU A O 1
ATOM 3317 N N . VAL A 1 447 ? -16.649 14.239 7.867 1.00 96.94 447 VAL A N 1
ATOM 3318 C CA . VAL A 1 447 ? -17.138 12.911 7.480 1.00 96.94 447 VAL A CA 1
ATOM 3319 C C . VAL A 1 447 ? -17.885 12.214 8.623 1.00 96.94 447 VAL A C 1
ATOM 3321 O O . VAL A 1 447 ? -18.907 11.568 8.380 1.00 96.94 447 VAL A O 1
ATOM 3324 N N . ALA A 1 448 ? -17.412 12.353 9.863 1.00 97.81 448 ALA A N 1
ATOM 3325 C CA . ALA A 1 448 ? -18.090 11.813 11.037 1.00 97.81 448 ALA A CA 1
ATOM 3326 C C . ALA A 1 448 ? -19.469 12.465 11.238 1.00 97.81 448 ALA A C 1
ATOM 3328 O O . ALA A 1 448 ? -20.450 11.761 11.505 1.00 97.81 448 ALA A O 1
ATOM 3329 N N . GLU A 1 449 ? -19.558 13.785 11.052 1.00 96.19 449 GLU A N 1
ATOM 3330 C CA . GLU A 1 449 ? -20.814 14.545 11.073 1.00 96.19 449 GLU A CA 1
ATOM 3331 C C . GLU A 1 449 ? -21.746 14.165 9.916 1.00 96.19 449 GLU A C 1
ATOM 3333 O O . GLU A 1 449 ? -22.956 14.076 10.112 1.00 96.19 449 GLU A O 1
ATOM 3338 N N . ALA A 1 450 ? -21.196 13.865 8.734 1.00 96.25 450 ALA A N 1
ATOM 3339 C CA . ALA A 1 450 ? -21.962 13.428 7.565 1.00 96.25 450 ALA A CA 1
ATOM 3340 C C . ALA A 1 450 ? -22.593 12.027 7.716 1.00 96.25 450 ALA A C 1
ATOM 3342 O O . ALA A 1 450 ? -23.369 11.617 6.856 1.00 96.25 450 ALA A O 1
ATOM 3343 N N . GLY A 1 451 ? -22.282 11.295 8.792 1.00 96.56 451 GLY A N 1
ATOM 3344 C CA . GLY A 1 451 ? -22.944 10.033 9.131 1.00 96.56 451 GLY A CA 1
ATOM 3345 C C . GLY A 1 451 ? -22.198 8.773 8.693 1.00 96.56 451 GLY A C 1
ATOM 3346 O O . GLY A 1 451 ? -22.828 7.727 8.534 1.00 96.56 451 GLY A O 1
ATOM 3347 N N . ALA A 1 452 ? -20.878 8.840 8.498 1.00 97.94 452 ALA A N 1
ATOM 3348 C CA . ALA A 1 452 ? -20.065 7.646 8.271 1.00 97.94 452 ALA A CA 1
ATOM 3349 C C . ALA A 1 452 ? -20.106 6.693 9.483 1.00 97.94 452 ALA A C 1
ATOM 3351 O O . ALA A 1 452 ? -20.073 7.142 10.636 1.00 97.94 452 ALA A O 1
ATOM 3352 N N . ASP A 1 453 ? -20.152 5.385 9.213 1.00 98.56 453 ASP A N 1
ATO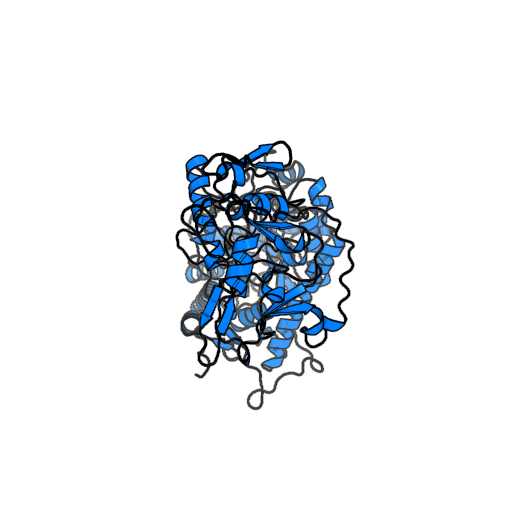M 3353 C CA . ASP A 1 453 ? -19.991 4.343 10.237 1.00 98.56 453 ASP A CA 1
ATOM 3354 C C . ASP A 1 453 ? -18.509 4.120 10.552 1.00 98.56 453 ASP A C 1
ATOM 3356 O O . ASP A 1 453 ? -18.120 3.952 11.704 1.00 98.56 453 ASP A O 1
ATOM 3360 N N . VAL A 1 454 ? -17.687 4.151 9.502 1.00 98.81 454 VAL A N 1
ATOM 3361 C CA . VAL A 1 454 ? -16.243 3.935 9.559 1.00 98.81 454 VAL A CA 1
ATOM 3362 C C . VAL A 1 454 ? -15.556 4.983 8.693 1.00 98.81 454 VAL A C 1
ATOM 3364 O O . VAL A 1 454 ? -16.026 5.316 7.603 1.00 98.81 454 VAL A O 1
ATOM 3367 N N . ILE A 1 455 ? -14.404 5.476 9.127 1.00 98.81 455 ILE A N 1
ATOM 3368 C CA . ILE A 1 455 ? -13.552 6.348 8.320 1.00 98.81 455 ILE A CA 1
ATOM 3369 C C . ILE A 1 455 ? -12.256 5.611 8.029 1.00 98.81 455 ILE A C 1
ATOM 3371 O O . ILE A 1 455 ? -11.593 5.134 8.945 1.00 98.81 455 ILE A O 1
ATOM 3375 N N . SER A 1 456 ? -11.874 5.523 6.754 1.00 98.62 456 SER A N 1
ATOM 3376 C CA . SER A 1 456 ? -10.546 5.043 6.383 1.00 98.62 456 SER A CA 1
ATOM 3377 C C . SER A 1 456 ? -9.655 6.190 5.924 1.00 98.62 456 SER A C 1
ATOM 3379 O O . SER A 1 456 ? -10.054 7.003 5.094 1.00 98.62 456 SER A O 1
ATOM 3381 N N . VAL A 1 457 ? -8.441 6.268 6.462 1.00 98.62 457 VAL A N 1
ATOM 3382 C CA . VAL A 1 457 ? -7.479 7.334 6.163 1.00 98.62 457 VAL A CA 1
ATOM 3383 C C . VAL A 1 457 ? -6.224 6.721 5.555 1.00 98.62 457 VAL A C 1
ATOM 3385 O O . VAL A 1 457 ? -5.598 5.837 6.138 1.00 98.62 457 VAL A O 1
ATOM 3388 N N . ASP A 1 458 ? -5.845 7.190 4.371 1.00 97.19 458 ASP A N 1
ATOM 3389 C CA . ASP A 1 458 ? -4.559 6.858 3.762 1.00 97.19 458 ASP A CA 1
ATOM 3390 C C . ASP A 1 458 ? -3.482 7.853 4.210 1.00 97.19 458 ASP A C 1
ATOM 3392 O O . ASP A 1 458 ? -3.708 9.059 4.191 1.00 97.19 458 ASP A O 1
ATOM 3396 N N . GLY A 1 459 ? -2.278 7.363 4.498 1.00 97.31 459 GLY A N 1
ATOM 3397 C CA . GLY A 1 459 ? -1.051 8.154 4.440 1.00 97.31 459 GLY A CA 1
ATOM 3398 C C . GLY A 1 459 ? -0.485 8.272 3.025 1.00 97.31 459 GLY A C 1
ATOM 3399 O O . GLY A 1 459 ? -0.877 7.543 2.106 1.00 97.31 459 GLY A O 1
ATOM 3400 N N . MET A 1 460 ? 0.475 9.180 2.846 1.00 95.69 460 MET A N 1
ATOM 3401 C CA . MET A 1 460 ? 1.184 9.435 1.578 1.00 95.69 460 MET A CA 1
ATOM 3402 C C . MET A 1 460 ? 1.873 8.178 1.002 1.00 95.69 460 MET A C 1
ATOM 3404 O O . MET A 1 460 ? 2.111 8.053 -0.199 1.00 95.69 460 MET A O 1
ATOM 3408 N N . GLU A 1 461 ? 2.151 7.199 1.856 1.00 96.38 461 GLU A N 1
ATOM 3409 C CA . GLU A 1 461 ? 2.705 5.887 1.540 1.00 96.38 461 GLU A CA 1
ATOM 3410 C C . GLU A 1 461 ? 1.715 4.963 0.803 1.00 96.38 461 GLU A C 1
ATOM 3412 O O . GLU A 1 461 ? 2.095 3.879 0.344 1.00 96.38 461 GLU A O 1
ATOM 3417 N N . GLY A 1 462 ? 0.441 5.356 0.686 1.00 95.88 462 GLY A N 1
ATOM 3418 C CA . GLY A 1 462 ? -0.586 4.621 -0.053 1.00 95.88 462 GLY A CA 1
ATOM 3419 C C . GLY A 1 462 ? -0.209 4.392 -1.520 1.00 95.88 462 GLY A C 1
ATOM 3420 O O . GLY A 1 462 ? 0.371 5.247 -2.181 1.00 95.88 462 GLY A O 1
ATOM 3421 N N . GLY A 1 463 ? -0.530 3.206 -2.045 1.00 95.44 463 GLY A N 1
ATOM 3422 C CA . GLY A 1 463 ? -0.159 2.796 -3.401 1.00 95.44 463 GLY A CA 1
ATOM 3423 C C . GLY A 1 463 ? -1.134 3.239 -4.497 1.00 95.44 463 GLY A C 1
ATOM 3424 O O . GLY A 1 463 ? -2.269 3.639 -4.246 1.00 95.44 463 GLY A O 1
ATOM 3425 N N . THR A 1 464 ? -0.702 3.109 -5.754 1.00 97.00 464 THR A N 1
ATOM 3426 C CA . THR A 1 464 ? -1.564 3.247 -6.939 1.00 97.00 464 THR A CA 1
ATOM 3427 C C . THR A 1 464 ? -1.100 2.343 -8.079 1.00 97.00 464 THR A C 1
ATOM 3429 O O . THR A 1 464 ? 0.071 1.973 -8.161 1.00 97.00 464 THR A O 1
ATOM 3432 N N . GLY A 1 465 ? -2.013 2.005 -8.991 1.00 95.19 465 GLY A N 1
ATOM 3433 C CA . GLY A 1 465 ? -1.651 1.413 -10.279 1.00 95.19 465 GLY A CA 1
ATOM 3434 C C . GLY A 1 465 ? -1.066 2.440 -11.255 1.00 95.19 465 GLY A C 1
ATOM 3435 O O . GLY A 1 465 ? -0.219 2.080 -12.068 1.00 95.19 465 GLY A O 1
ATOM 3436 N N . ALA A 1 466 ? -1.501 3.701 -11.161 1.00 94.81 466 ALA A N 1
ATOM 3437 C CA . ALA A 1 466 ? -1.039 4.808 -11.992 1.00 94.81 466 ALA A CA 1
ATOM 3438 C C . ALA A 1 466 ? -1.331 6.164 -11.324 1.00 94.81 466 ALA A C 1
ATOM 3440 O O . ALA A 1 466 ? -2.474 6.458 -10.943 1.00 94.81 466 ALA A O 1
ATOM 3441 N N . ALA A 1 467 ? -0.310 7.005 -11.204 1.00 94.81 467 ALA A N 1
ATOM 3442 C CA . ALA A 1 467 ? -0.447 8.435 -10.942 1.00 94.81 467 ALA A CA 1
ATOM 3443 C C . ALA A 1 467 ? 0.795 9.189 -11.447 1.00 94.81 467 ALA A C 1
ATOM 3445 O O . ALA A 1 467 ? 1.841 8.563 -11.657 1.00 94.81 467 ALA A O 1
ATOM 3446 N N . PRO A 1 468 ? 0.700 10.515 -11.647 1.00 93.62 468 PRO A N 1
ATOM 3447 C CA . PRO A 1 468 ? 1.879 11.344 -11.859 1.00 93.62 468 PRO A CA 1
ATOM 3448 C C . PRO A 1 468 ? 2.838 11.216 -10.671 1.00 93.62 468 PRO A C 1
ATOM 3450 O O . PRO A 1 468 ? 2.427 11.395 -9.527 1.00 93.62 468 PRO A O 1
ATOM 3453 N N . GLU A 1 469 ? 4.115 10.944 -10.931 1.00 91.50 469 GLU A N 1
ATOM 3454 C CA . GLU A 1 469 ? 5.128 10.764 -9.880 1.00 91.50 469 GLU A CA 1
ATOM 3455 C C . GLU A 1 469 ? 5.259 12.008 -8.999 1.00 91.50 469 GLU A C 1
ATOM 3457 O O . GLU A 1 469 ? 5.322 11.900 -7.779 1.00 91.50 469 GLU A O 1
ATOM 3462 N N . VAL A 1 470 ? 5.164 13.199 -9.597 1.00 92.56 470 VAL A N 1
ATOM 3463 C CA . VAL A 1 470 ? 5.163 14.467 -8.854 1.00 92.56 470 VAL A CA 1
ATOM 3464 C C . VAL A 1 470 ? 4.038 14.544 -7.818 1.00 92.56 470 VAL A C 1
ATOM 3466 O O . VAL A 1 470 ? 4.217 15.140 -6.765 1.00 92.56 470 VAL A O 1
ATOM 3469 N N . VAL A 1 471 ? 2.885 13.928 -8.079 1.00 95.06 471 VAL A N 1
ATOM 3470 C CA . VAL A 1 471 ? 1.768 13.922 -7.129 1.00 95.06 471 VAL A CA 1
ATOM 3471 C C . VAL A 1 471 ? 2.063 12.933 -6.002 1.00 95.06 471 VAL A C 1
ATOM 3473 O O . VAL A 1 471 ? 1.971 13.312 -4.836 1.00 95.06 471 VAL A O 1
ATOM 3476 N N . ILE A 1 472 ? 2.515 11.719 -6.336 1.00 94.75 472 ILE A N 1
ATOM 3477 C CA . ILE A 1 472 ? 2.880 10.685 -5.353 1.00 94.75 472 ILE A CA 1
ATOM 3478 C C . ILE A 1 472 ? 3.938 11.199 -4.363 1.00 94.75 472 ILE A C 1
ATOM 3480 O O . ILE A 1 472 ? 3.860 10.916 -3.173 1.00 94.75 472 ILE A O 1
ATOM 3484 N N . GLU A 1 473 ? 4.929 11.956 -4.845 1.00 92.62 473 GLU A N 1
ATOM 3485 C CA . GLU A 1 473 ? 6.086 12.378 -4.043 1.00 92.62 473 GLU A CA 1
ATOM 3486 C C . GLU A 1 473 ? 5.942 13.745 -3.356 1.00 92.62 473 GLU A C 1
ATOM 3488 O O . GLU A 1 473 ? 6.815 14.117 -2.565 1.00 92.62 473 GLU A O 1
ATOM 3493 N N . HIS A 1 474 ? 4.888 14.517 -3.647 1.00 93.00 474 HIS A N 1
ATOM 3494 C CA . HIS A 1 474 ? 4.746 15.890 -3.135 1.00 93.00 474 HIS A CA 1
ATOM 3495 C C . HIS A 1 474 ? 3.363 16.245 -2.587 1.00 93.00 474 HIS A C 1
ATOM 3497 O O . HIS A 1 474 ? 3.150 17.400 -2.216 1.00 93.00 474 HIS A O 1
ATOM 3503 N N . THR A 1 475 ? 2.422 15.303 -2.527 1.00 94.25 475 THR A N 1
ATOM 3504 C CA . THR A 1 475 ? 1.078 15.584 -2.012 1.00 94.25 475 THR A CA 1
ATOM 3505 C C . THR A 1 475 ? 0.727 14.677 -0.839 1.00 94.25 475 THR A C 1
ATOM 3507 O O . THR A 1 475 ? 0.845 13.459 -0.921 1.00 94.25 475 THR A O 1
ATOM 3510 N N . GLY A 1 476 ? 0.292 15.308 0.253 1.00 95.06 476 GLY A N 1
ATOM 3511 C CA . GLY A 1 476 ? -0.150 14.658 1.481 1.00 95.06 476 GLY A CA 1
ATOM 3512 C C . GLY A 1 476 ? 0.884 14.556 2.599 1.00 95.06 476 GLY A C 1
ATOM 3513 O O . GLY A 1 476 ? 2.034 14.969 2.460 1.00 95.06 476 GLY A O 1
ATOM 3514 N N . ILE A 1 477 ? 0.417 14.052 3.742 1.00 96.62 477 ILE A N 1
ATOM 3515 C CA . ILE A 1 477 ? 1.180 13.831 4.974 1.00 96.62 477 ILE A CA 1
ATOM 3516 C C . ILE A 1 477 ? 1.450 12.329 5.220 1.00 96.62 477 ILE A C 1
ATOM 3518 O O . ILE A 1 477 ? 0.688 11.485 4.737 1.00 96.62 477 ILE A O 1
ATOM 3522 N N . PRO A 1 478 ? 2.520 11.975 5.962 1.00 97.00 478 PRO A N 1
ATOM 3523 C CA . PRO A 1 478 ? 2.858 10.581 6.267 1.00 97.00 478 PRO A CA 1
ATOM 3524 C C . PRO A 1 478 ? 1.757 9.850 7.040 1.00 97.00 478 PRO A C 1
ATOM 3526 O O . PRO A 1 478 ? 1.066 10.473 7.849 1.00 97.00 478 PRO A O 1
ATOM 3529 N N . THR A 1 479 ? 1.661 8.526 6.882 1.00 97.81 479 THR A N 1
ATOM 3530 C CA . THR A 1 479 ? 0.692 7.663 7.586 1.00 97.81 479 THR A CA 1
ATOM 3531 C C . THR A 1 479 ? 0.689 7.902 9.089 1.00 97.81 479 THR A C 1
ATOM 3533 O O . THR A 1 479 ? -0.376 7.983 9.697 1.00 97.81 479 THR A O 1
ATOM 3536 N N . LEU A 1 480 ? 1.872 8.053 9.694 1.00 97.81 480 LEU A N 1
ATOM 3537 C CA . LEU A 1 480 ? 1.978 8.282 11.131 1.00 97.81 480 LEU A CA 1
ATOM 3538 C C . LEU A 1 480 ? 1.286 9.584 11.563 1.00 97.81 480 LEU A C 1
ATOM 3540 O O . LEU A 1 480 ? 0.562 9.593 12.551 1.00 97.81 480 LEU A O 1
ATOM 3544 N N . ALA A 1 481 ? 1.490 10.672 10.817 1.00 97.56 481 ALA A N 1
ATOM 3545 C CA . ALA A 1 481 ? 0.857 11.955 11.109 1.00 97.56 481 ALA A CA 1
ATOM 3546 C C . ALA A 1 481 ? -0.647 11.924 10.797 1.00 97.56 481 ALA A C 1
ATOM 3548 O O . ALA A 1 481 ? -1.442 12.417 11.591 1.00 97.56 481 ALA A O 1
ATOM 3549 N N . ALA A 1 482 ? -1.035 11.293 9.684 1.00 98.38 482 ALA A N 1
ATOM 3550 C CA . ALA A 1 482 ? -2.433 11.128 9.297 1.00 98.38 482 ALA A CA 1
ATOM 3551 C C . ALA A 1 482 ? -3.242 10.378 10.366 1.00 98.38 482 ALA A C 1
ATOM 3553 O O . ALA A 1 482 ? -4.345 10.797 10.700 1.00 98.38 482 ALA A O 1
ATOM 3554 N N . LEU A 1 483 ? -2.680 9.313 10.948 1.00 98.56 483 LEU A N 1
ATOM 3555 C CA . LEU A 1 483 ? -3.316 8.582 12.045 1.00 98.56 483 LEU A CA 1
ATOM 3556 C C . LEU A 1 483 ? -3.578 9.488 13.252 1.00 98.56 483 LEU A C 1
ATOM 3558 O O . LEU A 1 483 ? -4.698 9.537 13.750 1.00 98.56 483 LEU A O 1
ATOM 3562 N N . MET A 1 484 ? -2.567 10.239 13.688 1.00 98.19 484 MET A N 1
ATOM 3563 C CA . MET A 1 484 ? -2.698 11.113 14.855 1.00 98.19 484 MET A CA 1
ATOM 3564 C C . MET A 1 484 ? -3.683 12.258 14.617 1.00 98.19 484 MET A C 1
ATOM 3566 O O . MET A 1 484 ? -4.476 12.577 15.498 1.00 98.19 484 MET A O 1
ATOM 3570 N N . GLU A 1 485 ? -3.678 12.864 13.427 1.00 98.38 485 GLU A N 1
ATOM 3571 C CA . GLU A 1 485 ? -4.664 13.889 13.072 1.00 98.38 485 GLU A CA 1
ATOM 3572 C C . GLU A 1 485 ? -6.092 13.337 13.034 1.00 98.38 485 GLU A C 1
ATOM 3574 O O . GLU A 1 485 ? -7.011 14.017 13.489 1.00 98.38 485 GLU A O 1
ATOM 3579 N N . ALA A 1 486 ? -6.280 12.112 12.536 1.00 98.62 486 ALA A N 1
ATOM 3580 C CA . ALA A 1 486 ? -7.584 11.462 12.507 1.00 98.62 486 ALA A CA 1
ATOM 3581 C C . ALA A 1 486 ? -8.113 11.180 13.922 1.00 98.62 486 ALA A C 1
ATOM 3583 O O . ALA A 1 486 ? -9.255 11.516 14.232 1.00 98.62 486 ALA A O 1
ATOM 3584 N N . VAL A 1 487 ? -7.268 10.616 14.792 1.00 98.38 487 VAL A N 1
ATOM 3585 C CA . VAL A 1 487 ? -7.619 10.320 16.189 1.00 98.38 487 VAL A CA 1
ATOM 3586 C C . VAL A 1 487 ? -7.974 11.604 16.936 1.00 98.38 487 VAL A C 1
ATOM 3588 O O . VAL A 1 487 ? -9.090 11.716 17.437 1.00 98.38 487 VAL A O 1
ATOM 3591 N N . HIS A 1 488 ? -7.098 12.614 16.919 1.00 98.31 488 HIS A N 1
ATOM 3592 C CA . HIS A 1 488 ? -7.372 13.892 17.584 1.00 98.31 488 HIS A CA 1
ATOM 3593 C C . HIS A 1 488 ? -8.607 14.603 17.011 1.00 98.31 488 HIS A C 1
ATOM 3595 O O . HIS A 1 488 ? -9.348 15.250 17.750 1.00 98.31 488 HIS A O 1
ATOM 3601 N N . GLY A 1 489 ? -8.834 14.507 15.696 1.00 98.38 489 GLY A N 1
ATOM 3602 C CA . GLY A 1 489 ? -10.009 15.077 15.042 1.00 98.38 489 GLY A CA 1
ATOM 3603 C C . GLY A 1 489 ? -11.308 14.487 15.583 1.00 98.38 489 GLY A C 1
ATOM 3604 O O . GLY A 1 489 ? -12.213 15.246 15.929 1.00 98.38 489 GLY A O 1
ATOM 3605 N N . LEU A 1 490 ? -11.371 13.159 15.714 1.00 98.56 490 LEU A N 1
ATOM 3606 C CA . LEU A 1 490 ? -12.521 12.446 16.274 1.00 98.56 490 LEU A CA 1
ATOM 3607 C C . LEU A 1 490 ? -12.682 12.667 17.784 1.00 98.56 490 LEU A C 1
ATOM 3609 O O . LEU A 1 490 ? -13.811 12.791 18.255 1.00 98.56 490 LEU A O 1
ATOM 3613 N N . GLU A 1 491 ? -11.588 12.736 18.544 1.00 98.12 491 GLU A N 1
ATOM 3614 C CA . GLU A 1 491 ? -11.620 13.036 19.983 1.00 98.12 491 GLU A CA 1
ATOM 3615 C C . GLU A 1 491 ? -12.185 14.433 20.265 1.00 98.12 491 GLU A C 1
ATOM 3617 O O . GLU A 1 491 ? -13.019 14.590 21.155 1.00 98.12 491 GLU A O 1
ATOM 3622 N N . GLU A 1 492 ? -11.790 15.443 19.483 1.00 98.44 492 GLU A N 1
ATOM 3623 C CA . GLU A 1 492 ? -12.236 16.830 19.669 1.00 98.44 492 GLU A CA 1
ATOM 3624 C C . GLU A 1 492 ? -13.754 16.994 19.523 1.00 98.44 492 GLU A C 1
ATOM 3626 O O . GLU A 1 492 ? -14.358 17.796 20.236 1.00 98.44 492 GLU A O 1
ATOM 3631 N N . ILE A 1 493 ? -14.378 16.206 18.645 1.00 98.19 493 ILE A N 1
ATOM 3632 C CA . ILE A 1 493 ? -15.836 16.197 18.456 1.00 98.19 493 ILE A CA 1
ATOM 3633 C C . ILE A 1 493 ? -16.542 15.096 19.266 1.00 98.19 493 ILE A C 1
ATOM 3635 O O . ILE A 1 493 ? -17.749 14.907 19.123 1.00 98.19 493 ILE A O 1
ATOM 3639 N N . GLY A 1 494 ? -15.812 14.357 20.112 1.00 98.00 494 GLY A N 1
ATOM 3640 C CA . GLY A 1 494 ? -16.360 13.293 20.958 1.00 98.00 494 GLY A CA 1
ATOM 3641 C C . GLY A 1 494 ? -16.871 12.064 20.195 1.00 98.00 494 GLY A C 1
ATOM 3642 O O . GLY A 1 494 ? -17.761 11.378 20.688 1.00 98.00 494 GLY A O 1
ATOM 3643 N N . MET A 1 495 ? -16.340 11.790 18.998 1.00 97.94 495 MET A N 1
ATOM 3644 C CA . MET A 1 495 ? -16.778 10.697 18.113 1.00 97.94 495 MET A CA 1
ATOM 3645 C C . MET A 1 495 ? -15.808 9.509 18.057 1.00 97.94 495 MET A C 1
ATOM 3647 O O . MET A 1 495 ? -16.113 8.527 17.383 1.00 97.94 495 MET A O 1
ATOM 3651 N N . LYS A 1 496 ? -14.662 9.549 18.755 1.00 96.62 496 LYS A N 1
ATOM 3652 C CA . LYS A 1 496 ? -13.633 8.488 18.680 1.00 96.62 496 LYS A CA 1
ATOM 3653 C C . LYS A 1 496 ? -14.129 7.093 19.086 1.00 96.62 496 LYS A C 1
ATOM 3655 O O . LYS A 1 496 ? -13.671 6.110 18.510 1.00 96.62 496 LYS A O 1
ATOM 3660 N N . ASP A 1 497 ? -15.063 7.021 20.033 1.00 94.88 497 ASP A N 1
ATOM 3661 C CA . ASP A 1 497 ? -15.672 5.763 20.499 1.00 94.88 497 ASP A CA 1
ATOM 3662 C C . ASP A 1 497 ? -16.956 5.395 19.726 1.00 94.88 497 ASP A C 1
ATOM 3664 O O . ASP A 1 497 ? -17.614 4.408 20.042 1.00 94.88 497 ASP A O 1
ATOM 3668 N N . THR A 1 498 ? -17.371 6.225 18.761 1.00 97.06 498 THR A N 1
ATOM 3669 C CA . THR A 1 498 ? -18.621 6.060 17.990 1.00 97.06 498 THR A CA 1
ATOM 3670 C C . THR A 1 498 ? -18.372 5.772 16.510 1.00 97.06 498 THR A C 1
ATOM 3672 O O . THR A 1 498 ? -19.195 5.118 15.874 1.00 97.06 498 THR A O 1
ATOM 3675 N N . VAL A 1 499 ? -17.271 6.278 15.949 1.00 98.44 499 VAL A N 1
ATOM 3676 C CA . VAL A 1 499 ? -16.881 6.092 14.547 1.00 98.44 499 VAL A CA 1
ATOM 3677 C C . VAL A 1 499 ? -15.572 5.321 14.502 1.00 98.44 499 VAL A C 1
ATOM 3679 O O . VAL A 1 499 ? -14.560 5.797 15.019 1.00 98.44 499 VAL A O 1
ATOM 3682 N N . ASP A 1 500 ? -15.585 4.160 13.850 1.00 98.75 500 ASP A N 1
ATOM 3683 C CA . ASP A 1 500 ? -14.389 3.328 13.737 1.00 98.75 500 ASP A CA 1
ATOM 3684 C C . ASP A 1 500 ? -13.388 3.926 12.741 1.00 98.75 500 ASP A C 1
ATOM 3686 O O . ASP A 1 500 ? -13.759 4.503 11.712 1.00 98.75 500 ASP A O 1
ATOM 3690 N N . LEU A 1 501 ? -12.099 3.748 13.017 1.00 98.75 501 LEU A N 1
ATOM 3691 C CA . LEU A 1 501 ? -11.003 4.286 12.221 1.00 98.75 501 LEU A CA 1
ATOM 3692 C C . LEU A 1 501 ? -10.155 3.169 11.604 1.00 98.75 501 LEU A C 1
ATOM 3694 O O . LEU A 1 501 ? -9.524 2.378 12.304 1.00 98.75 501 LEU A O 1
ATOM 3698 N N . ILE A 1 502 ? -10.056 3.156 10.275 1.00 98.88 502 ILE A N 1
ATOM 3699 C CA . ILE A 1 502 ? -9.132 2.291 9.533 1.00 98.88 502 ILE A CA 1
ATOM 3700 C C . ILE A 1 502 ? -7.957 3.125 9.024 1.00 98.88 502 ILE A C 1
ATOM 3702 O O . ILE A 1 502 ? -8.144 4.058 8.246 1.00 98.88 502 ILE A O 1
ATOM 3706 N N . ILE A 1 503 ? -6.725 2.764 9.375 1.00 98.62 503 ILE A N 1
ATOM 3707 C CA . ILE A 1 503 ? -5.528 3.436 8.839 1.00 98.62 503 ILE A CA 1
ATOM 3708 C C . ILE A 1 503 ? -4.873 2.621 7.722 1.00 98.62 503 ILE A C 1
ATOM 3710 O O . ILE A 1 503 ? -4.863 1.387 7.727 1.00 98.62 503 ILE A O 1
ATOM 3714 N N . THR A 1 504 ? -4.300 3.300 6.732 1.00 97.56 504 THR A N 1
ATOM 3715 C CA . THR A 1 504 ? -3.504 2.653 5.686 1.00 97.56 504 THR A CA 1
ATOM 3716 C C . THR A 1 504 ? -2.436 3.572 5.102 1.00 97.56 504 THR A C 1
ATOM 3718 O O . THR A 1 504 ? -2.302 4.724 5.491 1.00 97.56 504 THR A O 1
ATOM 3721 N N . GLY A 1 505 ? -1.654 3.044 4.164 1.00 95.31 505 GLY A N 1
ATOM 3722 C CA . GLY A 1 505 ? -0.429 3.647 3.650 1.00 95.31 505 GLY A CA 1
ATOM 3723 C C . GLY A 1 505 ? 0.790 3.034 4.331 1.00 95.31 505 GLY A C 1
ATOM 3724 O O . GLY A 1 505 ? 1.040 3.258 5.507 1.00 95.31 505 GLY A O 1
ATOM 3725 N N . GLY A 1 506 ? 1.558 2.222 3.604 1.00 94.75 506 GLY A N 1
ATOM 3726 C CA . GLY A 1 506 ? 2.830 1.698 4.116 1.00 94.75 506 GLY A CA 1
ATOM 3727 C C . GLY A 1 506 ? 2.754 0.683 5.270 1.00 94.75 506 GLY A C 1
ATOM 3728 O O . GLY A 1 506 ? 3.790 0.401 5.862 1.00 94.75 506 GLY A O 1
ATOM 3729 N N . ILE A 1 507 ? 1.588 0.099 5.575 1.00 97.88 507 ILE A N 1
ATOM 3730 C CA . ILE A 1 507 ? 1.456 -0.987 6.567 1.00 97.88 507 ILE A CA 1
ATOM 3731 C C . ILE A 1 507 ? 2.036 -2.289 5.986 1.00 97.88 507 ILE A C 1
ATOM 3733 O O . ILE A 1 507 ? 1.581 -2.756 4.937 1.00 97.88 507 ILE A O 1
ATOM 3737 N N . ARG A 1 508 ? 3.063 -2.860 6.636 1.00 96.38 508 ARG A N 1
ATOM 3738 C CA . ARG A 1 508 ? 3.879 -3.974 6.101 1.00 96.38 508 ARG A CA 1
ATOM 3739 C C . ARG A 1 508 ? 3.972 -5.189 7.023 1.00 96.38 508 ARG A C 1
ATOM 3741 O O . ARG A 1 508 ? 4.305 -6.271 6.542 1.00 96.38 508 ARG A O 1
ATOM 3748 N N . SER A 1 509 ? 3.753 -5.035 8.323 1.00 98.12 509 SER A N 1
ATOM 3749 C CA . SER A 1 509 ? 4.013 -6.087 9.318 1.00 98.12 509 SER A CA 1
ATOM 3750 C C . SER A 1 509 ? 3.012 -6.052 10.466 1.00 98.12 509 SER A C 1
ATOM 3752 O O . SER A 1 509 ? 2.348 -5.035 10.663 1.00 98.12 509 SER A O 1
ATOM 3754 N N . GLY A 1 510 ? 2.927 -7.118 11.266 1.00 98.06 510 GLY A N 1
ATOM 3755 C CA . GLY A 1 510 ? 2.087 -7.112 12.465 1.00 98.06 510 GLY A CA 1
ATOM 3756 C C . GLY A 1 510 ? 2.545 -6.110 13.526 1.00 98.06 510 GLY A C 1
ATOM 3757 O O . GLY A 1 510 ? 1.729 -5.675 14.337 1.00 98.06 510 GLY A O 1
ATOM 3758 N N . ALA A 1 511 ? 3.813 -5.681 13.491 1.00 98.31 511 ALA A N 1
ATOM 3759 C CA . ALA A 1 511 ? 4.303 -4.575 14.309 1.00 98.31 511 ALA A CA 1
ATOM 3760 C C . ALA A 1 511 ? 3.705 -3.229 13.885 1.00 98.31 511 ALA A C 1
ATOM 3762 O O . ALA A 1 511 ? 3.348 -2.438 14.755 1.00 98.31 511 ALA A O 1
ATOM 3763 N N . ASP A 1 512 ? 3.556 -2.984 12.579 1.00 98.50 512 ASP A N 1
ATOM 3764 C CA . ASP A 1 512 ? 2.872 -1.786 12.083 1.00 98.50 512 ASP A CA 1
ATOM 3765 C C . ASP A 1 512 ? 1.409 -1.794 12.542 1.00 98.50 512 ASP A C 1
ATOM 3767 O O . ASP A 1 512 ? 0.946 -0.817 13.119 1.00 98.50 512 ASP A O 1
ATOM 3771 N N . VAL A 1 513 ? 0.715 -2.929 12.382 1.00 98.69 513 VAL A N 1
ATOM 3772 C CA . VAL A 1 513 ? -0.679 -3.086 12.834 1.00 98.69 513 VAL A CA 1
ATOM 3773 C C . VAL A 1 513 ? -0.808 -2.840 14.335 1.00 98.69 513 VAL A C 1
ATOM 3775 O O . VAL A 1 513 ? -1.643 -2.045 14.750 1.00 98.69 513 VAL A O 1
ATOM 3778 N N . ALA A 1 514 ? 0.044 -3.464 15.153 1.00 98.44 514 ALA A N 1
ATOM 3779 C CA . ALA A 1 514 ? -0.008 -3.322 16.605 1.00 98.44 514 ALA A CA 1
ATOM 3780 C C . ALA A 1 514 ? 0.185 -1.860 17.034 1.00 98.44 514 ALA A C 1
ATOM 3782 O O . ALA A 1 514 ? -0.594 -1.334 17.821 1.00 98.44 514 ALA A O 1
ATOM 3783 N N . LYS A 1 515 ? 1.186 -1.175 16.472 1.00 98.62 515 LYS A N 1
ATOM 3784 C CA . LYS A 1 515 ? 1.443 0.240 16.768 1.00 98.62 515 LYS A CA 1
ATOM 3785 C C . LYS A 1 515 ? 0.291 1.128 16.300 1.00 98.62 515 LYS A C 1
ATOM 3787 O O . LYS A 1 515 ? -0.106 2.018 17.038 1.00 98.62 515 LYS A O 1
ATOM 3792 N N . SER A 1 516 ? -0.266 0.879 15.115 1.00 98.50 516 SER A N 1
ATOM 3793 C CA . SER A 1 516 ? -1.439 1.602 14.619 1.00 98.50 516 SER A CA 1
ATOM 3794 C C . SER A 1 516 ? -2.649 1.444 15.538 1.00 98.50 516 SER A C 1
ATOM 3796 O O . SER A 1 516 ? -3.299 2.440 15.843 1.00 98.50 516 SER A O 1
ATOM 3798 N N . MET A 1 517 ? -2.918 0.227 16.017 1.00 98.25 517 MET A N 1
ATOM 3799 C CA . MET A 1 517 ? -4.023 -0.021 16.945 1.00 98.25 517 MET A CA 1
ATOM 3800 C C . MET A 1 517 ? -3.806 0.671 18.290 1.00 98.25 517 MET A C 1
ATOM 3802 O O . MET A 1 517 ? -4.687 1.378 18.762 1.00 98.25 517 MET A O 1
ATOM 3806 N N . ALA A 1 518 ? -2.601 0.565 18.859 1.00 98.19 518 ALA A N 1
ATOM 3807 C CA . ALA A 1 518 ? -2.255 1.258 20.099 1.00 98.19 518 ALA A CA 1
ATOM 3808 C C . ALA A 1 518 ? -2.326 2.788 19.989 1.00 98.19 518 ALA A C 1
ATOM 3810 O O . ALA A 1 518 ? -2.568 3.458 20.985 1.00 98.19 518 ALA A O 1
ATOM 3811 N N . LEU A 1 519 ? -2.122 3.349 18.796 1.00 98.31 519 LEU A N 1
ATOM 3812 C CA . LEU A 1 519 ? -2.271 4.782 18.536 1.00 98.31 519 LEU A CA 1
ATOM 3813 C C . LEU A 1 519 ? -3.728 5.214 18.292 1.00 98.31 519 LEU A C 1
ATOM 3815 O O . LEU A 1 519 ? -3.962 6.407 18.140 1.00 98.31 519 LEU A O 1
ATOM 3819 N N . GLY A 1 520 ? -4.692 4.286 18.266 1.00 97.50 520 GLY A N 1
ATOM 3820 C CA . GLY A 1 520 ? -6.123 4.592 18.176 1.00 97.50 520 GLY A CA 1
ATOM 3821 C C . GLY A 1 520 ? -6.815 4.170 16.877 1.00 97.50 520 GLY A C 1
ATOM 3822 O O . GLY A 1 520 ? -7.962 4.555 16.670 1.00 97.50 520 GLY A O 1
ATOM 3823 N N . ALA A 1 521 ? -6.167 3.404 15.994 1.00 98.50 521 ALA A N 1
ATOM 3824 C CA . ALA A 1 521 ? -6.874 2.763 14.883 1.00 98.50 521 ALA A CA 1
ATOM 3825 C C . ALA A 1 521 ? -7.649 1.521 15.356 1.00 98.50 521 ALA A C 1
ATOM 3827 O O . ALA A 1 521 ? -7.165 0.756 16.186 1.00 98.50 521 ALA A O 1
ATOM 3828 N N . ASP A 1 522 ? -8.805 1.263 14.759 1.00 98.62 522 ASP A N 1
ATOM 3829 C CA . ASP A 1 522 ? -9.640 0.096 15.063 1.00 98.62 522 ASP A CA 1
ATOM 3830 C C . ASP A 1 522 ? -9.323 -1.081 14.122 1.00 98.62 522 ASP A C 1
ATOM 3832 O O . ASP A 1 522 ? -9.452 -2.250 14.491 1.00 98.62 522 ASP A O 1
ATOM 3836 N N . ALA A 1 523 ? -8.823 -0.780 12.919 1.00 98.75 523 ALA A N 1
ATOM 3837 C CA . ALA A 1 523 ? -8.298 -1.751 11.964 1.00 98.75 523 ALA A CA 1
ATOM 3838 C C . ALA A 1 523 ? -7.301 -1.104 10.981 1.00 98.75 523 ALA A C 1
ATOM 3840 O O . ALA A 1 523 ? -7.050 0.105 11.002 1.00 98.75 523 ALA A O 1
ATOM 3841 N N . VAL A 1 524 ? -6.715 -1.908 10.091 1.00 98.88 524 VAL A N 1
ATOM 3842 C CA . VAL A 1 524 ? -5.787 -1.436 9.055 1.00 98.88 524 VAL A CA 1
ATOM 3843 C C . VAL A 1 524 ? -6.131 -1.995 7.680 1.00 98.88 524 VAL A C 1
ATOM 3845 O O . VAL A 1 524 ? -6.561 -3.143 7.557 1.00 98.88 524 VAL A O 1
ATOM 3848 N N . TYR A 1 525 ? -5.841 -1.229 6.624 1.00 98.75 525 TYR A N 1
ATOM 3849 C CA . TYR A 1 525 ? -5.783 -1.794 5.274 1.00 98.75 525 TYR A CA 1
ATOM 3850 C C . TYR A 1 525 ? -4.361 -2.096 4.816 1.00 98.75 525 TYR A C 1
ATOM 3852 O O . TYR A 1 525 ? -3.452 -1.269 4.952 1.00 98.75 525 TYR A O 1
ATOM 3860 N N . ILE A 1 526 ? -4.216 -3.216 4.109 1.00 98.56 526 ILE A N 1
ATOM 3861 C CA . ILE A 1 526 ? -3.043 -3.546 3.299 1.00 98.56 526 ILE A CA 1
ATOM 3862 C C . ILE A 1 526 ? -3.400 -3.591 1.809 1.00 98.56 526 ILE A C 1
ATOM 3864 O O . ILE A 1 526 ? -4.398 -4.172 1.396 1.00 98.56 526 ILE A O 1
ATOM 3868 N N . GLY A 1 527 ? -2.556 -2.985 0.973 1.00 97.31 527 GLY A N 1
ATOM 3869 C CA . GLY A 1 527 ? -2.663 -3.067 -0.489 1.00 97.31 527 GLY A CA 1
ATOM 3870 C C . GLY A 1 527 ? -1.374 -3.604 -1.096 1.00 97.31 527 GLY A C 1
ATOM 3871 O O . GLY A 1 527 ? -1.283 -4.763 -1.499 1.00 97.31 527 GLY A O 1
ATOM 3872 N N . THR A 1 528 ? -0.328 -2.776 -1.079 1.00 96.94 528 THR A N 1
ATOM 3873 C CA . THR A 1 528 ? 1.003 -3.136 -1.590 1.00 96.94 528 THR A CA 1
ATOM 3874 C C . THR A 1 528 ? 1.574 -4.394 -0.933 1.00 96.94 528 THR A C 1
ATOM 3876 O O . THR A 1 528 ? 2.090 -5.252 -1.645 1.00 96.94 528 THR A O 1
ATOM 3879 N N . GLY A 1 529 ? 1.443 -4.542 0.391 1.00 96.50 529 GLY A N 1
ATOM 3880 C CA . GLY A 1 529 ? 1.887 -5.742 1.107 1.00 96.50 529 GLY A CA 1
ATOM 3881 C C . GLY A 1 529 ? 1.203 -7.016 0.598 1.00 96.50 529 GLY A C 1
ATOM 3882 O O . GLY A 1 529 ? 1.885 -7.986 0.280 1.00 96.50 529 GLY A O 1
ATOM 3883 N N . ALA A 1 530 ? -0.122 -6.983 0.404 1.00 97.75 530 ALA A N 1
ATOM 3884 C CA . ALA A 1 530 ? -0.882 -8.111 -0.142 1.00 97.75 530 ALA A CA 1
ATOM 3885 C C . ALA A 1 530 ? -0.454 -8.455 -1.581 1.00 97.75 530 ALA A C 1
ATOM 3887 O O . ALA A 1 530 ? -0.248 -9.625 -1.905 1.00 97.75 530 ALA A O 1
ATOM 3888 N N . MET A 1 531 ? -0.237 -7.443 -2.431 1.00 97.44 531 MET A N 1
ATOM 3889 C CA . MET A 1 531 ? 0.291 -7.660 -3.782 1.00 97.44 531 MET A CA 1
ATOM 3890 C C . MET A 1 531 ? 1.686 -8.296 -3.761 1.00 97.44 531 MET A C 1
ATOM 3892 O O . MET A 1 531 ? 1.972 -9.185 -4.560 1.00 97.44 531 MET A O 1
ATOM 3896 N N . ILE A 1 532 ? 2.580 -7.846 -2.876 1.00 95.31 532 ILE A N 1
ATOM 3897 C CA . ILE A 1 532 ? 3.925 -8.424 -2.746 1.00 95.31 532 ILE A CA 1
ATOM 3898 C C . ILE A 1 532 ? 3.830 -9.872 -2.268 1.00 95.31 532 ILE A C 1
ATOM 3900 O O . ILE A 1 532 ? 4.430 -10.744 -2.895 1.00 95.31 532 ILE A O 1
ATOM 3904 N N . ALA A 1 533 ? 3.028 -10.141 -1.234 1.00 95.44 533 ALA A N 1
ATOM 3905 C CA . ALA A 1 533 ? 2.822 -11.484 -0.701 1.00 95.44 533 ALA A CA 1
ATOM 3906 C C . ALA A 1 533 ? 2.372 -12.468 -1.789 1.00 95.44 533 ALA A C 1
ATOM 3908 O O . ALA A 1 533 ? 2.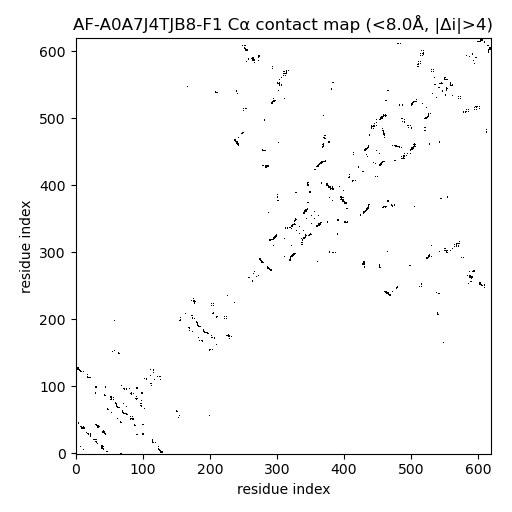882 -13.584 -1.861 1.00 95.44 533 ALA A O 1
ATOM 3909 N N . MET A 1 534 ? 1.479 -12.048 -2.687 1.00 93.88 534 MET A N 1
ATOM 3910 C CA . MET A 1 534 ? 0.981 -12.917 -3.753 1.00 93.88 534 MET A CA 1
ATOM 3911 C C . MET A 1 534 ? 2.009 -13.173 -4.871 1.00 93.88 534 MET A C 1
ATOM 3913 O O . MET A 1 534 ? 1.981 -14.232 -5.498 1.00 93.88 534 MET A O 1
ATOM 3917 N N . GLY A 1 535 ? 2.958 -12.251 -5.088 1.00 82.69 535 GLY A N 1
ATOM 3918 C CA . GLY A 1 535 ? 4.045 -12.417 -6.062 1.00 82.69 535 GLY A CA 1
ATOM 3919 C C . GLY A 1 535 ? 4.520 -11.147 -6.779 1.00 82.69 535 GLY A C 1
ATOM 3920 O O . GLY A 1 535 ? 5.390 -11.240 -7.649 1.00 82.69 535 GLY A O 1
ATOM 3921 N N . CYS A 1 536 ? 3.982 -9.965 -6.457 1.00 87.56 536 CYS A N 1
ATOM 3922 C CA . CYS A 1 536 ? 4.411 -8.705 -7.067 1.00 87.56 536 CYS A CA 1
ATOM 3923 C C . CYS A 1 536 ? 5.908 -8.445 -6.835 1.00 87.56 536 CYS A C 1
ATOM 3925 O O . CYS A 1 536 ? 6.424 -8.587 -5.730 1.00 87.56 536 CYS A O 1
ATOM 3927 N N . ARG A 1 537 ? 6.602 -8.002 -7.890 1.00 81.06 537 ARG A N 1
ATOM 3928 C CA . ARG A 1 537 ? 8.049 -7.716 -7.874 1.00 81.06 537 ARG A CA 1
ATOM 3929 C C . ARG A 1 537 ? 8.403 -6.266 -7.549 1.00 81.06 537 ARG A C 1
ATOM 3931 O O . ARG A 1 537 ? 9.566 -5.902 -7.631 1.00 81.06 537 ARG A O 1
ATOM 3938 N N . ALA A 1 538 ? 7.411 -5.433 -7.238 1.00 82.69 538 ALA A N 1
ATOM 3939 C CA . ALA A 1 538 ? 7.598 -4.008 -6.966 1.00 82.69 538 ALA A CA 1
ATOM 3940 C C . ALA A 1 538 ? 8.377 -3.240 -8.058 1.00 82.69 538 ALA A C 1
ATOM 3942 O O . ALA A 1 538 ? 9.083 -2.281 -7.767 1.00 82.69 538 ALA A O 1
ATOM 3943 N N . CYS A 1 539 ? 8.189 -3.616 -9.329 1.00 75.44 539 CYS A N 1
ATOM 3944 C CA . CYS A 1 539 ? 8.795 -2.954 -10.492 1.00 75.44 539 CYS A CA 1
ATOM 3945 C C . CYS A 1 539 ? 8.128 -1.617 -10.874 1.00 75.44 539 CYS A C 1
ATOM 3947 O O . CYS A 1 539 ? 8.536 -0.975 -11.833 1.00 75.44 539 CYS A O 1
ATOM 3949 N N . ARG A 1 540 ? 7.063 -1.198 -10.169 1.00 84.56 540 ARG A N 1
ATOM 3950 C CA . ARG A 1 540 ? 6.432 0.144 -10.260 1.00 84.56 540 ARG A CA 1
ATOM 3951 C C . ARG A 1 540 ? 5.880 0.556 -11.637 1.00 84.56 540 ARG A C 1
ATOM 3953 O O . ARG A 1 540 ? 5.325 1.639 -11.782 1.00 84.56 540 ARG A O 1
ATOM 3960 N N . MET A 1 541 ? 5.922 -0.330 -12.625 1.00 82.38 541 MET A N 1
ATOM 3961 C CA . MET A 1 541 ? 5.396 -0.139 -13.983 1.00 82.38 541 MET A CA 1
ATOM 3962 C C . MET A 1 541 ? 3.939 -0.596 -14.145 1.00 82.38 541 MET A C 1
ATOM 3964 O O . MET A 1 541 ? 3.501 -0.928 -15.247 1.00 82.38 541 MET A O 1
ATOM 3968 N N . CYS A 1 542 ? 3.176 -0.643 -13.051 1.00 89.75 542 CYS A N 1
ATOM 3969 C CA . CYS A 1 542 ? 1.798 -1.145 -13.016 1.00 89.75 542 CYS A CA 1
ATOM 3970 C C . CYS A 1 542 ? 0.883 -0.475 -14.058 1.00 89.75 542 CYS A C 1
ATOM 3972 O O . CYS A 1 542 ? -0.052 -1.107 -14.553 1.00 89.75 542 CYS A O 1
ATOM 3974 N N . TYR A 1 543 ? 1.168 0.782 -14.404 1.00 89.56 543 TYR A N 1
ATOM 3975 C CA . TYR A 1 543 ? 0.403 1.587 -15.355 1.00 89.56 543 TYR A CA 1
ATOM 3976 C C . TYR A 1 543 ? 0.512 1.093 -16.804 1.00 89.56 543 TYR A C 1
ATOM 3978 O O . TYR A 1 543 ? -0.434 1.268 -17.557 1.00 89.56 543 TYR A O 1
ATOM 3986 N N . THR A 1 544 ? 1.610 0.424 -17.169 1.00 84.56 544 THR A N 1
ATOM 3987 C CA . THR A 1 544 ? 1.895 -0.037 -18.547 1.00 84.56 544 THR A CA 1
ATOM 3988 C C . THR A 1 544 ? 1.076 -1.250 -18.986 1.00 84.56 544 THR A C 1
ATOM 3990 O O . THR A 1 544 ? 1.132 -1.661 -20.137 1.00 84.56 544 THR A O 1
ATOM 3993 N N . GLY A 1 545 ? 0.424 -1.939 -18.044 1.00 84.56 545 GLY A N 1
ATOM 3994 C CA . GLY A 1 545 ? -0.238 -3.213 -18.325 1.00 84.56 545 GLY A CA 1
ATOM 3995 C C . GLY A 1 545 ? 0.713 -4.378 -18.619 1.00 84.56 545 GLY A C 1
ATOM 3996 O O . GLY A 1 545 ? 0.234 -5.474 -18.867 1.00 84.56 545 GLY A O 1
ATOM 3997 N N . LYS A 1 546 ? 2.038 -4.211 -18.529 1.00 81.44 546 LYS A N 1
ATOM 3998 C CA . LYS A 1 546 ? 3.034 -5.254 -18.846 1.00 81.44 546 LYS A CA 1
ATOM 3999 C C . LYS A 1 546 ? 3.610 -5.931 -17.599 1.00 81.44 546 LYS A C 1
ATOM 4001 O O . LYS A 1 546 ? 4.817 -6.121 -17.476 1.00 81.44 546 LYS A O 1
ATOM 4006 N N . CYS A 1 547 ? 2.766 -6.235 -16.612 1.00 81.50 547 CYS A N 1
ATOM 4007 C CA . CYS A 1 547 ? 3.225 -6.846 -15.365 1.00 81.50 547 CYS A CA 1
ATOM 4008 C C . CYS A 1 547 ? 3.796 -8.256 -15.626 1.00 81.50 547 CYS A C 1
ATOM 4010 O O . CYS A 1 547 ? 3.042 -9.134 -16.041 1.00 81.50 547 CYS A O 1
ATOM 4012 N N . PRO A 1 548 ? 5.081 -8.529 -15.327 1.00 74.56 548 PRO A N 1
ATOM 4013 C CA . PRO A 1 548 ? 5.727 -9.785 -15.721 1.00 74.56 548 PRO A CA 1
ATOM 4014 C C . PRO A 1 548 ? 5.220 -11.016 -14.957 1.00 74.56 548 PRO A C 1
ATOM 4016 O O . PRO A 1 548 ? 5.512 -12.139 -15.360 1.00 74.56 548 PRO A O 1
ATOM 4019 N N . VAL A 1 549 ? 4.486 -10.803 -13.861 1.00 80.81 549 VAL A N 1
ATOM 4020 C CA . VAL A 1 549 ? 3.991 -11.833 -12.933 1.00 80.81 549 VAL A CA 1
ATOM 4021 C C . VAL A 1 549 ? 2.459 -11.887 -12.865 1.00 80.81 549 VAL A C 1
ATOM 4023 O O . VAL A 1 549 ? 1.912 -12.402 -11.899 1.00 80.81 549 VAL A O 1
ATOM 4026 N N . GLY A 1 550 ? 1.756 -11.289 -13.832 1.00 83.69 550 GLY A N 1
ATOM 4027 C CA . GLY A 1 550 ? 0.298 -11.431 -13.942 1.00 83.69 550 GLY A CA 1
ATOM 4028 C C . GLY A 1 550 ? -0.546 -10.657 -12.925 1.00 83.69 550 GLY A C 1
ATOM 4029 O O . GLY A 1 550 ? -1.758 -10.819 -12.909 1.00 83.69 550 GLY A O 1
ATOM 4030 N N . VAL A 1 551 ? 0.048 -9.793 -12.089 1.00 91.38 551 VAL A N 1
ATOM 4031 C CA . VAL A 1 551 ? -0.684 -9.047 -11.039 1.00 91.38 551 VAL A CA 1
ATOM 4032 C C . VAL A 1 551 ? -1.402 -7.809 -11.593 1.00 91.38 551 VAL A C 1
ATOM 4034 O O . VAL A 1 551 ? -2.600 -7.637 -11.400 1.00 91.38 551 VAL A O 1
ATOM 4037 N N . ALA A 1 552 ? -0.676 -6.917 -12.274 1.00 94.12 552 ALA A N 1
ATOM 4038 C CA . ALA A 1 552 ? -1.178 -5.607 -12.712 1.00 94.12 552 ALA A CA 1
ATOM 4039 C C . ALA A 1 552 ? -1.225 -5.486 -14.245 1.00 94.12 552 ALA A C 1
ATOM 4041 O O . ALA A 1 552 ? -0.614 -4.589 -14.831 1.00 94.12 552 ALA A O 1
ATOM 4042 N N . THR A 1 553 ? -1.919 -6.416 -14.898 1.00 91.50 553 THR A N 1
ATOM 4043 C CA . THR A 1 553 ? -2.006 -6.556 -16.360 1.00 91.50 553 THR A CA 1
ATOM 4044 C C . THR A 1 553 ? -3.402 -7.006 -16.787 1.00 91.50 553 THR A C 1
ATOM 4046 O O . THR A 1 553 ? -4.155 -7.515 -15.964 1.00 91.50 553 THR A O 1
ATOM 4049 N N . GLN A 1 554 ? -3.739 -6.766 -18.054 1.00 94.00 554 GLN A N 1
ATOM 4050 C CA . GLN A 1 554 ? -4.915 -7.329 -18.725 1.00 94.00 554 GLN A CA 1
ATOM 4051 C C . GLN A 1 554 ? -4.517 -8.180 -19.945 1.00 94.00 554 GLN A C 1
ATOM 4053 O O . GLN A 1 554 ? -5.378 -8.558 -20.734 1.00 94.00 554 GLN A O 1
ATOM 4058 N N . ASP A 1 555 ? -3.218 -8.436 -20.134 1.00 86.69 555 ASP A N 1
ATOM 4059 C CA . ASP A 1 555 ? -2.707 -9.311 -21.186 1.00 86.69 555 ASP A CA 1
ATOM 4060 C C . ASP A 1 555 ? -2.929 -10.772 -20.757 1.00 86.69 555 ASP A C 1
ATOM 4062 O O . ASP A 1 555 ? -2.356 -11.177 -19.739 1.00 86.69 555 ASP A O 1
ATOM 4066 N N . PRO A 1 556 ? -3.714 -11.572 -21.507 1.00 88.94 556 PRO A N 1
ATOM 4067 C CA . PRO A 1 556 ? -4.011 -12.957 -21.146 1.00 88.94 556 PRO A CA 1
ATOM 4068 C C . PRO A 1 556 ? -2.760 -13.810 -20.900 1.00 88.94 556 PRO A C 1
ATOM 4070 O O . PRO A 1 556 ? -2.720 -14.570 -19.936 1.00 88.94 556 PRO A O 1
ATOM 4073 N N . ILE A 1 557 ? -1.700 -13.624 -21.698 1.00 84.62 557 ILE A N 1
ATOM 4074 C CA . ILE A 1 557 ? -0.453 -14.399 -21.587 1.00 84.62 557 ILE A CA 1
ATOM 4075 C C . ILE A 1 557 ? 0.279 -14.058 -20.284 1.00 84.62 557 ILE A C 1
ATOM 4077 O O . ILE A 1 557 ? 0.936 -14.904 -19.672 1.00 84.62 557 ILE A O 1
ATOM 4081 N N . LEU A 1 558 ? 0.209 -12.797 -19.853 1.00 83.81 558 LEU A N 1
ATOM 4082 C CA . LEU A 1 558 ? 0.814 -12.372 -18.595 1.00 83.81 558 LEU A CA 1
ATOM 4083 C C . LEU A 1 558 ? -0.051 -12.772 -17.398 1.00 83.81 558 LEU A C 1
ATOM 4085 O O . LEU A 1 558 ? 0.511 -13.168 -16.378 1.00 83.81 558 LEU A O 1
ATOM 4089 N N . CYS A 1 559 ? -1.379 -12.693 -17.516 1.00 88.44 559 CYS A N 1
ATOM 4090 C CA . CYS A 1 559 ? -2.330 -13.119 -16.488 1.00 88.44 559 CYS A CA 1
ATOM 4091 C C . CYS A 1 559 ? -2.159 -14.598 -16.117 1.00 88.44 559 CYS A C 1
ATOM 4093 O O . CYS A 1 559 ? -2.110 -14.914 -14.930 1.00 88.44 559 CYS A O 1
ATOM 4095 N N . GLU A 1 560 ? -1.949 -15.480 -17.102 1.00 84.06 560 GLU A N 1
ATOM 4096 C CA . GLU A 1 560 ? -1.707 -16.921 -16.893 1.00 84.06 560 GLU A CA 1
ATOM 4097 C C . GLU A 1 560 ? -0.509 -17.229 -15.977 1.00 84.06 560 GLU A C 1
ATOM 4099 O O . GLU A 1 560 ? -0.406 -18.320 -15.418 1.00 84.06 560 GLU A O 1
ATOM 4104 N N . ARG A 1 561 ? 0.404 -16.271 -15.778 1.00 86.56 561 ARG A N 1
ATOM 4105 C CA . ARG A 1 561 ? 1.570 -16.438 -14.897 1.00 86.56 561 ARG A CA 1
ATOM 4106 C C . ARG A 1 561 ? 1.219 -16.376 -13.409 1.00 86.56 561 ARG A C 1
ATOM 4108 O O . ARG A 1 561 ? 2.074 -16.707 -12.586 1.00 86.56 561 ARG A O 1
ATOM 4115 N N . LEU A 1 562 ? 0.017 -15.917 -13.054 1.00 86.75 562 LEU A N 1
ATOM 4116 C CA . LEU A 1 562 ? -0.444 -15.832 -11.672 1.00 86.75 562 LEU A CA 1
ATOM 4117 C C . LEU A 1 562 ? -1.326 -17.037 -11.323 1.00 86.75 562 LEU A C 1
ATOM 4119 O O . LEU A 1 562 ? -2.507 -17.080 -11.658 1.00 86.75 562 LEU A O 1
ATOM 4123 N N . ASP A 1 563 ? -0.764 -17.989 -10.581 1.00 93.19 563 ASP A N 1
ATOM 4124 C CA . ASP A 1 563 ? -1.541 -19.071 -9.972 1.00 93.19 563 ASP A CA 1
ATOM 4125 C C . ASP A 1 563 ? -2.440 -18.503 -8.862 1.00 93.19 563 ASP A C 1
ATOM 4127 O O . 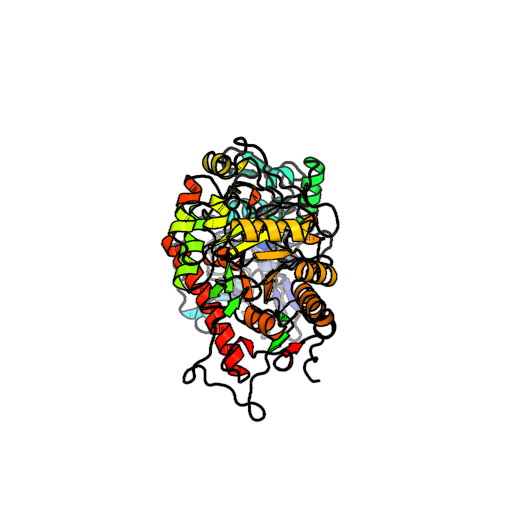ASP A 1 563 ? -1.955 -18.046 -7.822 1.00 93.19 563 ASP A O 1
ATOM 4131 N N . VAL A 1 564 ? -3.753 -18.518 -9.102 1.00 97.88 564 VAL A N 1
ATOM 4132 C CA . VAL A 1 564 ? -4.771 -17.925 -8.224 1.00 97.88 564 VAL A CA 1
ATOM 4133 C C . VAL A 1 564 ? -4.802 -18.582 -6.847 1.00 97.88 564 VAL A C 1
ATOM 4135 O O . VAL A 1 564 ? -4.919 -17.877 -5.845 1.00 97.88 564 VAL A O 1
ATOM 4138 N N . ASP A 1 565 ? -4.704 -19.908 -6.772 1.00 97.44 565 ASP A N 1
ATOM 4139 C CA . ASP A 1 565 ? -4.859 -20.630 -5.508 1.00 97.44 565 ASP A CA 1
ATOM 4140 C C . ASP A 1 565 ? -3.598 -20.489 -4.653 1.00 97.44 565 ASP A C 1
ATOM 4142 O O . ASP A 1 565 ? -3.681 -20.195 -3.456 1.00 97.44 565 ASP A O 1
ATOM 4146 N N . LEU A 1 566 ? -2.417 -20.566 -5.275 1.00 95.31 566 LEU A N 1
ATOM 4147 C CA . LEU A 1 566 ? -1.158 -20.272 -4.595 1.00 95.31 566 LEU A CA 1
ATOM 4148 C C . LEU A 1 566 ? -1.095 -18.810 -4.126 1.00 95.31 566 LEU A C 1
ATOM 4150 O O . LEU A 1 566 ? -0.655 -18.535 -3.006 1.00 95.31 566 LEU A O 1
ATOM 4154 N N . ALA A 1 567 ? -1.529 -17.867 -4.965 1.00 96.69 567 ALA A N 1
ATOM 4155 C CA . ALA A 1 567 ? -1.598 -16.452 -4.619 1.00 96.69 567 ALA A CA 1
ATOM 4156 C C . ALA A 1 567 ? -2.543 -16.213 -3.431 1.00 96.69 567 ALA A C 1
ATOM 4158 O O . ALA A 1 567 ? -2.153 -15.537 -2.478 1.00 96.69 567 ALA A O 1
ATOM 4159 N N . ALA A 1 568 ? -3.735 -16.816 -3.444 1.00 98.62 568 ALA A N 1
ATOM 4160 C CA . ALA A 1 568 ? -4.700 -16.736 -2.351 1.00 98.62 568 ALA A CA 1
ATOM 4161 C C . ALA A 1 568 ? -4.121 -17.277 -1.038 1.00 98.62 568 ALA A C 1
ATOM 4163 O O . ALA A 1 568 ? -4.181 -16.600 -0.011 1.00 98.62 568 ALA A O 1
ATOM 4164 N N . MET A 1 569 ? -3.481 -18.453 -1.073 1.00 98.44 569 MET A N 1
ATOM 4165 C CA . MET A 1 569 ? -2.815 -19.033 0.097 1.00 98.44 569 MET A CA 1
ATOM 4166 C C . MET A 1 569 ? -1.713 -18.124 0.651 1.00 98.44 569 MET A C 1
ATOM 4168 O O . MET A 1 569 ? -1.568 -17.995 1.866 1.00 98.44 569 MET A O 1
ATOM 4172 N N . ARG A 1 570 ? -0.923 -17.477 -0.214 1.00 98.00 570 ARG A N 1
ATOM 4173 C CA . ARG A 1 570 ? 0.127 -16.541 0.218 1.00 98.00 570 ARG A CA 1
ATOM 4174 C C . ARG A 1 570 ? -0.444 -15.286 0.873 1.00 98.00 570 ARG A C 1
ATOM 4176 O O . ARG A 1 570 ? 0.077 -14.868 1.903 1.00 98.00 570 ARG A O 1
ATOM 4183 N N . VAL A 1 571 ? -1.513 -14.718 0.312 1.00 98.56 571 VAL A N 1
ATOM 4184 C CA . VAL A 1 571 ? -2.226 -13.574 0.907 1.00 98.56 571 VAL A CA 1
ATOM 4185 C C . VAL A 1 571 ? -2.798 -13.952 2.276 1.00 98.56 571 VAL A C 1
ATOM 4187 O O . VAL A 1 571 ? -2.555 -13.241 3.249 1.00 98.56 571 VAL A O 1
ATOM 4190 N N . ALA A 1 572 ? -3.466 -15.105 2.376 1.00 98.81 572 ALA A N 1
ATOM 4191 C CA . ALA A 1 572 ? -3.993 -15.636 3.632 1.00 98.81 572 ALA A CA 1
ATOM 4192 C C . ALA A 1 572 ? -2.886 -15.817 4.685 1.00 98.81 572 ALA A C 1
ATOM 4194 O O . ALA A 1 572 ? -3.001 -15.335 5.810 1.00 98.81 572 ALA A O 1
ATOM 4195 N N . ASN A 1 573 ? -1.768 -16.451 4.316 1.00 98.50 573 ASN A N 1
ATOM 4196 C CA . ASN A 1 573 ? -0.629 -16.642 5.217 1.00 98.50 573 ASN A CA 1
ATOM 4197 C C . ASN A 1 573 ? -0.026 -15.316 5.690 1.00 98.50 573 ASN A C 1
ATOM 4199 O O . ASN A 1 573 ? 0.365 -15.208 6.850 1.00 98.50 573 ASN A O 1
ATOM 4203 N N . TYR A 1 574 ? 0.040 -14.312 4.817 1.00 98.75 574 TYR A N 1
ATOM 4204 C CA . TYR A 1 574 ? 0.554 -12.995 5.172 1.00 98.75 574 TYR A CA 1
ATOM 4205 C C . TYR A 1 574 ? -0.351 -12.284 6.185 1.00 98.75 574 TYR A C 1
ATOM 4207 O O . TYR A 1 574 ? 0.134 -11.877 7.239 1.00 98.75 574 TYR A O 1
ATOM 4215 N N . ILE A 1 575 ? -1.664 -12.232 5.935 1.00 98.81 575 ILE A N 1
ATOM 4216 C CA . ILE A 1 575 ? -2.643 -11.663 6.877 1.00 98.81 575 ILE A CA 1
ATOM 4217 C C . ILE A 1 575 ? -2.608 -12.413 8.215 1.00 98.81 575 ILE A C 1
ATOM 4219 O O . ILE A 1 575 ? -2.565 -11.794 9.282 1.00 98.81 575 ILE A O 1
ATOM 4223 N N . LYS A 1 576 ? -2.553 -13.749 8.176 1.00 98.62 576 LYS A N 1
ATOM 4224 C CA . LYS A 1 576 ? -2.436 -14.584 9.376 1.00 98.62 576 LYS A CA 1
ATOM 4225 C C . LYS A 1 576 ? -1.153 -14.288 10.160 1.00 98.62 576 LYS A C 1
ATOM 4227 O O . LYS A 1 576 ? -1.218 -14.166 11.379 1.00 98.62 576 LYS A O 1
ATOM 4232 N N . SER A 1 577 ? -0.010 -14.142 9.483 1.00 98.56 577 SER A N 1
ATOM 4233 C CA . SER A 1 577 ? 1.267 -13.788 10.125 1.00 98.56 577 SER A CA 1
ATOM 4234 C C . SER A 1 577 ? 1.183 -12.428 10.803 1.00 98.56 577 SER A C 1
ATOM 4236 O O . SER A 1 577 ? 1.511 -12.323 11.980 1.00 98.56 577 SER A O 1
ATOM 4238 N N . MET A 1 578 ? 0.669 -11.413 10.100 1.00 98.75 578 MET A N 1
ATOM 4239 C CA . MET A 1 578 ? 0.487 -10.073 10.664 1.00 98.75 578 MET A CA 1
ATOM 4240 C C . MET A 1 578 ? -0.410 -10.115 11.905 1.00 98.75 578 MET A C 1
ATOM 4242 O O . MET A 1 578 ? -0.070 -9.523 12.922 1.00 98.75 578 MET A O 1
ATOM 4246 N N . THR A 1 579 ? -1.500 -10.883 11.857 1.00 98.62 579 THR A N 1
ATOM 4247 C CA . THR A 1 579 ? -2.427 -11.049 12.987 1.00 98.62 579 THR A CA 1
ATOM 4248 C C . THR A 1 579 ? -1.750 -11.707 14.194 1.00 98.62 579 THR A C 1
ATOM 4250 O O . THR A 1 579 ? -1.866 -11.213 15.314 1.00 98.62 579 THR A O 1
ATOM 4253 N N . GLU A 1 580 ? -1.002 -12.795 13.987 1.00 97.88 580 GLU A N 1
ATOM 4254 C CA . GLU A 1 580 ? -0.279 -13.486 15.066 1.00 97.88 580 GLU A CA 1
ATOM 4255 C C . GLU A 1 580 ? 0.877 -12.653 15.639 1.00 97.88 580 GLU A C 1
ATOM 4257 O O . GLU A 1 580 ? 1.154 -12.715 16.838 1.00 97.88 580 GLU A O 1
ATOM 4262 N N . GLU A 1 581 ? 1.548 -11.854 14.811 1.00 98.06 581 GLU A N 1
ATOM 4263 C CA . GLU A 1 581 ? 2.554 -10.882 15.244 1.00 98.06 581 GLU A CA 1
ATOM 4264 C C . GLU A 1 581 ? 1.923 -9.783 16.110 1.00 98.06 581 GLU A C 1
ATOM 4266 O O . GLU A 1 581 ? 2.421 -9.513 17.202 1.00 98.06 581 GLU A O 1
ATOM 4271 N N . THR A 1 582 ? 0.801 -9.197 15.680 1.00 98.25 582 THR A N 1
ATOM 4272 C CA . THR A 1 582 ? 0.057 -8.195 16.459 1.00 98.25 582 THR A CA 1
ATOM 4273 C C . THR A 1 582 ? -0.402 -8.750 17.797 1.00 98.25 582 THR A C 1
ATOM 4275 O O . THR A 1 582 ? -0.145 -8.150 18.839 1.00 98.25 582 THR A O 1
ATOM 4278 N N . LYS A 1 583 ? -1.013 -9.936 17.781 1.00 97.56 583 LYS A N 1
ATOM 4279 C CA . LYS A 1 583 ? -1.425 -10.668 18.978 1.00 97.56 583 LYS A CA 1
ATOM 4280 C C . LYS A 1 583 ? -0.258 -10.886 19.939 1.00 97.56 583 LYS A C 1
ATOM 4282 O O . LYS A 1 583 ? -0.381 -10.609 21.128 1.00 97.56 583 LYS A O 1
ATOM 4287 N N . MET A 1 584 ? 0.879 -11.356 19.427 1.00 97.19 584 MET A N 1
ATOM 4288 C CA . MET A 1 584 ? 2.081 -11.580 20.229 1.00 97.19 584 MET A CA 1
ATOM 4289 C C . MET A 1 584 ? 2.578 -10.285 20.874 1.00 97.19 584 MET A C 1
ATOM 4291 O O . MET A 1 584 ? 2.924 -10.293 22.050 1.00 97.19 584 MET A O 1
ATOM 4295 N N . LEU A 1 585 ? 2.584 -9.174 20.140 1.00 97.75 585 LEU A N 1
ATOM 4296 C CA . LEU A 1 585 ? 2.998 -7.876 20.669 1.00 97.75 585 LEU A CA 1
ATOM 4297 C C . LEU A 1 585 ? 2.028 -7.338 21.733 1.00 97.75 585 LEU A C 1
ATOM 4299 O O . LEU A 1 585 ? 2.487 -6.849 22.764 1.00 97.75 585 LEU A O 1
ATOM 4303 N N . ALA A 1 586 ? 0.717 -7.508 21.534 1.00 97.31 586 ALA A N 1
ATOM 4304 C CA . ALA A 1 586 ? -0.302 -7.174 22.529 1.00 97.31 586 ALA A CA 1
ATOM 4305 C C . ALA A 1 586 ? -0.111 -7.959 23.834 1.00 97.31 586 ALA A C 1
ATOM 4307 O O . ALA A 1 586 ? -0.056 -7.384 24.922 1.00 97.31 586 ALA A O 1
ATOM 4308 N N . GLN A 1 587 ? 0.086 -9.273 23.714 1.00 97.38 587 GLN A N 1
ATOM 4309 C CA . GLN A 1 587 ? 0.320 -10.159 24.851 1.00 97.38 587 GLN A CA 1
ATOM 4310 C C . GLN A 1 587 ? 1.611 -9.817 25.597 1.00 97.38 587 GLN A C 1
ATOM 4312 O O . GLN A 1 587 ? 1.625 -9.806 26.829 1.00 97.38 587 GLN A O 1
ATOM 4317 N N . LEU A 1 588 ? 2.678 -9.462 24.872 1.00 96.69 588 LEU A N 1
ATOM 4318 C CA . LEU A 1 588 ? 3.933 -9.033 25.485 1.00 96.69 588 LEU A CA 1
ATOM 4319 C C . LEU A 1 588 ? 3.780 -7.765 26.324 1.00 96.69 588 LEU A C 1
ATOM 4321 O O . LEU A 1 588 ? 4.470 -7.674 27.333 1.00 96.69 588 LEU A O 1
ATOM 4325 N N . ALA A 1 589 ? 2.893 -6.827 25.977 1.00 96.62 589 ALA A N 1
ATOM 4326 C CA . ALA A 1 589 ? 2.613 -5.671 26.840 1.00 96.62 589 ALA A CA 1
ATOM 4327 C C . ALA A 1 589 ? 1.539 -5.938 27.915 1.00 96.62 589 ALA A C 1
ATOM 4329 O O . ALA A 1 589 ? 1.200 -5.041 28.675 1.00 96.62 589 ALA A O 1
ATOM 4330 N N . GLY A 1 590 ? 1.040 -7.175 28.031 1.00 96.56 590 GLY A N 1
ATOM 4331 C CA . GLY A 1 590 ? 0.102 -7.575 29.088 1.00 96.56 590 GLY A CA 1
ATOM 4332 C C . GLY A 1 590 ? -1.371 -7.589 28.684 1.00 96.56 590 GLY A C 1
ATOM 4333 O O . GLY A 1 590 ? -2.238 -7.676 29.553 1.00 96.56 590 GLY A O 1
ATOM 4334 N N . HIS A 1 591 ? -1.681 -7.551 27.385 1.00 97.00 591 HIS A N 1
ATOM 4335 C CA . HIS A 1 591 ? -3.060 -7.496 26.897 1.00 97.00 591 HIS A CA 1
ATOM 4336 C C . HIS A 1 591 ? -3.521 -8.821 26.287 1.00 97.00 591 HIS A C 1
ATOM 4338 O O . HIS A 1 591 ? -2.850 -9.422 25.451 1.00 97.00 591 HIS A O 1
ATOM 4344 N N . ASN A 1 592 ? -4.718 -9.262 26.676 1.00 96.50 592 ASN A N 1
ATOM 4345 C CA . ASN A 1 592 ? -5.397 -10.440 26.119 1.00 96.50 592 ASN A CA 1
ATOM 4346 C C . ASN A 1 592 ? -6.456 -10.088 25.057 1.00 96.50 592 ASN A C 1
ATOM 4348 O O . ASN A 1 592 ? -7.266 -10.929 24.671 1.00 96.50 592 ASN A O 1
ATOM 4352 N N . ASP A 1 593 ? -6.485 -8.837 24.615 1.00 97.69 593 ASP A N 1
ATOM 4353 C CA . ASP A 1 593 ? -7.320 -8.347 23.525 1.00 97.69 593 ASP A CA 1
ATOM 4354 C C . ASP A 1 593 ? -6.534 -7.237 22.830 1.00 97.69 593 ASP A C 1
ATOM 4356 O O . ASP A 1 593 ? -6.087 -6.299 23.493 1.00 97.69 593 ASP A O 1
ATOM 4360 N N . ILE A 1 594 ? -6.336 -7.351 21.517 1.00 97.00 594 ILE A N 1
ATOM 4361 C CA . ILE A 1 594 ? -5.535 -6.387 20.750 1.00 97.00 594 ILE A CA 1
ATOM 4362 C C . ILE A 1 594 ? -6.127 -4.970 20.771 1.00 97.00 594 ILE A C 1
ATOM 4364 O O . ILE A 1 594 ? -5.404 -4.010 20.538 1.00 97.00 594 ILE A O 1
ATOM 4368 N N . ARG A 1 595 ? -7.417 -4.819 21.095 1.00 96.50 595 ARG A N 1
ATOM 4369 C CA . ARG A 1 595 ? -8.099 -3.519 21.203 1.00 96.50 595 ARG A CA 1
ATOM 4370 C C . ARG A 1 595 ? -7.804 -2.791 22.516 1.00 96.50 595 ARG A C 1
ATOM 4372 O O . ARG A 1 595 ? -8.176 -1.638 22.671 1.00 96.50 595 ARG A O 1
ATOM 4379 N N . LYS A 1 596 ? -7.161 -3.460 23.480 1.00 95.88 596 LYS A N 1
ATOM 4380 C CA . LYS A 1 596 ? -6.717 -2.842 24.744 1.00 95.88 596 LYS A CA 1
ATOM 4381 C C . LYS A 1 596 ? -5.334 -2.207 24.641 1.00 95.88 596 LYS A C 1
ATOM 4383 O O . LYS A 1 596 ? -4.882 -1.581 25.596 1.00 95.88 596 LYS A O 1
ATOM 4388 N N . PHE A 1 597 ? -4.661 -2.403 23.511 1.00 93.62 597 PHE A N 1
ATOM 4389 C CA . PHE A 1 597 ? -3.366 -1.805 23.254 1.00 93.62 597 PHE A CA 1
ATOM 4390 C C . PHE A 1 597 ? -3.493 -0.286 23.236 1.00 93.62 597 PHE A C 1
ATOM 4392 O O . PHE A 1 597 ? -4.452 0.247 22.684 1.00 93.62 597 PHE A O 1
ATOM 4399 N N . SER A 1 598 ? -2.548 0.401 23.869 1.00 94.94 598 SER A N 1
ATOM 4400 C CA . SER A 1 598 ? -2.688 1.824 24.168 1.00 94.94 598 SER A CA 1
ATOM 4401 C C . SER A 1 598 ? -1.393 2.602 23.925 1.00 94.94 598 SER A C 1
ATOM 4403 O O . SER A 1 598 ? -0.309 2.008 23.872 1.00 94.94 598 SER A O 1
ATOM 4405 N N . PRO A 1 599 ? -1.449 3.945 23.851 1.00 96.19 599 PRO A N 1
ATOM 4406 C CA . PRO A 1 599 ? -0.246 4.760 23.701 1.00 96.19 599 PRO A CA 1
ATOM 4407 C C . PRO A 1 599 ? 0.749 4.603 24.864 1.00 96.19 599 PRO A C 1
ATOM 4409 O O . PRO A 1 599 ? 1.947 4.828 24.690 1.00 96.19 599 PRO A O 1
ATOM 4412 N N . ASP A 1 600 ? 0.291 4.183 26.048 1.00 94.38 600 ASP A N 1
ATOM 4413 C CA . ASP A 1 600 ? 1.161 3.960 27.207 1.00 94.38 600 ASP A CA 1
ATOM 4414 C C . ASP A 1 600 ? 2.122 2.778 27.031 1.00 94.38 600 ASP A C 1
ATOM 4416 O O . ASP A 1 600 ? 3.233 2.799 27.586 1.00 94.38 600 ASP A O 1
ATOM 4420 N N . ASP A 1 601 ? 1.734 1.813 26.196 1.00 96.12 601 ASP A N 1
ATOM 4421 C CA . ASP A 1 601 ? 2.533 0.652 25.807 1.00 96.12 601 ASP A CA 1
ATOM 4422 C C . ASP A 1 601 ? 3.627 1.015 24.785 1.00 96.12 601 ASP A C 1
ATOM 4424 O O . ASP A 1 601 ? 4.451 0.173 24.428 1.00 96.12 601 ASP A O 1
ATOM 4428 N N . LEU A 1 602 ? 3.668 2.262 24.301 1.00 97.50 602 LEU A N 1
ATOM 4429 C CA . LEU A 1 602 ? 4.563 2.706 23.234 1.00 97.50 602 LEU A CA 1
ATOM 4430 C C . LEU A 1 602 ? 5.587 3.745 23.706 1.00 97.50 602 LEU A C 1
ATOM 4432 O O . LEU A 1 602 ? 5.343 4.552 24.605 1.00 97.50 602 LEU A O 1
ATOM 4436 N N . ARG A 1 603 ? 6.751 3.779 23.050 1.00 97.69 603 ARG A N 1
ATOM 4437 C CA . ARG A 1 603 ? 7.726 4.877 23.157 1.00 97.69 603 ARG A CA 1
ATOM 4438 C C . ARG A 1 603 ? 8.229 5.299 21.788 1.00 97.69 603 ARG A C 1
ATOM 4440 O O . ARG A 1 603 ? 8.475 4.465 20.921 1.00 97.69 603 ARG A O 1
ATOM 4447 N N . ALA A 1 604 ? 8.438 6.597 21.621 1.00 98.19 604 ALA A N 1
ATOM 4448 C CA . ALA A 1 604 ? 9.090 7.150 20.444 1.00 98.19 604 ALA A CA 1
ATOM 4449 C C . ALA A 1 604 ? 10.615 7.016 20.567 1.00 98.19 604 ALA A C 1
ATOM 4451 O O . ALA A 1 604 ? 11.183 7.338 21.609 1.00 98.19 604 ALA A O 1
ATOM 4452 N N . LEU A 1 605 ? 11.287 6.584 19.500 1.00 97.44 605 LEU A N 1
ATOM 4453 C CA . LEU A 1 605 ? 12.749 6.435 19.446 1.00 97.44 605 LEU A CA 1
ATOM 4454 C C . LEU A 1 605 ? 13.478 7.752 19.150 1.00 97.44 605 LEU A C 1
ATOM 4456 O O . LEU A 1 605 ? 14.684 7.858 19.362 1.00 97.44 605 LEU A O 1
ATOM 4460 N N . ASN A 1 606 ? 12.766 8.759 18.643 1.00 96.12 606 ASN A N 1
ATOM 4461 C CA . ASN A 1 606 ? 13.326 10.068 18.327 1.00 96.12 606 ASN A CA 1
ATOM 4462 C C . ASN A 1 606 ? 12.346 11.204 18.664 1.00 96.12 606 ASN A C 1
ATOM 4464 O O . ASN A 1 606 ? 11.142 10.998 18.832 1.00 96.12 606 ASN A O 1
ATOM 4468 N N . SER A 1 607 ? 12.882 12.423 18.778 1.00 95.94 607 SER A N 1
ATOM 4469 C CA . SER A 1 607 ? 12.118 13.606 19.190 1.00 95.94 607 SER A CA 1
ATOM 4470 C C . SER A 1 607 ? 11.024 14.006 18.209 1.00 95.94 607 SER A C 1
ATOM 4472 O O . SER A 1 607 ? 10.019 14.577 18.623 1.00 95.94 607 SER A O 1
ATOM 4474 N N . ASP A 1 608 ? 11.220 13.747 16.919 1.00 95.38 608 ASP A N 1
ATOM 4475 C CA . ASP A 1 608 ? 10.266 14.153 15.888 1.00 95.38 608 ASP A CA 1
ATOM 4476 C C . ASP A 1 608 ? 9.019 13.273 15.961 1.00 95.38 608 ASP A C 1
ATOM 4478 O O . ASP A 1 608 ? 7.902 13.778 16.009 1.00 95.38 608 ASP A O 1
ATOM 4482 N N . THR A 1 609 ? 9.219 11.967 16.121 1.00 96.81 609 THR A N 1
ATOM 4483 C CA . THR A 1 609 ? 8.153 10.987 16.358 1.00 96.81 609 THR A CA 1
ATOM 4484 C C . THR A 1 609 ? 7.397 11.295 17.645 1.00 96.81 609 THR A C 1
ATOM 4486 O O . THR A 1 609 ? 6.168 11.286 17.641 1.00 96.81 609 THR A O 1
ATOM 4489 N N . ALA A 1 610 ? 8.102 11.643 18.728 1.00 97.19 610 ALA A N 1
ATOM 4490 C CA . ALA A 1 610 ? 7.473 12.044 19.988 1.00 97.19 610 ALA A CA 1
ATOM 4491 C C . ALA A 1 610 ? 6.570 13.279 19.815 1.00 97.19 610 ALA A C 1
ATOM 4493 O O . ALA A 1 610 ? 5.458 13.310 20.328 1.00 97.19 610 ALA A O 1
ATOM 4494 N N . LYS A 1 611 ? 7.008 14.284 19.045 1.00 96.50 611 LYS A N 1
ATOM 4495 C CA . LYS A 1 611 ? 6.207 15.488 18.764 1.00 96.50 611 LYS A CA 1
ATOM 4496 C C . LYS A 1 611 ? 4.997 15.209 17.874 1.00 96.50 611 LYS A C 1
ATOM 4498 O O . LYS A 1 611 ? 3.960 15.822 18.086 1.00 96.50 611 LYS A O 1
ATOM 4503 N N . ILE A 1 612 ? 5.136 14.323 16.887 1.00 96.38 612 ILE A N 1
ATOM 4504 C CA . ILE A 1 612 ? 4.041 13.951 15.977 1.00 96.38 612 ILE A CA 1
ATOM 4505 C C . ILE A 1 612 ? 2.958 13.168 16.728 1.00 96.38 612 ILE A C 1
ATOM 4507 O O . ILE A 1 612 ? 1.774 13.409 16.530 1.00 96.38 612 ILE A O 1
ATOM 4511 N N . THR A 1 613 ? 3.371 12.227 17.577 1.00 97.12 613 THR A N 1
ATOM 4512 C CA . THR A 1 613 ? 2.467 11.249 18.205 1.00 97.12 613 THR A CA 1
ATOM 4513 C C . THR A 1 613 ? 2.021 11.611 19.612 1.00 97.12 613 THR A C 1
ATOM 4515 O O . THR A 1 613 ? 1.105 10.993 20.136 1.00 97.12 613 THR A O 1
ATOM 4518 N N . GLY A 1 614 ? 2.696 12.554 20.269 1.00 95.94 614 GLY A N 1
ATOM 4519 C CA . GLY A 1 614 ? 2.516 12.798 21.701 1.00 95.94 614 GLY A CA 1
ATOM 4520 C C . GLY A 1 614 ? 3.081 11.687 22.598 1.00 95.94 614 GLY A C 1
ATOM 4521 O O . GLY A 1 614 ? 2.993 11.794 23.820 1.00 95.94 614 GLY A O 1
ATOM 4522 N N . LEU A 1 615 ? 3.693 10.637 22.031 1.00 97.38 615 LEU A N 1
ATOM 4523 C CA . LEU A 1 615 ? 4.311 9.564 22.805 1.00 97.38 615 LEU A CA 1
ATOM 4524 C C . LEU A 1 615 ? 5.514 10.065 23.607 1.00 97.38 615 LEU A C 1
ATOM 4526 O O . LEU A 1 615 ? 6.286 10.925 23.174 1.00 97.38 615 LEU A O 1
ATOM 4530 N N . ARG A 1 616 ? 5.743 9.426 24.756 1.00 96.94 616 ARG A N 1
ATOM 4531 C CA . ARG A 1 616 ? 6.968 9.619 25.537 1.00 96.94 616 ARG A CA 1
ATOM 4532 C C . ARG A 1 616 ? 8.189 9.155 24.738 1.00 96.94 616 ARG A C 1
ATOM 4534 O O . ARG A 1 616 ? 8.184 8.075 24.140 1.00 96.94 616 ARG A O 1
ATOM 4541 N N . LEU A 1 617 ? 9.246 9.966 24.752 1.00 96.31 617 LEU A N 1
ATOM 4542 C CA . LEU A 1 617 ? 10.543 9.605 24.177 1.00 96.31 617 LEU A CA 1
ATOM 4543 C C . LEU A 1 617 ? 11.170 8.464 24.992 1.00 96.31 617 LEU A C 1
ATOM 4545 O O . LEU A 1 617 ? 11.024 8.419 26.212 1.00 96.31 617 LEU A O 1
ATOM 4549 N N . THR A 1 618 ? 11.899 7.554 24.349 1.00 91.06 618 THR A N 1
ATOM 4550 C CA . THR A 1 618 ? 12.653 6.522 25.069 1.00 91.06 618 THR A CA 1
ATOM 4551 C C . THR A 1 618 ? 13.589 7.137 26.107 1.00 91.06 618 THR A C 1
ATOM 4553 O O . THR A 1 618 ? 14.397 8.006 25.780 1.00 91.06 618 THR A O 1
ATOM 4556 N N . GLY A 1 619 ? 13.499 6.648 27.345 1.00 82.12 619 GLY A N 1
ATOM 4557 C CA . GLY A 1 619 ? 14.266 7.159 28.484 1.00 82.12 619 GLY A CA 1
ATOM 4558 C C . GLY A 1 619 ? 13.557 8.239 29.310 1.00 82.12 619 GLY A C 1
ATOM 4559 O O . GLY A 1 619 ? 14.148 8.687 30.291 1.00 82.12 619 GLY A O 1
ATOM 4560 N N . LEU A 1 620 ? 12.323 8.628 28.945 1.00 75.38 620 LEU A N 1
ATOM 4561 C CA . LEU A 1 620 ? 11.453 9.547 29.695 1.00 75.38 620 LEU A CA 1
ATOM 4562 C C . LEU A 1 620 ? 10.148 8.891 30.176 1.00 75.38 620 LEU A C 1
ATOM 4564 O O . LEU A 1 620 ? 9.620 7.970 29.498 1.00 75.38 620 LEU A O 1
#

Secondary structure (DSSP, 8-state):
--EEEEE-TTT-----HHHHHHHHHHSS-S-EEEE-SSSEEEE-----SS-HHHHT-TTS-EEEETTEEEE-TTT-----HHHHH-TT---EE-SS-EE----GGGTTS-SS-HHHHT-TT--EEEEEGGGT--GGGTT------S-S----PPPHHHHHHHHTTTT----SHHHHT-TT--EEEETTEEEE-TTT----SHHHHT-SSS-----S-TT-HHHHHHHHHHHHH-SPPEE-SS--S----GGGEEEPPP-SSSPPP-TTTS--B--EEE-TTT-SS-EEESSSEEE----BTTB-HHHHHHHHHHHHTTT-EEE--TT---HHHHHH-SEEEEEEETT-TT--HHHHHT-SEEEEES--TT-TTS--EE-GGG--HHHHHHHT--TT--EE--SS-TT--STTSHHHHHHHHHHHTTT-S-EEEEE-SSSHHHHHHHHHHTT-SEEEEE-TT---SSEEHHHHHHSS--HHHHHHHHHHHHHHTT-TTTSEEEEESS--SHHHHHHHHHTT-SEEEESHHHHHHHT----S-GGGS--TTSSS---HHHHTTS-HHHHHHHHHHHHHHHHHHHHHHHHHTT-SBGGG--GGGEEESSHHHHHHH-PPBTT-

Solvent-accessible surface area (backbone atoms only — not comparable to full-atom values): 32136 Å² total; per-residue (Å²): 107,62,70,39,80,48,59,45,30,88,53,27,86,70,84,53,47,36,33,54,38,32,18,73,74,63,77,54,50,28,46,50,79,43,82,50,100,70,42,27,38,68,37,52,49,72,44,56,96,79,45,48,30,39,78,47,31,92,65,65,20,36,46,57,56,85,57,37,47,44,73,44,69,89,54,46,80,80,79,60,48,36,33,76,38,28,94,76,52,25,40,50,71,60,100,88,48,79,41,43,45,61,64,68,65,49,75,77,77,51,97,62,44,51,34,39,77,45,32,85,69,68,19,40,42,82,40,52,57,65,82,73,46,75,69,84,61,63,77,63,77,79,76,78,82,72,67,99,65,78,69,72,82,60,54,55,64,45,41,40,56,60,77,30,60,99,61,68,77,76,79,50,48,36,30,58,27,32,91,63,63,21,36,44,76,52,100,87,45,78,46,69,44,71,91,48,50,80,67,80,44,26,37,40,36,45,28,54,77,46,76,76,81,86,87,89,54,97,75,32,55,42,56,52,15,49,52,40,35,28,73,74,67,77,47,83,59,73,33,19,48,32,40,86,72,92,63,76,48,67,85,45,47,46,77,49,66,32,56,89,94,39,56,48,41,52,72,92,82,45,79,62,50,50,63,36,75,43,13,70,64,71,19,75,42,40,46,74,25,56,31,42,58,31,43,40,64,56,21,48,41,44,28,13,69,51,42,49,32,13,43,12,38,8,21,36,77,53,42,21,35,22,30,32,11,64,29,21,77,55,71,64,30,59,76,41,23,72,35,37,31,32,45,51,37,48,59,50,27,42,67,47,70,71,53,56,61,72,27,51,22,40,32,40,43,66,32,33,9,18,37,44,78,43,39,58,51,41,48,24,86,26,29,40,71,68,42,14,60,46,30,75,47,69,69,57,45,65,48,68,27,46,47,50,43,87,88,44,84,55,90,79,30,62,30,56,52,47,50,52,50,34,63,70,40,68,37,39,39,17,41,30,37,28,34,23,14,66,61,34,30,64,52,47,39,55,42,52,71,37,64,41,12,21,41,33,41,18,1,14,39,12,56,38,41,36,39,50,42,69,41,19,69,71,35,57,40,42,30,57,50,35,48,41,31,36,43,52,25,26,50,76,74,71,35,56,93,58,37,40,33,30,40,24,28,73,46,76,46,14,65,42,51,39,53,45,29,17,65,61,31,64,32,34,33,30,51,66,47,45,46,39,52,43,60,51,82,81,43,40,50,32,50,68,23,71,28,89,52,8,44,23,13,68,44,68,80,33,34,71,61,36,57,37,67,64,23,9,52,33,30,23,50,49,54,51,48,26,46,53,43,21,46,47,55,26,10,35,44,38,30,54,32,46,86,71,41,38,55,86,42,39,28,11,75,40,72,66,52,14,68,62,65,69,34,45,40,71,96,103

Mean predicted aligned error: 13.17 Å

Sequence (620 aa):
MKQILLTDPDKCDGCNECIEACAKVNGESGIFLHKMTEGYQTILCQQCINPSCLKGCFRDAIYREDGVVKIDQDLCVGCRLCMLMCPIGSITHTEDKMLKCEQQCMASGEDQPACVKACEQNCLGVVDVKDFATGLQQNFEMDNSLGSSSIRPLSPSGELAMSTEGLCVFCGTCEIVCPTNAIKIVDSHAEIDKSKCIMCGSCTAACPVLIPTGAGSIWDPRTIADIRYTSKAGKYVLRGFGTERRLPSLDDIIILPGQASVSPVDKYREACNTKVVLGSRYAENPLELETPVLIAGMSFGALSEECKVAMAKGSALVGSCANTGEGGMLPRERECADKLMVQYSSGRFGVSADYLNVGDAIEVKIGQGAKPGMGGHLLAEKVSPKVAEIRGIPLGTDALSPARFLDATRPGDLDKHIELIREVTDWQVPIVVKLGPGRVKDDVQLVAEAGADVISVDGMEGGTGAAPEVVIEHTGIPTLAALMEAVHGLEEIGMKDTVDLIITGGIRSGADVAKSMALGADAVYIGTGAMIAMGCRACRMCYTGKCPVGVATQDPILCERLDVDLAAMRVANYIKSMTEETKMLAQLAGHNDIRKFSPDDLRALNSDTAKITGLRLTGL

Nearest PDB structures (foldseek):
  1ofd-assembly2_B  TM=8.615E-01  e=1.079E-23  Synechocystis sp. PCC 6803
  6s6u-assembly1_A  TM=8.982E-01  e=1.417E-23  Azospirillum brasilense
  7mfm-assembly1_G  TM=8.649E-01  e=9.682E-24  Bacillus subtilis
  6s6s-assembly1_C  TM=8.613E-01  e=5.513E-23  Azospirillum brasilense
  1ofe-assembly2_B  TM=7.729E-01  e=2.872E-23  Synechocystis sp. PCC 6803